Protein 9B55 (pdb70)

Organism: Schizosaccharomyces pombe (strain 972 / ATCC 24843) (NCBI:txid284812)

B-factor: mean 78.28, std 30.02, range [14.39, 166.98]

Structure (mmCIF, N/CA/C/O backbone):
data_9B55
#
_entry.id   9B55
#
_cell.length_a   1.00
_cell.length_b   1.00
_cell.length_c   1.00
_cell.angle_alpha   90.00
_cell.angle_beta   90.00
_cell.angle_gamma   90.00
#
_symmetry.space_group_name_H-M   'P 1'
#
loop_
_entity.id
_entity.type
_entity.pdbx_description
1 polymer 'Ubiquitin-conjugating enzyme E2 4'
2 polymer Ubiquitin
3 polymer 'E3 ubiquitin-protein ligase pub2'
4 non-polymer 4-aminobutanenitrile
#
loop_
_atom_site.group_PDB
_atom_site.id
_atom_site.type_symbol
_atom_site.label_atom_id
_atom_site.label_alt_id
_atom_site.label_comp_id
_atom_site.label_asym_id
_atom_site.label_entity_id
_atom_site.label_seq_id
_atom_site.pdbx_PDB_ins_code
_atom_site.Cartn_x
_atom_site.Cartn_y
_atom_site.Cartn_z
_atom_site.occupancy
_atom_site.B_iso_or_equiv
_atom_site.auth_seq_id
_atom_site.auth_comp_id
_atom_site.auth_asym_id
_atom_site.auth_atom_id
_atom_site.pdbx_PDB_model_num
ATOM 1 N N . MET A 1 1 ? 166.374 147.541 172.618 1.00 112.21 1 MET A N 1
ATOM 2 C CA . MET A 1 1 ? 167.270 148.298 173.539 1.00 115.52 1 MET A CA 1
ATOM 3 C C . MET A 1 1 ? 166.506 149.416 174.240 1.00 119.98 1 MET A C 1
ATOM 4 O O . MET A 1 1 ? 166.799 149.755 175.386 1.00 116.37 1 MET A O 1
ATOM 9 N N . ALA A 1 2 ? 165.529 149.990 173.543 1.00 117.16 2 ALA A N 1
ATOM 10 C CA . ALA A 1 2 ? 164.744 151.096 174.069 1.00 113.13 2 ALA A CA 1
ATOM 11 C C . ALA A 1 2 ? 163.547 150.639 174.886 1.00 109.37 2 ALA A C 1
ATOM 12 O O . ALA A 1 2 ? 162.864 151.482 175.475 1.00 111.52 2 ALA A O 1
ATOM 14 N N . LEU A 1 3 ? 163.273 149.341 174.934 1.00 99.50 3 LEU A N 1
ATOM 15 C CA . LEU A 1 3 ? 162.179 148.797 175.727 1.00 100.89 3 LEU A CA 1
ATOM 16 C C . LEU A 1 3 ? 162.652 147.832 176.798 1.00 101.68 3 LEU A C 1
ATOM 17 O O . LEU A 1 3 ? 162.137 147.859 177.919 1.00 109.49 3 LEU A O 1
ATOM 22 N N . LYS A 1 4 ? 163.625 146.978 176.485 1.00 96.00 4 LYS A N 1
ATOM 23 C CA . LYS A 1 4 ? 164.223 146.139 177.515 1.00 96.37 4 LYS A CA 1
ATOM 24 C C . LYS A 1 4 ? 164.870 146.995 178.596 1.00 100.19 4 LYS A C 1
ATOM 25 O O . LYS A 1 4 ? 164.760 146.693 179.790 1.00 106.13 4 LYS A O 1
ATOM 31 N N . ARG A 1 5 ? 165.540 148.075 178.193 1.00 84.72 5 ARG A N 1
ATOM 32 C CA . ARG A 1 5 ? 166.142 148.981 179.164 1.00 81.50 5 ARG A CA 1
ATOM 33 C C . ARG A 1 5 ? 165.084 149.614 180.056 1.00 87.55 5 ARG A C 1
ATOM 34 O O . ARG A 1 5 ? 165.270 149.717 181.274 1.00 92.19 5 ARG A O 1
ATOM 42 N N . ILE A 1 6 ? 163.967 150.049 179.471 1.00 93.53 6 ILE A N 1
ATOM 43 C CA . ILE A 1 6 ? 162.912 150.676 180.261 1.00 88.48 6 ILE A CA 1
ATOM 44 C C . ILE A 1 6 ? 162.312 149.675 181.237 1.00 92.04 6 ILE A C 1
ATOM 45 O O . ILE A 1 6 ? 162.032 150.006 182.395 1.00 97.04 6 ILE A O 1
ATOM 50 N N . ASN A 1 7 ? 162.090 148.439 180.787 1.00 98.23 7 ASN A N 1
ATOM 51 C CA . ASN A 1 7 ? 161.558 147.425 181.690 1.00 97.87 7 ASN A CA 1
ATOM 52 C C . ASN A 1 7 ? 162.525 147.141 182.831 1.00 99.26 7 ASN A C 1
ATOM 53 O O . ASN A 1 7 ? 162.107 146.991 183.986 1.00 105.12 7 ASN A O 1
ATOM 58 N N . ARG A 1 8 ? 163.824 147.064 182.534 1.00 101.77 8 ARG A N 1
ATOM 59 C CA . ARG A 1 8 ? 164.798 146.854 183.600 1.00 102.80 8 ARG A CA 1
ATOM 60 C C . ARG A 1 8 ? 164.788 148.010 184.590 1.00 106.41 8 ARG A C 1
ATOM 61 O O . ARG A 1 8 ? 164.861 147.796 185.805 1.00 108.29 8 ARG A O 1
ATOM 69 N N . GLU A 1 9 ? 164.717 149.246 184.091 1.00 101.16 9 GLU A N 1
ATOM 70 C CA . GLU A 1 9 ? 164.684 150.394 184.990 1.00 94.34 9 GLU A CA 1
ATOM 71 C C . GLU A 1 9 ? 163.453 150.356 185.881 1.00 97.17 9 GLU A C 1
ATOM 72 O O . GLU A 1 9 ? 163.538 150.630 187.083 1.00 103.06 9 GLU A O 1
ATOM 78 N N . LEU A 1 10 ? 162.294 150.032 185.307 1.00 95.97 10 LEU A N 1
ATOM 79 C CA . LEU A 1 10 ? 161.078 149.969 186.108 1.00 94.72 10 LEU A CA 1
ATOM 80 C C . LEU A 1 10 ? 161.177 148.876 187.164 1.00 99.18 10 LEU A C 1
ATOM 81 O O . LEU A 1 10 ? 160.771 149.074 188.315 1.00 105.55 10 LEU A O 1
ATOM 86 N N . ALA A 1 11 ? 161.723 147.716 186.794 1.00 106.52 11 ALA A N 1
ATOM 87 C CA . ALA A 1 11 ? 161.887 146.644 187.768 1.00 106.35 11 ALA A CA 1
ATOM 88 C C . ALA A 1 11 ? 162.825 147.063 188.892 1.00 108.88 11 ALA A C 1
ATOM 89 O O . ALA A 1 11 ? 162.556 146.792 190.067 1.00 109.72 11 ALA A O 1
ATOM 91 N N . ASP A 1 12 ? 163.933 147.726 188.553 1.00 116.56 12 ASP A N 1
ATOM 92 C CA . ASP A 1 12 ? 164.861 148.181 189.583 1.00 116.81 12 ASP A CA 1
ATOM 93 C C . ASP A 1 12 ? 164.202 149.193 190.508 1.00 123.36 12 ASP A C 1
ATOM 94 O O . ASP A 1 12 ? 164.391 149.144 191.729 1.00 124.65 12 ASP A O 1
ATOM 99 N N . LEU A 1 13 ? 163.423 150.121 189.948 1.00 111.62 13 LEU A N 1
ATOM 100 C CA . LEU A 1 13 ? 162.705 151.072 190.787 1.00 103.45 13 LEU A CA 1
ATOM 101 C C . LEU A 1 13 ? 161.751 150.350 191.726 1.00 106.75 13 LEU A C 1
ATOM 102 O O . LEU A 1 13 ? 161.641 150.703 192.905 1.00 110.38 13 LEU A O 1
ATOM 107 N N . GLY A 1 14 ? 161.057 149.331 191.224 1.00 122.99 14 GLY A N 1
ATOM 108 C CA . GLY A 1 14 ? 160.222 148.523 192.092 1.00 124.38 14 GLY A CA 1
ATOM 109 C C . GLY A 1 14 ? 160.995 147.608 193.019 1.00 128.74 14 GLY A C 1
ATOM 110 O O . GLY A 1 14 ? 160.399 147.051 193.947 1.00 131.56 14 GLY A O 1
ATOM 111 N N . LYS A 1 15 ? 162.299 147.442 192.791 1.00 140.14 15 LYS A N 1
ATOM 112 C CA . LYS A 1 15 ? 163.108 146.577 193.643 1.00 141.12 15 LYS A CA 1
ATOM 113 C C . LYS A 1 15 ? 163.563 147.310 194.900 1.00 140.21 15 LYS A C 1
ATOM 114 O O . LYS A 1 15 ? 163.221 146.917 196.020 1.00 142.88 15 LYS A O 1
ATOM 120 N N . ASP A 1 16 ? 164.338 148.381 194.731 1.00 147.32 16 ASP A N 1
ATOM 121 C CA . ASP A 1 16 ? 164.867 149.171 195.842 1.00 151.37 16 ASP A CA 1
ATOM 122 C C . ASP A 1 16 ? 164.601 150.645 195.567 1.00 151.48 16 ASP A C 1
ATOM 123 O O . ASP A 1 16 ? 165.503 151.383 195.149 1.00 148.92 16 ASP A O 1
ATOM 128 N N . PRO A 1 17 ? 163.370 151.111 195.792 1.00 156.06 17 PRO A N 1
ATOM 129 C CA . PRO A 1 17 ? 163.070 152.515 195.526 1.00 153.38 17 PRO A CA 1
ATOM 130 C C . PRO A 1 17 ? 163.848 153.418 196.464 1.00 152.03 17 PRO A C 1
ATOM 131 O O . PRO A 1 17 ? 164.203 153.013 197.585 1.00 151.32 17 PRO A O 1
ATOM 135 N N . PRO A 1 18 ? 164.140 154.658 196.053 1.00 140.00 18 PRO A N 1
ATOM 136 C CA . PRO A 1 18 ? 164.862 155.578 196.946 1.00 140.47 18 PRO A CA 1
ATOM 137 C C . PRO A 1 18 ? 164.113 155.921 198.223 1.00 139.47 18 PRO A C 1
ATOM 138 O O . PRO A 1 18 ? 164.665 156.641 199.063 1.00 134.11 18 PRO A O 1
ATOM 142 N N . SER A 1 19 ? 162.878 155.450 198.391 1.00 144.19 19 SER A N 1
ATOM 143 C CA . SER A 1 19 ? 162.038 155.670 199.562 1.00 143.56 19 SER A CA 1
ATOM 144 C C . SER A 1 19 ? 161.482 157.087 199.613 1.00 142.37 19 SER A C 1
ATOM 145 O O . SER A 1 19 ? 160.691 157.394 200.512 1.00 142.29 19 SER A O 1
ATOM 148 N N . SER A 1 20 ? 161.867 157.959 198.684 1.00 132.65 20 SER A N 1
ATOM 149 C CA . SER A 1 20 ? 161.280 159.286 198.546 1.00 131.89 20 SER A CA 1
ATOM 150 C C . SER A 1 20 ? 160.634 159.478 197.185 1.00 129.35 20 SER A C 1
ATOM 151 O O . SER A 1 20 ? 159.453 159.833 197.106 1.00 128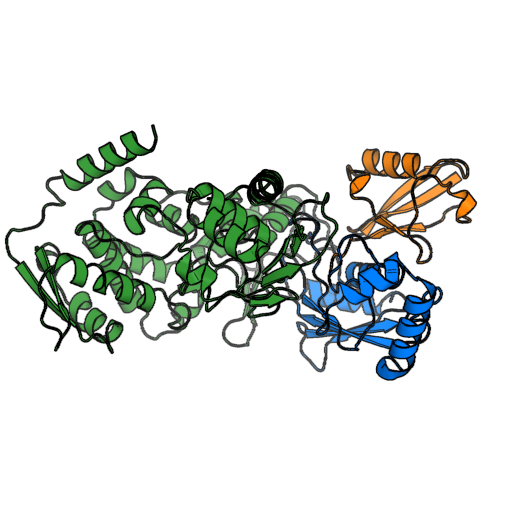.04 20 SER A O 1
ATOM 154 N N . SER A 1 21 ? 161.375 159.233 196.112 1.00 120.82 21 SER A N 1
ATOM 155 C CA . SER A 1 21 ? 160.865 159.395 194.763 1.00 119.00 21 SER A CA 1
ATOM 156 C C . SER A 1 21 ? 160.221 158.104 194.278 1.00 116.35 21 SER A C 1
ATOM 157 O O . SER A 1 21 ? 160.638 157.002 194.641 1.00 118.81 21 SER A O 1
ATOM 160 N N . SER A 1 22 ? 159.192 158.255 193.453 1.00 107.69 22 SER A N 1
ATOM 161 C CA . SER A 1 22 ? 158.509 157.131 192.834 1.00 108.10 22 SER A CA 1
ATOM 162 C C . SER A 1 22 ? 158.326 157.425 191.355 1.00 107.34 22 SER A C 1
ATOM 163 O O . SER A 1 22 ? 158.335 158.580 190.931 1.00 110.49 22 SER A O 1
ATOM 166 N N . ALA A 1 23 ? 158.160 156.368 190.567 1.00 90.35 23 ALA A N 1
ATOM 167 C CA . ALA A 1 23 ? 157.935 156.524 189.138 1.00 91.81 23 ALA A CA 1
ATOM 168 C C . ALA A 1 23 ? 157.199 155.305 188.613 1.00 97.11 23 ALA A C 1
ATOM 169 O O . ALA A 1 23 ? 157.490 154.177 189.016 1.00 98.11 23 ALA A O 1
ATOM 171 N N . GLY A 1 24 ? 156.247 155.538 187.716 1.00 103.83 24 GLY A N 1
ATOM 172 C CA . GLY A 1 24 ? 155.516 154.456 187.105 1.00 100.28 24 GLY A CA 1
ATOM 173 C C . GLY A 1 24 ? 154.841 154.880 185.818 1.00 103.03 24 GLY A C 1
ATOM 174 O O . GLY A 1 24 ? 154.495 156.049 185.636 1.00 108.13 24 GLY A O 1
ATOM 175 N N . PRO A 1 25 ? 154.646 153.946 184.890 1.00 104.58 25 PRO A N 1
ATOM 176 C CA . PRO A 1 25 ? 153.915 154.285 183.668 1.00 99.95 25 PRO A CA 1
ATOM 177 C C . PRO A 1 25 ? 152.474 154.649 183.973 1.00 104.75 25 PRO A C 1
ATOM 178 O O . PRO A 1 25 ? 151.868 154.146 184.922 1.00 109.29 25 PRO A O 1
ATOM 182 N N . VAL A 1 26 ? 151.924 155.538 183.155 1.00 117.01 26 VAL A N 1
ATOM 183 C CA . VAL A 1 26 ? 150.522 155.924 183.263 1.00 118.47 26 VAL A CA 1
ATOM 184 C C . VAL A 1 26 ? 149.710 154.996 182.372 1.00 122.17 26 VAL A C 1
ATOM 185 O O . VAL A 1 26 ? 149.966 154.897 181.167 1.00 124.64 26 VAL A O 1
ATOM 189 N N . GLY A 1 27 ? 148.738 154.314 182.960 1.00 136.75 27 GLY A N 1
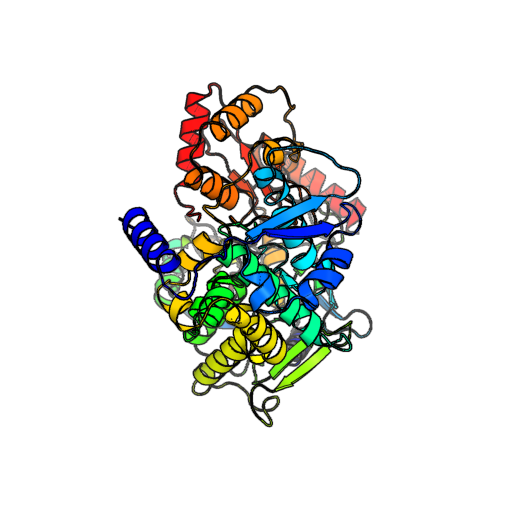ATOM 190 C CA . GLY A 1 27 ? 147.978 153.339 182.197 1.00 138.19 27 GLY A CA 1
ATOM 191 C C . GLY A 1 27 ? 148.900 152.252 181.682 1.00 138.49 27 GLY A C 1
ATOM 192 O O . GLY A 1 27 ? 149.607 151.590 182.451 1.00 136.16 27 GLY A O 1
ATOM 193 N N . ASP A 1 28 ? 148.901 152.050 180.361 1.00 135.26 28 ASP A N 1
ATOM 194 C CA . ASP A 1 28 ? 149.773 151.072 179.707 1.00 133.98 28 ASP A CA 1
ATOM 195 C C . ASP A 1 28 ? 150.482 151.779 178.556 1.00 135.89 28 ASP A C 1
ATOM 196 O O . ASP A 1 28 ? 150.044 151.723 177.406 1.00 136.67 28 ASP A O 1
ATOM 201 N N . ASP A 1 29 ? 151.588 152.451 178.877 1.00 126.66 29 ASP A N 1
ATOM 202 C CA . ASP A 1 29 ? 152.432 153.067 177.856 1.00 125.89 29 ASP A CA 1
ATOM 203 C C . ASP A 1 29 ? 153.818 153.222 178.478 1.00 124.13 29 ASP A C 1
ATOM 204 O O . ASP A 1 29 ? 154.051 154.164 179.238 1.00 128.35 29 ASP A O 1
ATOM 209 N N . LEU A 1 30 ? 154.724 152.304 178.145 1.00 100.10 30 LEU A N 1
ATOM 210 C CA . LEU A 1 30 ? 156.019 152.267 178.810 1.00 96.30 30 LEU A CA 1
ATOM 211 C C . LEU A 1 30 ? 156.897 153.462 178.475 1.00 98.29 30 LEU A C 1
ATOM 212 O O . LEU A 1 30 ? 157.898 153.676 179.164 1.00 102.78 30 LEU A O 1
ATOM 217 N N . PHE A 1 31 ? 156.557 154.242 177.456 1.00 93.88 31 PHE A N 1
ATOM 218 C CA . PHE A 1 31 ? 157.365 155.388 177.065 1.00 93.72 31 PHE A CA 1
ATOM 219 C C . PHE A 1 31 ? 156.903 156.692 177.701 1.00 92.21 31 PHE A C 1
ATOM 220 O O . PHE A 1 31 ? 157.476 157.743 177.401 1.00 98.77 31 PHE A O 1
ATOM 228 N N . HIS A 1 32 ? 155.890 156.657 178.563 1.00 92.71 32 HIS A N 1
ATOM 229 C CA . HIS A 1 32 ? 155.395 157.847 179.249 1.00 95.81 32 HIS A CA 1
ATOM 230 C C . HIS A 1 32 ? 155.225 157.506 180.722 1.00 96.26 32 HIS A C 1
ATOM 231 O O . HIS A 1 32 ? 154.370 156.688 181.074 1.00 101.64 32 HIS A O 1
ATOM 238 N N . TRP A 1 33 ? 156.022 158.136 181.579 1.00 83.86 33 TRP A N 1
ATOM 239 C CA . TRP A 1 33 ? 156.022 157.854 183.004 1.00 81.98 33 TRP A CA 1
ATOM 240 C C . TRP A 1 33 ? 155.564 159.075 183.783 1.00 85.24 33 TRP A C 1
ATOM 241 O O . TRP A 1 33 ? 155.793 160.217 183.374 1.00 92.37 33 TRP A O 1
ATOM 252 N N . GLN A 1 34 ? 154.923 158.822 184.916 1.00 89.93 34 GLN A N 1
ATOM 253 C CA . GLN A 1 34 ? 154.637 159.846 185.904 1.00 88.45 34 GLN A CA 1
ATOM 254 C C . GLN A 1 34 ? 155.437 159.539 187.159 1.00 90.36 34 GLN A C 1
ATOM 255 O O . GLN A 1 34 ? 155.489 158.387 187.606 1.00 99.87 34 GLN A O 1
ATOM 261 N N . ALA A 1 35 ? 156.069 160.567 187.717 1.00 80.16 35 ALA A N 1
ATOM 262 C CA . ALA A 1 35 ? 156.941 160.413 188.868 1.00 76.91 35 ALA A CA 1
ATOM 263 C C . ALA A 1 35 ? 156.513 161.370 189.965 1.00 81.89 35 ALA A C 1
ATOM 264 O O . ALA A 1 35 ? 155.910 162.410 189.705 1.00 93.04 35 ALA A O 1
ATOM 266 N N . THR A 1 36 ? 156.839 161.003 191.198 1.00 88.70 36 THR A N 1
ATOM 267 C CA . THR A 1 36 ? 156.504 161.782 192.380 1.00 89.32 36 THR A CA 1
ATOM 268 C C . THR A 1 36 ? 157.771 162.029 193.179 1.00 88.60 36 THR A C 1
ATOM 269 O O . THR A 1 36 ? 158.540 161.096 193.425 1.00 94.77 36 THR A O 1
ATOM 273 N N . ILE A 1 37 ? 157.986 163.278 193.580 1.00 88.21 37 ILE A N 1
ATOM 274 C CA . ILE A 1 37 ? 159.137 163.670 194.381 1.00 91.01 37 ILE A CA 1
ATOM 275 C C . ILE A 1 37 ? 158.626 164.304 195.664 1.00 99.26 37 ILE A C 1
ATOM 276 O O . ILE A 1 37 ? 157.758 165.183 195.625 1.00 104.72 37 ILE A O 1
ATOM 281 N N . MET A 1 38 ? 159.160 163.858 196.794 1.00 110.95 38 MET A N 1
ATOM 282 C CA . MET A 1 38 ? 158.829 164.462 198.074 1.00 108.78 38 MET A CA 1
ATOM 283 C C . MET A 1 38 ? 159.774 165.620 198.354 1.00 110.82 38 MET A C 1
ATOM 284 O O . MET A 1 38 ? 160.965 165.558 198.040 1.00 113.41 38 MET A O 1
ATOM 289 N N . GLY A 1 39 ? 159.237 166.686 198.934 1.00 102.79 39 GLY A N 1
ATOM 290 C CA . GLY A 1 39 ? 160.039 167.829 199.288 1.00 99.77 39 GLY A CA 1
ATOM 291 C C . GLY A 1 39 ? 161.122 167.460 200.282 1.00 104.75 39 GLY A C 1
ATOM 292 O O . GLY A 1 39 ? 160.854 166.806 201.294 1.00 105.69 39 GLY A O 1
ATOM 293 N N . PRO A 1 40 ? 162.367 167.861 200.023 1.00 102.57 40 PRO A N 1
ATOM 294 C CA . PRO A 1 40 ? 163.435 167.573 200.984 1.00 104.19 40 PRO A CA 1
ATOM 295 C C . PRO A 1 40 ? 163.138 168.188 202.343 1.00 108.73 40 PRO A C 1
ATOM 296 O O . PRO A 1 40 ? 162.578 169.280 202.448 1.00 114.46 40 PRO A O 1
ATOM 300 N N . ALA A 1 41 ? 163.524 167.465 203.396 1.00 109.07 41 ALA A N 1
ATOM 301 C CA . ALA A 1 41 ? 163.226 167.918 204.751 1.00 110.73 41 ALA A CA 1
ATOM 302 C C . ALA A 1 41 ? 163.927 169.232 205.069 1.00 109.94 41 ALA A C 1
ATOM 303 O O . ALA A 1 41 ? 163.327 170.130 205.672 1.00 109.48 41 ALA A O 1
ATOM 305 N N . ASP A 1 42 ? 165.191 169.363 204.682 1.00 122.36 42 ASP A N 1
ATOM 306 C CA . ASP A 1 42 ? 165.984 170.554 204.995 1.00 126.37 42 ASP A CA 1
ATOM 307 C C . ASP A 1 42 ? 165.895 171.598 203.885 1.00 126.58 42 ASP A C 1
ATOM 308 O O . ASP A 1 42 ? 166.903 172.062 203.356 1.00 124.79 42 ASP A O 1
ATOM 313 N N . SER A 1 43 ? 164.674 171.982 203.531 1.00 119.37 43 SER A N 1
ATOM 314 C CA . SER A 1 43 ? 164.444 172.954 202.473 1.00 116.40 43 SER A CA 1
ATOM 315 C C . SER A 1 43 ? 163.052 173.538 202.659 1.00 114.86 43 SER A C 1
ATOM 316 O O . SER A 1 43 ? 162.207 172.931 203.325 1.00 115.56 43 SER A O 1
ATOM 319 N N . PRO A 1 44 ? 162.780 174.710 202.084 1.00 113.21 44 PRO A N 1
ATOM 320 C CA . PRO A 1 44 ? 161.447 175.305 202.251 1.00 114.66 44 PRO A CA 1
ATOM 321 C C . PRO A 1 44 ? 160.324 174.452 201.693 1.00 117.24 44 PRO A C 1
ATOM 322 O O . PRO A 1 44 ? 159.176 174.615 202.122 1.00 119.45 44 PRO A O 1
ATOM 326 N N . TYR A 1 45 ? 160.609 173.545 200.759 1.00 104.44 45 TYR A N 1
ATOM 327 C CA . TYR A 1 45 ? 159.581 172.711 200.151 1.00 103.03 45 TYR A CA 1
ATOM 328 C C . TYR A 1 45 ? 159.196 171.521 201.012 1.00 108.22 45 TYR A C 1
ATOM 329 O O . TYR A 1 45 ? 158.520 170.614 200.517 1.00 107.40 45 TYR A O 1
ATOM 338 N N . ALA A 1 46 ? 159.600 171.497 202.279 1.00 111.92 46 ALA A N 1
ATOM 339 C CA . ALA A 1 46 ? 159.326 170.344 203.125 1.00 110.68 46 ALA A CA 1
ATOM 340 C C . ALA A 1 46 ? 157.830 170.076 203.196 1.00 111.43 46 ALA A C 1
ATOM 341 O O . ALA A 1 46 ? 157.030 170.992 203.398 1.00 110.79 46 ALA A O 1
ATOM 343 N N . GLY A 1 47 ? 157.456 168.810 203.027 1.00 110.90 47 GLY A N 1
ATOM 344 C CA . GLY A 1 47 ? 156.078 168.390 203.113 1.00 111.25 47 GLY A CA 1
ATOM 345 C C . GLY A 1 47 ? 155.339 168.338 201.794 1.00 108.75 47 GLY A C 1
ATOM 346 O O . GLY A 1 47 ? 154.301 167.674 201.710 1.00 109.23 47 GLY A O 1
ATOM 347 N N . GLY A 1 48 ? 155.841 169.007 200.761 1.00 104.43 48 GLY A N 1
ATOM 348 C CA . GLY A 1 48 ? 155.150 169.019 199.493 1.00 109.29 48 GLY A CA 1
ATOM 349 C C . GLY A 1 48 ? 155.348 167.741 198.703 1.00 109.54 48 GLY A C 1
ATOM 350 O O . GLY A 1 48 ? 156.221 166.926 198.988 1.00 110.98 48 GLY A O 1
ATOM 351 N N . VAL A 1 49 ? 154.502 167.571 197.690 1.00 102.69 49 VAL A N 1
ATOM 352 C CA . VAL A 1 49 ? 154.580 166.452 196.759 1.00 100.17 49 VAL A CA 1
ATOM 353 C C . VAL A 1 49 ? 154.525 167.022 195.352 1.00 99.81 49 VAL A C 1
ATOM 354 O O . VAL A 1 49 ? 153.524 167.640 194.973 1.00 109.06 49 VAL A O 1
ATOM 358 N N . PHE A 1 50 ? 155.580 166.805 194.574 1.00 93.58 50 PHE A N 1
ATOM 359 C CA . PHE A 1 50 ? 155.708 167.388 193.247 1.00 97.68 50 PHE A CA 1
ATOM 360 C C . PHE A 1 50 ? 155.649 166.293 192.196 1.00 94.71 50 PHE A C 1
ATOM 361 O O . PHE A 1 50 ? 156.391 165.311 192.276 1.00 98.67 50 PHE A O 1
ATOM 369 N N . PHE A 1 51 ? 154.777 166.468 191.211 1.00 85.74 51 PHE A N 1
ATOM 370 C CA . PHE A 1 51 ? 154.619 165.495 190.142 1.00 85.19 51 PHE A CA 1
ATOM 371 C C . PHE A 1 51 ? 155.450 165.901 188.936 1.00 82.84 51 PHE A C 1
ATOM 372 O O . PHE A 1 51 ? 155.517 167.079 188.580 1.00 94.76 51 PHE A O 1
ATOM 380 N N . LEU A 1 52 ? 156.084 164.914 188.314 1.00 67.69 52 LEU A N 1
ATOM 381 C CA . LEU A 1 52 ? 156.889 165.110 187.121 1.00 70.90 52 LEU A CA 1
ATOM 382 C C . LEU A 1 52 ? 156.378 164.195 186.021 1.00 77.84 52 LEU A C 1
ATOM 383 O O . LEU A 1 52 ? 155.893 163.093 186.288 1.00 91.12 52 LEU A O 1
ATOM 388 N N . SER A 1 53 ? 156.491 164.658 184.783 1.00 77.14 53 SER A N 1
ATOM 389 C CA . SER A 1 53 ? 156.176 163.854 183.613 1.00 73.89 53 SER A CA 1
ATOM 390 C C . SER A 1 53 ? 157.466 163.557 182.867 1.00 79.99 53 SER A C 1
ATOM 391 O O . SER A 1 53 ? 158.245 164.474 182.579 1.00 86.25 53 SER A O 1
ATOM 394 N N . ILE A 1 54 ? 157.690 162.281 182.561 1.00 77.63 54 ILE A N 1
ATOM 395 C CA . ILE A 1 54 ? 158.914 161.816 181.921 1.00 76.33 54 ILE A CA 1
ATOM 396 C C . ILE A 1 54 ? 158.536 161.181 180.593 1.00 82.96 54 ILE A C 1
ATOM 397 O O . ILE A 1 54 ? 157.763 160.216 180.558 1.00 90.13 54 ILE A O 1
ATOM 402 N N . HIS A 1 55 ? 159.078 161.714 179.505 1.00 87.09 55 HIS A N 1
ATOM 403 C CA . HIS A 1 55 ? 158.890 161.152 178.174 1.00 84.98 55 HIS A CA 1
ATOM 404 C C . HIS A 1 55 ? 160.219 160.587 177.700 1.00 91.17 55 HIS A C 1
ATOM 405 O O . HIS A 1 55 ? 161.187 161.335 177.532 1.00 99.75 55 HIS A O 1
ATOM 412 N N . PHE A 1 56 ? 160.266 159.278 177.493 1.00 72.64 56 PHE A N 1
ATOM 413 C CA . PHE A 1 56 ? 161.473 158.642 176.988 1.00 68.65 56 PHE A CA 1
ATOM 414 C C . PHE A 1 56 ? 161.496 158.728 175.467 1.00 73.24 56 PHE A C 1
ATOM 415 O O . PHE A 1 56 ? 160.557 158.254 174.821 1.00 82.76 56 PHE A O 1
ATOM 423 N N . PRO A 1 57 ? 162.523 159.311 174.859 1.00 67.23 57 PRO A N 1
ATOM 424 C CA . PRO A 1 57 ? 162.604 159.299 173.399 1.00 72.56 57 PRO A CA 1
ATOM 425 C C . PRO A 1 57 ? 162.849 157.893 172.881 1.00 82.77 57 PRO A C 1
ATOM 426 O O . PRO A 1 57 ? 163.354 157.019 173.586 1.00 86.81 57 PRO A O 1
ATOM 430 N N . THR A 1 58 ? 162.473 157.679 171.621 1.00 95.66 58 THR A N 1
ATOM 431 C CA . THR A 1 58 ? 162.661 156.369 171.012 1.00 94.15 58 THR A CA 1
ATOM 432 C C . THR A 1 58 ? 164.131 155.989 170.898 1.00 97.88 58 THR A C 1
ATOM 433 O O . THR A 1 58 ? 164.436 154.811 170.691 1.00 96.85 58 THR A O 1
ATOM 437 N N . ASP A 1 59 ? 165.041 156.951 171.027 1.00 98.15 59 ASP A N 1
ATOM 438 C CA . ASP A 1 59 ? 166.471 156.690 170.980 1.00 87.93 59 ASP A CA 1
ATOM 439 C C . ASP A 1 59 ? 167.050 156.357 172.347 1.00 83.04 59 ASP A C 1
ATOM 440 O O . ASP A 1 59 ? 168.265 156.184 172.465 1.00 83.17 59 ASP A O 1
ATOM 445 N N . TYR A 1 60 ? 166.218 156.270 173.374 1.00 79.26 60 TYR A N 1
ATOM 446 C CA . TYR A 1 60 ? 166.712 155.947 174.702 1.00 75.68 60 TYR A CA 1
ATOM 447 C C . TYR A 1 60 ? 167.434 154.603 174.657 1.00 83.01 60 TYR A C 1
ATOM 448 O O . TYR A 1 60 ? 167.003 153.696 173.937 1.00 89.65 60 TYR A O 1
ATOM 457 N N . PRO A 1 61 ? 168.534 154.430 175.402 1.00 79.16 61 PRO A N 1
ATOM 458 C CA . PRO A 1 61 ? 169.177 155.338 176.359 1.00 76.60 61 PRO A CA 1
ATOM 459 C C . PRO A 1 61 ? 170.188 156.294 175.752 1.00 76.08 61 PRO A C 1
ATOM 460 O O . PRO A 1 61 ? 170.947 156.912 176.484 1.00 83.29 61 PRO A O 1
ATOM 464 N N . PHE A 1 62 ? 170.242 156.447 174.432 1.00 60.95 62 PHE A N 1
ATOM 465 C CA . PHE A 1 62 ? 171.255 157.318 173.851 1.00 59.08 62 PHE A CA 1
ATOM 466 C C . PHE A 1 62 ? 170.909 158.789 174.029 1.00 65.93 62 PHE A C 1
ATOM 467 O O . PHE A 1 62 ? 171.812 159.616 174.185 1.00 74.50 62 PHE A O 1
ATOM 475 N N . LYS A 1 63 ? 169.624 159.135 174.013 1.00 76.39 63 LYS A N 1
ATOM 476 C CA . LYS A 1 63 ? 169.207 160.515 174.197 1.00 69.77 63 LYS A CA 1
ATOM 477 C C . LYS A 1 63 ? 168.442 160.673 175.505 1.00 71.42 63 LYS A C 1
ATOM 478 O O . LYS A 1 63 ? 167.620 159.819 175.847 1.00 79.63 63 LYS A O 1
ATOM 484 N N . PRO A 1 64 ? 168.675 161.756 176.246 1.00 66.13 64 PRO A N 1
ATOM 485 C CA . PRO A 1 64 ? 168.112 161.852 177.586 1.00 71.70 64 PRO A CA 1
ATOM 486 C C . PRO A 1 64 ? 166.599 161.969 177.538 1.00 71.73 64 PRO A C 1
ATOM 487 O O . PRO A 1 64 ? 166.033 162.449 176.543 1.00 72.20 64 PRO A O 1
ATOM 491 N N . PRO A 1 65 ? 165.904 161.543 178.589 1.00 70.81 65 PRO A N 1
ATOM 492 C CA . PRO A 1 65 ? 164.453 161.726 178.630 1.00 72.46 65 PRO A CA 1
ATOM 493 C C . PRO A 1 65 ? 164.085 163.179 178.877 1.00 74.35 65 PRO A C 1
ATOM 494 O O . PRO A 1 65 ? 164.862 163.965 179.419 1.00 79.81 65 PRO A O 1
ATOM 498 N N . LYS A 1 66 ? 162.873 163.531 178.463 1.00 81.31 66 LYS A N 1
ATOM 499 C CA . LYS A 1 66 ? 162.321 164.854 178.727 1.00 80.07 66 LYS A CA 1
ATOM 500 C C . LYS A 1 66 ? 161.587 164.806 180.059 1.00 89.25 66 LYS A C 1
ATOM 501 O O . LYS A 1 66 ? 160.568 164.120 180.186 1.00 98.60 66 LYS A O 1
ATOM 507 N N . VAL A 1 67 ? 162.102 165.528 181.047 1.00 75.01 67 VAL A N 1
ATOM 508 C CA . VAL A 1 67 ? 161.517 165.590 182.380 1.00 74.66 67 VAL A CA 1
ATOM 509 C C . VAL A 1 67 ? 160.942 166.983 182.567 1.00 76.28 67 VAL A C 1
ATOM 510 O O . VAL A 1 67 ? 161.657 167.980 182.413 1.00 80.06 67 VAL A O 1
ATOM 514 N N . ASN A 1 68 ? 159.656 167.059 182.894 1.00 81.59 68 ASN A N 1
ATOM 515 C CA . ASN A 1 68 ? 158.992 168.338 183.098 1.00 78.57 68 ASN A CA 1
ATOM 516 C C . ASN A 1 68 ? 158.213 168.314 184.400 1.00 84.43 68 ASN A C 1
ATOM 517 O O . ASN A 1 68 ? 157.411 167.405 184.630 1.00 89.95 68 ASN A O 1
ATOM 522 N N . PHE A 1 69 ? 158.441 169.315 185.241 1.00 84.74 69 PHE A N 1
ATOM 523 C CA . PHE A 1 69 ? 157.616 169.490 186.424 1.00 81.70 69 PHE A CA 1
ATOM 524 C C . PHE A 1 69 ? 156.176 169.772 186.020 1.00 87.66 69 PHE A C 1
ATOM 525 O O . PHE A 1 69 ? 155.910 170.430 185.013 1.00 97.47 69 PHE A O 1
ATOM 533 N N . THR A 1 70 ? 155.240 169.257 186.810 1.00 86.15 70 THR A N 1
ATOM 534 C CA . THR A 1 70 ? 153.826 169.556 186.634 1.00 84.70 70 THR A CA 1
ATOM 535 C C . THR A 1 70 ? 153.300 170.494 187.709 1.00 93.17 70 THR A C 1
ATOM 536 O O . THR A 1 70 ? 152.590 171.454 187.398 1.00 98.78 70 THR A O 1
ATOM 540 N N . THR A 1 71 ? 153.630 170.240 188.971 1.00 96.43 71 THR A N 1
ATOM 541 C CA . THR A 1 71 ? 153.217 171.128 190.048 1.00 92.99 71 THR A CA 1
ATOM 542 C C . THR A 1 71 ? 154.041 172.408 190.017 1.00 98.91 71 THR A C 1
ATOM 543 O O . THR A 1 71 ? 155.237 172.381 189.718 1.00 99.08 71 THR A O 1
ATOM 547 N N . ARG A 1 72 ? 153.398 173.533 190.317 1.00 113.21 72 ARG A N 1
ATOM 548 C CA . ARG A 1 72 ? 154.087 174.815 190.288 1.00 109.58 72 ARG A CA 1
ATOM 549 C C . ARG A 1 72 ? 155.005 174.954 191.494 1.00 110.43 72 ARG A C 1
ATOM 550 O O . ARG A 1 72 ? 154.622 174.654 192.627 1.00 108.44 72 ARG A O 1
ATOM 558 N N . ILE A 1 73 ? 156.225 175.419 191.242 1.00 101.81 73 ILE A N 1
ATOM 559 C CA . ILE A 1 73 ? 157.271 175.482 192.254 1.00 100.07 73 ILE A CA 1
ATOM 560 C C . ILE A 1 73 ? 157.961 176.835 192.162 1.00 101.14 73 ILE A C 1
ATOM 561 O O . ILE A 1 73 ? 158.261 177.320 191.067 1.00 101.99 73 ILE A O 1
ATOM 566 N N . TYR A 1 74 ? 158.212 177.445 193.318 1.00 99.31 74 TYR A N 1
ATOM 567 C CA . TYR A 1 74 ? 158.864 178.751 193.397 1.00 95.40 74 TYR A CA 1
ATOM 568 C C . TYR A 1 74 ? 160.360 178.519 193.552 1.00 99.55 74 TYR A C 1
ATOM 569 O O . TYR A 1 74 ? 160.889 178.471 194.660 1.00 110.96 74 TYR A O 1
ATOM 578 N N . HIS A 1 75 ? 161.052 178.378 192.424 1.00 90.05 75 HIS A N 1
ATOM 579 C CA . HIS A 1 75 ? 162.462 178.032 192.418 1.00 88.29 75 HIS A CA 1
ATOM 580 C C . HIS A 1 75 ? 163.219 178.961 191.479 1.00 89.76 75 HIS A C 1
ATOM 581 O O . HIS A 1 75 ? 162.689 179.340 190.429 1.00 98.51 75 HIS A O 1
ATOM 588 N N . PRO A 1 76 ? 164.450 179.350 191.819 1.00 88.36 76 PRO A N 1
ATOM 589 C CA . PRO A 1 76 ? 165.198 180.256 190.932 1.00 92.60 76 PRO A CA 1
ATOM 590 C C . PRO A 1 76 ? 165.508 179.678 189.566 1.00 93.68 76 PRO A C 1
ATOM 591 O O . PRO A 1 76 ? 165.753 180.450 188.634 1.00 97.31 76 PRO A O 1
ATOM 595 N N . ASN A 1 77 ? 165.524 178.356 189.410 1.00 90.89 77 ASN A N 1
ATOM 596 C CA . ASN A 1 77 ? 165.930 177.725 188.159 1.00 86.04 77 ASN A CA 1
ATOM 597 C C . ASN A 1 77 ? 164.876 176.757 187.636 1.00 92.16 77 ASN A C 1
ATOM 598 O O . ASN A 1 77 ? 165.206 175.670 187.164 1.00 96.46 77 ASN A O 1
ATOM 603 N N . ILE A 1 78 ? 163.605 177.130 187.722 1.00 89.17 78 ILE A N 1
ATOM 604 C CA . ILE A 1 78 ? 162.519 176.363 187.128 1.00 83.25 78 ILE A CA 1
ATOM 605 C C . ILE A 1 78 ? 161.510 177.353 186.572 1.00 94.71 78 ILE A C 1
ATOM 606 O O . ILE A 1 78 ? 160.873 178.089 187.333 1.00 86.88 78 ILE A O 1
ATOM 611 N N . ASN A 1 79 ? 161.360 177.366 185.252 1.00 112.61 79 ASN A N 1
ATOM 612 C CA . ASN A 1 79 ? 160.480 178.325 184.606 1.00 106.97 79 ASN A CA 1
ATOM 613 C C . ASN A 1 79 ? 159.032 178.053 185.005 1.00 107.83 79 ASN A C 1
ATOM 614 O O . ASN A 1 79 ? 158.724 177.116 185.746 1.00 110.78 79 ASN A O 1
ATOM 619 N N . SER A 1 80 ? 158.126 178.895 184.508 1.00 112.06 80 SER A N 1
ATOM 620 C CA . SER A 1 80 ? 156.720 178.760 184.873 1.00 112.65 80 SER A CA 1
ATOM 621 C C . SER A 1 80 ? 156.162 177.414 184.436 1.00 112.21 80 SER A C 1
ATOM 622 O O . SER A 1 80 ? 155.460 176.747 185.204 1.00 112.44 80 SER A O 1
ATOM 625 N N . ASN A 1 81 ? 156.460 176.995 183.206 1.00 109.58 81 ASN A N 1
ATOM 626 C CA . ASN A 1 81 ? 155.943 175.722 182.720 1.00 111.49 81 ASN A CA 1
ATOM 627 C C . ASN A 1 81 ? 156.667 174.538 183.343 1.00 108.92 81 ASN A C 1
ATOM 628 O O . ASN A 1 81 ? 156.086 173.454 183.460 1.00 106.34 81 ASN A O 1
ATOM 633 N N . GLY A 1 82 ? 157.922 174.720 183.739 1.00 101.15 82 GLY A N 1
ATOM 634 C CA . GLY A 1 82 ? 158.694 173.637 184.309 1.00 95.99 82 GLY A CA 1
ATOM 635 C C . GLY A 1 82 ? 159.478 172.902 183.248 1.00 102.17 82 GLY A C 1
ATOM 636 O O . GLY A 1 82 ? 158.893 172.304 182.343 1.00 107.07 82 GLY A O 1
ATOM 637 N N . SER A 1 83 ? 160.804 172.951 183.333 1.00 101.02 83 SER A N 1
ATOM 638 C CA . SER A 1 83 ? 161.646 172.245 182.374 1.00 95.89 83 SER A CA 1
ATOM 639 C C . SER A 1 83 ? 162.990 171.995 183.039 1.00 96.16 83 SER A C 1
ATOM 640 O O . SER A 1 83 ? 163.697 172.948 183.376 1.00 100.38 83 SER A O 1
ATOM 643 N N . ILE A 1 84 ? 163.328 170.724 183.239 1.00 87.18 84 ILE A N 1
ATOM 644 C CA . ILE A 1 84 ? 164.610 170.352 183.818 1.00 84.59 84 ILE A CA 1
ATOM 645 C C . ILE A 1 84 ? 165.475 169.747 182.723 1.00 86.09 84 ILE A C 1
ATOM 646 O O . ILE A 1 84 ? 165.458 168.532 182.503 1.00 81.95 84 ILE A O 1
ATOM 651 N N . CYS A 1 85 ? 166.243 170.588 182.039 1.00 118.16 85 CYS A N 1
ATOM 652 C CA . CYS A 1 85 ? 167.137 170.156 180.977 1.00 113.96 85 CYS A CA 1
ATOM 653 C C . CYS A 1 85 ? 168.558 170.082 181.519 1.00 118.90 85 CYS A C 1
ATOM 654 O O . CYS A 1 85 ? 168.996 170.957 182.270 1.00 124.22 85 CYS A O 1
ATOM 657 N N . LEU A 1 86 ? 169.267 169.024 181.144 1.00 129.80 86 LEU A N 1
ATOM 658 C CA . LEU A 1 86 ? 170.564 168.685 181.720 1.00 128.74 86 LEU A CA 1
ATOM 659 C C . LEU A 1 86 ? 171.661 169.137 180.765 1.00 130.42 86 LEU A C 1
ATOM 660 O O . LEU A 1 86 ? 171.892 168.497 179.735 1.00 132.11 86 LEU A O 1
ATOM 665 N N . ASP A 1 87 ? 172.347 170.235 181.101 1.00 141.25 87 ASP A N 1
ATOM 666 C CA . ASP A 1 87 ? 173.324 170.791 180.167 1.00 144.48 87 ASP A CA 1
ATOM 667 C C . ASP A 1 87 ? 174.371 171.610 180.925 1.00 144.79 87 ASP A C 1
ATOM 668 O O . ASP A 1 87 ? 174.113 172.760 181.293 1.00 143.58 87 ASP A O 1
ATOM 673 N N . ILE A 1 88 ? 175.537 171.009 181.147 1.00 148.88 88 ILE A N 1
ATOM 674 C CA . ILE A 1 88 ? 176.774 171.773 181.291 1.00 149.20 88 ILE A CA 1
ATOM 675 C C . ILE A 1 88 ? 177.399 172.000 179.922 1.00 149.21 88 ILE A C 1
ATOM 676 O O . ILE A 1 88 ? 177.936 173.073 179.638 1.00 147.71 88 ILE A O 1
ATOM 681 N N . LEU A 1 89 ? 177.328 170.971 179.090 1.00 155.81 89 LEU A N 1
ATOM 682 C CA . LEU A 1 89 ? 177.599 171.018 177.663 1.00 157.12 89 LEU A CA 1
ATOM 683 C C . LEU A 1 89 ? 176.861 169.820 177.078 1.00 156.38 89 LEU A C 1
ATOM 684 O O . LEU A 1 89 ? 176.026 169.207 177.752 1.00 154.60 89 LEU A O 1
ATOM 689 N N . ARG A 1 90 ? 177.156 169.472 175.832 1.00 161.85 90 ARG A N 1
ATOM 690 C CA . ARG A 1 90 ? 176.667 168.202 175.301 1.00 160.01 90 ARG A CA 1
ATOM 691 C C . ARG A 1 90 ? 177.642 167.078 175.638 1.00 158.89 90 ARG A C 1
ATOM 692 O O . ARG A 1 90 ? 178.021 166.279 174.788 1.00 159.77 90 ARG A O 1
ATOM 700 N N . ASP A 1 91 ? 178.064 167.022 176.901 1.00 145.60 91 ASP A N 1
ATOM 701 C CA . ASP A 1 91 ? 179.043 166.037 177.346 1.00 147.57 91 ASP A CA 1
ATOM 702 C C . ASP A 1 91 ? 178.736 165.553 178.756 1.00 146.30 91 ASP A C 1
ATOM 703 O O . ASP A 1 91 ? 179.636 165.444 179.595 1.00 148.04 91 ASP A O 1
ATOM 708 N N . GLN A 1 92 ? 177.468 165.274 179.057 1.00 126.33 92 GLN A N 1
ATOM 709 C CA . GLN A 1 92 ? 177.157 164.707 180.364 1.00 126.33 92 GLN A CA 1
ATOM 710 C C . GLN A 1 92 ? 176.155 163.567 180.357 1.00 121.85 92 GLN A C 1
ATOM 711 O O . GLN A 1 92 ? 176.049 162.882 181.378 1.00 120.87 92 GLN A O 1
ATOM 717 N N . TRP A 1 93 ? 175.427 163.320 179.276 1.00 82.18 93 TRP A N 1
ATOM 718 C CA . TRP A 1 93 ? 174.523 162.183 179.229 1.00 77.56 93 TRP A CA 1
ATOM 719 C C . TRP A 1 93 ? 175.219 161.005 178.567 1.00 77.28 93 TRP A C 1
ATOM 720 O O . TRP A 1 93 ? 175.818 161.149 177.498 1.00 80.63 93 TRP A O 1
ATOM 731 N N . SER A 1 94 ? 175.139 159.846 179.208 1.00 74.52 94 SER A N 1
ATOM 732 C CA . SER A 1 94 ? 175.694 158.613 178.685 1.00 77.57 94 SER A CA 1
ATOM 733 C C . SER A 1 94 ? 174.709 157.486 178.944 1.00 70.04 94 SER A C 1
ATOM 734 O O . SER A 1 94 ? 173.935 157.549 179.904 1.00 73.76 94 SER A O 1
ATOM 737 N N . PRO A 1 95 ? 174.731 156.433 178.126 1.00 58.53 95 PRO A N 1
ATOM 738 C CA . PRO A 1 95 ? 173.782 155.330 178.326 1.00 63.57 95 PRO A CA 1
ATOM 739 C C . PRO A 1 95 ? 173.790 154.743 179.727 1.00 74.96 95 PRO A C 1
ATOM 740 O O . PRO A 1 95 ? 172.884 153.967 180.050 1.00 80.58 95 PRO A O 1
ATOM 744 N N . ALA A 1 96 ? 174.767 155.078 180.564 1.00 73.33 96 ALA A N 1
ATOM 745 C CA . ALA A 1 96 ? 174.886 154.495 181.892 1.00 66.92 96 ALA A CA 1
ATOM 746 C C . ALA A 1 96 ? 174.054 155.214 182.944 1.00 68.88 96 ALA A C 1
ATOM 747 O O . ALA A 1 96 ? 174.049 154.784 184.100 1.00 79.64 96 ALA A O 1
ATOM 749 N N . LEU A 1 97 ? 173.355 156.286 182.585 1.00 80.25 97 LEU A N 1
ATOM 750 C CA . LEU A 1 97 ? 172.517 157.015 183.529 1.00 81.43 97 LEU A CA 1
ATOM 751 C C . LEU A 1 97 ? 171.125 156.401 183.557 1.00 83.54 97 LEU A C 1
ATOM 752 O O . LEU A 1 97 ? 170.417 156.408 182.546 1.00 86.19 97 LEU A O 1
ATOM 757 N N . THR A 1 98 ? 170.734 155.874 184.710 1.00 82.11 98 THR A N 1
ATOM 758 C CA . THR A 1 98 ? 169.380 155.389 184.894 1.00 80.33 98 THR A CA 1
ATOM 759 C C . THR A 1 98 ? 168.448 156.572 185.136 1.00 79.21 98 THR A C 1
ATOM 760 O O . THR A 1 98 ? 168.862 157.732 185.128 1.00 76.99 98 THR A O 1
ATOM 764 N N . ILE A 1 99 ? 167.161 156.285 185.343 1.00 81.84 99 ILE A N 1
ATOM 765 C CA . ILE A 1 99 ? 166.213 157.348 185.664 1.00 80.77 99 ILE A CA 1
ATOM 766 C C . ILE A 1 99 ? 166.213 157.697 187.140 1.00 85.38 99 ILE A C 1
ATOM 767 O O . ILE A 1 99 ? 165.690 158.751 187.515 1.00 93.28 99 ILE A O 1
ATOM 772 N N . SER A 1 100 ? 166.771 156.840 187.994 1.00 76.15 100 SER A N 1
ATOM 773 C CA . SER A 1 100 ? 166.853 157.167 189.412 1.00 72.81 100 SER A CA 1
ATOM 774 C C . SER A 1 100 ? 167.869 158.270 189.671 1.00 76.38 100 SER A C 1
ATOM 775 O O . SER A 1 100 ? 167.647 159.135 190.527 1.00 90.93 100 SER A O 1
ATOM 778 N N . LYS A 1 101 ? 168.987 158.256 188.946 1.00 64.52 101 LYS A N 1
ATOM 779 C CA . LYS A 1 101 ? 169.989 159.298 189.128 1.00 75.16 101 LYS A CA 1
ATOM 780 C C . LYS A 1 101 ? 169.421 160.665 188.775 1.00 79.44 101 LYS A C 1
ATOM 781 O O . LYS A 1 101 ? 169.748 161.667 189.420 1.00 79.78 101 LYS A O 1
ATOM 787 N N . VAL A 1 102 ? 168.562 160.728 187.759 1.00 76.14 102 VAL A N 1
ATOM 788 C CA . VAL A 1 102 ? 167.948 161.999 187.391 1.00 68.96 102 VAL A CA 1
ATOM 789 C C . VAL A 1 102 ? 167.042 162.503 188.508 1.00 74.76 102 VAL A C 1
ATOM 790 O O . VAL A 1 102 ? 167.034 163.697 188.822 1.00 83.68 102 VAL A O 1
ATOM 794 N N . LEU A 1 103 ? 166.249 161.616 189.113 1.00 78.98 103 LEU A N 1
ATOM 795 C CA . LEU A 1 103 ? 165.386 162.041 190.211 1.00 73.78 103 LEU A CA 1
ATOM 796 C C . LEU A 1 103 ? 166.210 162.514 191.401 1.00 75.40 103 LEU A C 1
ATOM 797 O O . LEU A 1 103 ? 165.866 163.509 192.052 1.00 90.08 103 LEU A O 1
ATOM 802 N N . LEU A 1 104 ? 167.303 161.816 191.702 1.00 69.47 104 LEU A N 1
ATOM 803 C CA . LEU A 1 104 ? 168.172 162.272 192.780 1.00 71.55 104 LEU A CA 1
ATOM 804 C C . LEU A 1 104 ? 168.761 163.641 192.463 1.00 79.84 104 LEU A C 1
ATOM 805 O O . LEU A 1 104 ? 168.865 164.503 193.345 1.00 90.32 104 LEU A O 1
ATOM 810 N N . SER A 1 105 ? 169.144 163.867 191.206 1.00 76.44 105 SER A N 1
ATOM 811 C CA . SER A 1 105 ? 169.668 165.171 190.818 1.00 72.13 105 SER A CA 1
ATOM 812 C C . SER A 1 105 ? 168.609 166.255 190.962 1.00 72.80 105 SER A C 1
ATOM 813 O O . SER A 1 105 ? 168.914 167.381 191.368 1.00 79.18 105 SER A O 1
ATOM 816 N N . ILE A 1 106 ? 167.361 165.942 190.617 1.00 72.23 106 ILE A N 1
ATOM 817 C CA . ILE A 1 106 ? 166.293 166.924 190.764 1.00 68.60 106 ILE A CA 1
ATOM 818 C C . ILE A 1 106 ? 166.093 167.272 192.231 1.00 67.86 106 ILE A C 1
ATOM 819 O O . ILE A 1 106 ? 165.904 168.441 192.583 1.00 77.70 106 ILE A O 1
ATOM 824 N N . SER A 1 107 ? 166.114 166.271 193.110 1.00 62.87 107 SER A N 1
ATOM 825 C CA . SER A 1 107 ? 166.016 166.569 194.536 1.00 64.06 107 SER A CA 1
ATOM 826 C C . SER A 1 107 ? 167.175 167.446 194.985 1.00 71.64 107 SER A C 1
ATOM 827 O O . SER A 1 107 ? 166.988 168.389 195.765 1.00 89.07 107 SER A O 1
ATOM 830 N N . SER A 1 108 ? 168.380 167.158 194.496 1.00 69.68 108 SER A N 1
ATOM 831 C CA . SER A 1 108 ? 169.528 167.990 194.840 1.00 79.58 108 SER A CA 1
ATOM 832 C C . SER A 1 108 ? 169.313 169.429 194.398 1.00 83.23 108 SER A C 1
ATOM 833 O O . SER A 1 108 ? 169.639 170.370 195.130 1.00 85.46 108 SER A O 1
ATOM 836 N N . LEU A 1 109 ? 168.780 169.620 193.193 1.00 73.30 109 LEU A N 1
ATOM 837 C CA . LEU A 1 109 ? 168.501 170.971 192.719 1.00 70.07 109 LEU A CA 1
ATOM 838 C C . LEU A 1 109 ? 167.470 171.654 193.604 1.00 77.20 109 LEU A C 1
ATOM 839 O O . LEU A 1 109 ? 167.604 172.838 193.927 1.00 86.47 109 LEU A O 1
ATOM 844 N N . LEU A 1 110 ? 166.433 170.921 194.008 1.00 83.08 110 LEU A N 1
ATOM 845 C CA . LEU A 1 110 ? 165.428 171.502 194.892 1.00 82.42 110 LEU A CA 1
ATOM 846 C C . LEU A 1 110 ? 166.050 171.959 196.202 1.00 81.35 110 LEU A C 1
ATOM 847 O O . LEU A 1 110 ? 165.689 173.014 196.733 1.00 87.47 110 LEU A O 1
ATOM 852 N N . THR A 1 111 ? 166.985 171.183 196.742 1.00 86.29 111 THR A N 1
ATOM 853 C CA . THR A 1 111 ? 167.568 171.505 198.039 1.00 92.35 111 THR A CA 1
ATOM 854 C C . THR A 1 111 ? 168.807 172.388 197.944 1.00 87.47 111 THR A C 1
ATOM 855 O O . THR A 1 111 ? 169.430 172.654 198.974 1.00 93.16 111 THR A O 1
ATOM 859 N N . ASP A 1 112 ? 169.183 172.847 196.752 1.00 93.28 112 ASP A N 1
ATOM 860 C CA . ASP A 1 112 ? 170.361 173.701 196.582 1.00 97.53 112 ASP A CA 1
ATOM 861 C C . ASP A 1 112 ? 170.263 174.448 195.262 1.00 100.26 112 ASP A C 1
ATOM 862 O O . ASP A 1 112 ? 170.940 174.111 194.284 1.00 103.35 112 ASP A O 1
ATOM 867 N N . PRO A 1 113 ? 169.444 175.492 195.201 1.00 95.04 113 PRO A N 1
ATOM 868 C CA . PRO A 1 113 ? 169.310 176.237 193.949 1.00 89.44 113 PRO A CA 1
ATOM 869 C C . PRO A 1 113 ? 170.618 176.896 193.554 1.00 95.02 113 PRO A C 1
ATOM 870 O O . PRO A 1 113 ? 171.436 177.265 194.399 1.00 94.91 113 PRO A O 1
ATOM 874 N N . ASN A 1 114 ? 170.808 177.038 192.246 1.00 114.40 114 ASN A N 1
ATOM 875 C CA . ASN A 1 114 ? 171.998 177.676 191.708 1.00 115.14 114 ASN A CA 1
ATOM 876 C C . ASN A 1 114 ? 171.648 179.100 191.307 1.00 113.17 114 ASN A C 1
ATOM 877 O O . ASN A 1 114 ? 170.919 179.290 190.323 1.00 113.00 114 ASN A O 1
ATOM 882 N N . PRO A 1 115 ? 172.135 180.125 192.013 1.00 113.71 115 PRO A N 1
ATOM 883 C CA . PRO A 1 115 ? 171.729 181.498 191.691 1.00 113.16 115 PRO A CA 1
ATOM 884 C C . PRO A 1 115 ? 172.537 182.143 190.582 1.00 113.50 115 PRO A C 1
ATOM 885 O O . PRO A 1 115 ? 172.144 183.214 190.102 1.00 112.27 115 PRO A O 1
ATOM 889 N N . ASP A 1 116 ? 173.646 181.540 190.162 1.00 122.84 116 ASP A N 1
ATOM 890 C CA . ASP A 1 116 ? 174.490 182.143 189.140 1.00 124.14 116 ASP A CA 1
ATOM 891 C C . ASP A 1 116 ? 173.953 181.938 187.731 1.00 125.65 116 ASP A C 1
ATOM 892 O O . ASP A 1 116 ? 174.514 182.502 186.786 1.00 125.06 116 ASP A O 1
ATOM 897 N N . ASP A 1 117 ? 172.888 181.156 187.566 1.00 120.34 117 ASP A N 1
ATOM 898 C CA . ASP A 1 117 ? 172.279 180.886 186.264 1.00 117.31 117 ASP A CA 1
ATOM 899 C C . ASP A 1 117 ? 170.794 181.196 186.390 1.00 113.54 117 ASP A C 1
ATOM 900 O O . ASP A 1 117 ? 169.954 180.286 186.402 1.00 112.97 117 ASP A O 1
ATOM 905 N N . PRO A 1 118 ? 170.433 182.473 186.477 1.00 108.07 118 PRO A N 1
ATOM 906 C CA . PRO A 1 118 ? 169.048 182.824 186.807 1.00 108.65 118 PRO A CA 1
ATOM 907 C C . PRO A 1 118 ? 168.089 182.619 185.651 1.00 111.87 118 PRO A C 1
ATOM 908 O O . PRO A 1 118 ? 168.080 183.407 184.701 1.00 114.68 118 PRO A O 1
ATOM 912 N N . LEU A 1 119 ? 167.271 181.570 185.722 1.00 108.25 119 LEU A N 1
ATOM 913 C CA . LEU A 1 119 ? 166.253 181.365 184.700 1.00 106.62 119 LEU A CA 1
ATOM 914 C C . LEU A 1 119 ? 165.041 182.253 184.942 1.00 104.88 119 LEU A C 1
ATOM 915 O O . LEU A 1 119 ? 164.357 182.645 183.991 1.00 104.13 119 LEU A O 1
ATOM 920 N N . VAL A 1 120 ? 164.756 182.572 186.200 1.00 102.77 120 VAL A N 1
ATOM 921 C CA . VAL A 1 120 ? 163.689 183.504 186.551 1.00 102.53 120 VAL A CA 1
ATOM 922 C C . VAL A 1 120 ? 164.331 184.717 187.213 1.00 107.04 120 VAL A C 1
ATOM 923 O O . VAL A 1 120 ? 164.677 184.656 188.400 1.00 110.59 120 VAL A O 1
ATOM 927 N N . PRO A 1 121 ? 164.516 185.831 186.498 1.00 109.07 121 PRO A N 1
ATOM 928 C CA . PRO A 1 121 ? 165.323 186.925 187.064 1.00 107.45 121 PRO A CA 1
ATOM 929 C C . PRO A 1 121 ? 164.817 187.453 188.394 1.00 108.74 121 PRO A C 1
ATOM 930 O O . PRO A 1 121 ? 165.630 187.747 189.279 1.00 110.26 121 PRO A O 1
ATOM 934 N N . GLU A 1 122 ? 163.502 187.582 188.572 1.00 112.35 122 GLU A N 1
ATOM 935 C CA . GLU A 1 122 ? 162.995 188.175 189.807 1.00 113.13 122 GLU A CA 1
ATOM 936 C C . GLU A 1 122 ? 163.258 187.271 191.005 1.00 115.68 122 GLU A C 1
ATOM 937 O O . GLU A 1 122 ? 163.706 187.740 192.059 1.00 114.53 122 GLU A O 1
ATOM 943 N N . ILE A 1 123 ? 162.998 185.971 190.862 1.00 109.43 123 ILE A N 1
ATOM 944 C CA . ILE A 1 123 ? 163.228 185.052 191.969 1.00 101.80 123 ILE A CA 1
ATOM 945 C C . ILE A 1 123 ? 164.713 184.966 192.284 1.00 102.47 123 ILE A C 1
ATOM 946 O O . ILE A 1 123 ? 165.110 184.906 193.451 1.00 108.37 123 ILE A O 1
ATOM 951 N N . ALA A 1 124 ? 165.558 184.952 191.253 1.00 106.24 124 ALA A N 1
ATOM 952 C CA . ALA A 1 124 ? 166.996 184.913 191.486 1.00 110.20 124 ALA A CA 1
ATOM 953 C C . ALA A 1 124 ? 167.468 186.165 192.211 1.00 110.99 124 ALA A C 1
ATOM 954 O O . ALA A 1 124 ? 168.310 186.090 193.113 1.00 113.95 124 ALA A O 1
ATOM 956 N N . HIS A 1 125 ? 166.946 187.330 191.824 1.00 120.16 125 HIS A N 1
ATOM 957 C CA . HIS A 1 125 ? 167.319 188.562 192.508 1.00 122.05 125 HIS A CA 1
ATOM 958 C C . HIS A 1 125 ? 166.882 188.530 193.966 1.00 128.40 125 HIS A C 1
ATOM 959 O O . HIS A 1 125 ? 167.638 188.935 194.858 1.00 129.37 125 HIS A O 1
ATOM 966 N N . VAL A 1 126 ? 165.665 188.050 194.230 1.00 124.89 126 VAL A N 1
ATOM 967 C CA . VAL A 1 126 ? 165.202 187.940 195.611 1.00 119.63 126 VAL A CA 1
ATOM 968 C C . VAL A 1 126 ? 166.102 186.996 196.395 1.00 114.61 126 VAL A C 1
ATOM 969 O O . VAL A 1 126 ? 166.471 187.273 197.542 1.00 115.65 126 VAL A O 1
ATOM 973 N N . TYR A 1 127 ? 166.470 185.867 195.789 1.00 109.54 127 TYR A N 1
ATOM 974 C CA . TYR A 1 127 ? 167.325 184.901 196.468 1.00 111.70 127 TYR A CA 1
ATOM 975 C C . TYR A 1 127 ? 168.682 185.505 196.800 1.00 114.43 127 TYR A C 1
ATOM 976 O O . TYR A 1 127 ? 169.199 185.320 197.908 1.00 114.36 127 TYR A O 1
ATOM 985 N N . LYS A 1 128 ? 169.276 186.232 195.853 1.00 123.14 128 LYS A N 1
ATOM 986 C CA . LYS A 1 128 ? 170.580 186.837 196.103 1.00 121.40 128 LYS A CA 1
ATOM 987 C C . LYS A 1 128 ? 170.499 187.911 197.179 1.00 122.70 128 LYS A C 1
ATOM 988 O O . LYS A 1 128 ? 171.344 187.958 198.081 1.00 122.40 128 LYS A O 1
ATOM 994 N N . THR A 1 129 ? 169.492 188.783 197.106 1.00 133.02 129 THR A N 1
ATOM 995 C CA . THR A 1 129 ? 169.445 189.938 197.997 1.00 134.39 129 THR A CA 1
ATOM 996 C C . THR A 1 129 ? 168.878 189.572 199.365 1.00 133.08 129 THR A C 1
ATOM 997 O O . THR A 1 129 ? 169.567 189.684 200.385 1.00 130.43 129 THR A O 1
ATOM 1001 N N . ASP A 1 130 ? 167.624 189.131 199.404 1.00 135.48 130 ASP A N 1
ATOM 1002 C CA . ASP A 1 130 ? 166.913 188.862 200.653 1.00 134.84 130 ASP A CA 1
ATOM 1003 C C . ASP A 1 130 ? 166.533 187.386 200.677 1.00 135.90 130 ASP A C 1
ATOM 1004 O O . ASP A 1 130 ? 165.585 186.971 200.005 1.00 139.18 130 ASP A O 1
ATOM 1009 N N . ARG A 1 131 ? 167.269 186.594 201.459 1.00 122.55 131 ARG A N 1
ATOM 1010 C CA . ARG A 1 131 ? 167.015 185.158 201.500 1.00 121.43 131 ARG A CA 1
ATOM 1011 C C . ARG A 1 131 ? 165.724 184.842 202.245 1.00 124.92 131 ARG A C 1
ATOM 1012 O O . ARG A 1 131 ? 164.993 183.920 201.864 1.00 124.75 131 ARG A O 1
ATOM 1020 N N . SER A 1 132 ? 165.429 185.588 203.310 1.00 127.23 132 SER A N 1
ATOM 1021 C CA . SER A 1 132 ? 164.255 185.282 204.121 1.00 127.08 132 SER A CA 1
ATOM 1022 C C . SER A 1 132 ? 162.974 185.413 203.309 1.00 127.33 132 SER A C 1
ATOM 1023 O O . SER A 1 132 ? 162.061 184.586 203.436 1.00 129.67 132 SER A O 1
ATOM 1026 N N . ARG A 1 133 ? 162.880 186.452 202.479 1.00 121.14 133 ARG A N 1
ATOM 1027 C CA . ARG A 1 133 ? 161.701 186.607 201.634 1.00 121.61 133 ARG A CA 1
ATOM 1028 C C . ARG A 1 133 ? 161.576 185.447 200.657 1.00 121.61 133 ARG A C 1
ATOM 1029 O O . ARG A 1 133 ? 160.470 184.957 200.402 1.00 124.53 133 ARG A O 1
ATOM 1037 N N . TYR A 1 134 ? 162.700 184.994 200.098 1.00 109.75 134 TYR A N 1
ATOM 1038 C CA . TYR A 1 134 ? 162.653 183.841 199.208 1.00 111.45 134 TYR A CA 1
ATOM 1039 C C . TYR A 1 134 ? 162.139 182.608 199.935 1.00 116.15 134 TYR A C 1
ATOM 1040 O O . TYR A 1 134 ? 161.295 181.877 199.407 1.00 117.47 134 TYR A O 1
ATOM 1049 N N . GLU A 1 135 ? 162.637 182.354 201.147 1.00 118.51 135 GLU A N 1
ATOM 1050 C CA . GLU A 1 135 ? 162.167 181.196 201.899 1.00 115.96 135 GLU A CA 1
ATOM 1051 C C . GLU A 1 135 ? 160.672 181.294 202.165 1.00 118.16 135 GLU A C 1
ATOM 1052 O O . GLU A 1 135 ? 159.929 180.319 201.981 1.00 120.90 135 GLU A O 1
ATOM 1058 N N . LEU A 1 136 ? 160.213 182.468 202.597 1.00 113.45 136 LEU A N 1
ATOM 1059 C CA . LEU A 1 136 ? 158.800 182.633 202.913 1.00 110.29 136 LEU A CA 1
ATOM 1060 C C . LEU A 1 136 ? 157.938 182.395 201.681 1.00 114.17 136 LEU A C 1
ATOM 1061 O O . LEU A 1 136 ? 156.942 181.666 201.739 1.00 121.65 136 LEU A O 1
ATOM 1066 N N . SER A 1 137 ? 158.313 182.992 200.549 1.00 111.75 137 SER A N 1
ATOM 1067 C CA . SER A 1 137 ? 157.523 182.815 199.335 1.00 112.57 137 SER A CA 1
ATOM 1068 C C . SER A 1 137 ? 157.538 181.364 198.873 1.00 112.15 137 SER A C 1
ATOM 1069 O O . SER A 1 137 ? 156.510 180.837 198.429 1.00 115.65 137 SER A O 1
ATOM 1072 N N . ALA A 1 138 ? 158.694 180.703 198.956 1.00 105.38 138 ALA A N 1
ATOM 1073 C CA . ALA A 1 138 ? 158.773 179.315 198.521 1.00 106.79 138 ALA A CA 1
ATOM 1074 C C . ALA A 1 138 ? 157.859 178.432 199.353 1.00 111.32 138 ALA A C 1
ATOM 1075 O O . ALA A 1 138 ? 157.127 177.597 198.808 1.00 113.47 138 ALA A O 1
ATOM 1077 N N . ARG A 1 139 ? 157.870 178.607 200.675 1.00 119.25 139 ARG A N 1
ATOM 1078 C CA . ARG A 1 139 ? 157.003 177.773 201.499 1.00 118.26 139 ARG A CA 1
ATOM 1079 C C . ARG A 1 139 ? 155.536 178.141 201.311 1.00 121.20 139 ARG A C 1
ATOM 1080 O O . ARG A 1 139 ? 154.669 177.264 201.385 1.00 126.72 139 ARG A O 1
ATOM 1088 N N . GLU A 1 140 ? 155.234 179.413 201.042 1.00 117.70 140 GLU A N 1
ATOM 1089 C CA . GLU A 1 140 ? 153.853 179.787 200.750 1.00 116.32 140 GLU A CA 1
ATOM 1090 C C . GLU A 1 140 ? 153.352 179.084 199.494 1.00 116.70 140 GLU A C 1
ATOM 1091 O O . GLU A 1 140 ? 152.244 178.533 199.473 1.00 115.79 140 GLU A O 1
ATOM 1097 N N . TRP A 1 141 ? 154.160 179.090 198.432 1.00 112.70 141 TRP A N 1
ATOM 1098 C CA . TRP A 1 141 ? 153.756 178.408 197.207 1.00 113.59 141 TRP A CA 1
ATOM 1099 C C . TRP A 1 141 ? 153.651 176.905 197.421 1.00 111.71 141 TRP A C 1
ATOM 1100 O O . TRP A 1 141 ? 152.746 176.258 196.883 1.00 113.92 141 TRP A O 1
ATOM 1111 N N . THR A 1 142 ? 154.570 176.326 198.194 1.00 110.46 142 THR A N 1
ATOM 1112 C CA . THR A 1 142 ? 154.475 174.904 198.496 1.00 109.58 142 THR A CA 1
ATOM 1113 C C . THR A 1 142 ? 153.167 174.587 199.204 1.00 114.09 142 THR A C 1
ATOM 1114 O O . THR A 1 142 ? 152.509 173.587 198.895 1.00 115.75 142 THR A O 1
ATOM 1118 N N . ARG A 1 143 ? 152.775 175.428 200.161 1.00 123.83 143 ARG A N 1
ATOM 1119 C CA . ARG A 1 143 ? 151.508 175.229 200.853 1.00 120.15 143 ARG A CA 1
ATOM 1120 C C . ARG A 1 143 ? 150.332 175.348 199.894 1.00 121.06 143 ARG A C 1
ATOM 1121 O O . ARG A 1 143 ? 149.380 174.564 199.966 1.00 120.59 143 ARG A O 1
ATOM 1129 N N . LYS A 1 144 ? 150.377 176.329 198.992 1.00 120.03 144 LYS A N 1
ATOM 1130 C CA . LYS A 1 144 ? 149.215 176.610 198.154 1.00 120.97 144 LYS A CA 1
ATOM 1131 C C . LYS A 1 144 ? 149.033 175.559 197.063 1.00 117.74 144 LYS A C 1
ATOM 1132 O O . LYS A 1 144 ? 147.907 175.125 196.798 1.00 117.08 144 LYS A O 1
ATOM 1138 N N . TYR A 1 145 ? 150.121 175.137 196.420 1.00 113.14 145 TYR A N 1
ATOM 1139 C CA . TYR A 1 145 ? 150.055 174.275 195.245 1.00 115.10 145 TYR A CA 1
ATOM 1140 C C . TYR A 1 145 ? 150.449 172.833 195.528 1.00 115.13 145 TYR A C 1
ATOM 1141 O O . TYR A 1 145 ? 149.703 171.912 195.184 1.00 117.27 145 TYR A O 1
ATOM 1150 N N . ALA A 1 146 ? 151.612 172.607 196.142 1.00 110.93 146 ALA A N 1
ATOM 1151 C CA . ALA A 1 146 ? 152.116 171.245 196.286 1.00 108.94 146 ALA A CA 1
ATOM 1152 C C . ALA A 1 146 ? 151.165 170.380 197.101 1.00 113.71 146 ALA A C 1
ATOM 1153 O O . ALA A 1 146 ? 150.863 169.246 196.715 1.00 111.94 146 ALA A O 1
ATOM 1155 N N . ILE A 1 147 ? 150.681 170.894 198.226 1.00 125.91 147 ILE A N 1
ATOM 1156 C CA . ILE A 1 147 ? 149.781 170.135 199.082 1.00 125.60 147 ILE A CA 1
ATOM 1157 C C . ILE A 1 147 ? 148.521 169.767 198.313 1.00 123.65 147 ILE A C 1
ATOM 1158 O O . ILE A 1 147 ? 148.297 168.600 197.995 1.00 120.29 147 ILE A O 1
ATOM 1163 N N . MET B 2 5 ? 190.481 156.344 207.782 1.00 147.84 1 MET B N 1
ATOM 1164 C CA . MET B 2 5 ? 189.222 155.555 207.674 1.00 147.94 1 MET B CA 1
ATOM 1165 C C . MET B 2 5 ? 188.852 155.328 206.213 1.00 147.44 1 MET B C 1
ATOM 1166 O O . MET B 2 5 ? 189.584 155.730 205.309 1.00 148.24 1 MET B O 1
ATOM 1171 N N . GLN B 2 6 ? 187.707 154.690 205.990 1.00 130.66 2 GLN B N 1
ATOM 1172 C CA . GLN B 2 6 ? 187.275 154.292 204.661 1.00 129.72 2 GLN B CA 1
ATOM 1173 C C . GLN B 2 6 ? 185.898 154.880 204.381 1.00 131.44 2 GLN B C 1
ATOM 1174 O O . GLN B 2 6 ? 185.059 154.996 205.278 1.00 132.57 2 GLN B O 1
ATOM 1180 N N . ILE B 2 7 ? 185.674 155.246 203.120 1.00 129.28 3 ILE B N 1
ATOM 1181 C CA . ILE B 2 7 ? 184.386 155.746 202.654 1.00 127.00 3 ILE B CA 1
ATOM 1182 C C . ILE B 2 7 ? 184.140 155.237 201.241 1.00 126.34 3 ILE B C 1
ATOM 1183 O O . ILE B 2 7 ? 185.043 154.739 200.567 1.00 127.96 3 ILE B O 1
ATOM 1188 N N . PHE B 2 8 ? 182.892 155.368 200.796 1.00 115.55 4 PHE B N 1
ATOM 1189 C CA . PHE B 2 8 ? 182.471 154.863 199.499 1.00 115.90 4 PHE B CA 1
ATOM 1190 C C . PHE B 2 8 ? 181.806 156.005 198.752 1.00 111.76 4 PHE B C 1
ATOM 1191 O O . PHE B 2 8 ? 180.970 156.718 199.310 1.00 109.00 4 PHE B O 1
ATOM 1199 N N . VAL B 2 9 ? 182.208 156.183 197.501 1.00 95.73 5 VAL B N 1
ATOM 1200 C CA . VAL B 2 9 ? 181.716 157.222 196.607 1.00 92.70 5 VAL B CA 1
ATOM 1201 C C . VAL B 2 9 ? 181.061 156.540 195.419 1.00 92.37 5 VAL B C 1
ATOM 1202 O O . VAL B 2 9 ? 181.740 155.826 194.667 1.00 97.39 5 VAL B O 1
ATOM 1206 N N . LYS B 2 10 ? 179.748 156.693 195.273 1.00 86.00 6 LYS B N 1
ATOM 1207 C CA . LYS B 2 10 ? 179.057 156.074 194.155 1.00 84.83 6 LYS B CA 1
ATOM 1208 C C . LYS B 2 10 ? 178.851 157.149 193.100 1.00 85.48 6 LYS B C 1
ATOM 1209 O O . LYS B 2 10 ? 178.362 158.244 193.401 1.00 90.34 6 LYS B O 1
ATOM 1215 N N . THR B 2 11 ? 179.206 156.813 191.864 1.00 71.39 7 THR B N 1
ATOM 1216 C CA . THR B 2 11 ? 179.195 157.727 190.739 1.00 71.68 7 THR B CA 1
ATOM 1217 C C . THR B 2 11 ? 177.904 157.624 189.937 1.00 72.61 7 THR B C 1
ATOM 1218 O O . THR B 2 11 ? 176.929 156.986 190.343 1.00 71.35 7 THR B O 1
ATOM 1222 N N . LEU B 2 12 ? 177.905 158.275 188.773 1.00 62.35 8 LEU B N 1
ATOM 1223 C CA . LEU B 2 12 ? 176.740 158.265 187.900 1.00 62.17 8 LEU B CA 1
ATOM 1224 C C . LEU B 2 12 ? 176.508 156.885 187.299 1.00 65.29 8 LEU B C 1
ATOM 1225 O O . LEU B 2 12 ? 175.371 156.400 187.262 1.00 72.26 8 LEU B O 1
ATOM 1230 N N . THR B 2 13 ? 177.572 156.231 186.841 1.00 58.16 9 THR B N 1
ATOM 1231 C CA . THR B 2 13 ? 177.466 154.982 186.102 1.00 62.19 9 THR B CA 1
ATOM 1232 C C . THR B 2 13 ? 177.206 153.779 186.997 1.00 66.41 9 THR B C 1
ATOM 1233 O O . THR B 2 13 ? 177.384 152.642 186.546 1.00 69.95 9 THR B O 1
ATOM 1237 N N . GLY B 2 14 ? 176.801 153.989 188.245 1.00 74.94 10 GLY B N 1
ATOM 1238 C CA . GLY B 2 14 ? 176.556 152.896 189.158 1.00 77.50 10 GLY B CA 1
ATOM 1239 C C . GLY B 2 14 ? 177.801 152.262 189.730 1.00 79.23 10 GLY B C 1
ATOM 1240 O O . GLY B 2 14 ? 177.692 151.267 190.458 1.00 79.52 10 GLY B O 1
ATOM 1241 N N . LYS B 2 15 ? 178.976 152.804 189.435 1.00 93.38 11 LYS B N 1
ATOM 1242 C CA . LYS B 2 15 ? 180.218 152.285 189.977 1.00 91.00 11 LYS B CA 1
ATOM 1243 C C . LYS B 2 15 ? 180.428 152.818 191.386 1.00 96.43 11 LYS B C 1
ATOM 1244 O O . LYS B 2 15 ? 180.009 153.929 191.720 1.00 97.47 11 LYS B O 1
ATOM 1250 N N . THR B 2 16 ? 181.085 152.014 192.216 1.00 104.65 12 THR B N 1
ATOM 1251 C CA . THR B 2 16 ? 181.363 152.374 193.600 1.00 105.78 12 THR B CA 1
ATOM 1252 C C . THR B 2 16 ? 182.866 152.318 193.821 1.00 103.20 12 THR B C 1
ATOM 1253 O O . THR B 2 16 ? 183.481 151.258 193.668 1.00 100.41 12 THR B O 1
ATOM 1257 N N . ILE B 2 17 ? 183.448 153.458 194.181 1.00 104.35 13 ILE B N 1
ATOM 1258 C CA . ILE B 2 17 ? 184.877 153.584 194.438 1.00 103.84 13 ILE B CA 1
ATOM 1259 C C . ILE B 2 17 ? 185.062 153.733 195.940 1.00 106.89 13 ILE B C 1
ATOM 1260 O O . ILE B 2 17 ? 184.433 154.592 196.568 1.00 108.18 13 ILE B O 1
ATOM 1265 N N . THR B 2 18 ? 185.918 152.898 196.516 1.00 122.08 14 THR B N 1
ATOM 1266 C CA . THR B 2 18 ? 186.221 152.954 197.938 1.00 122.71 14 THR B CA 1
ATOM 1267 C C . THR B 2 18 ? 187.536 153.693 198.132 1.00 122.79 14 THR B C 1
ATOM 1268 O O . THR B 2 18 ? 188.517 153.426 197.432 1.00 121.91 14 THR B O 1
ATOM 1272 N N . LEU B 2 19 ? 187.543 154.619 199.088 1.00 127.12 15 LEU B N 1
ATOM 1273 C CA . LEU B 2 19 ? 188.680 155.487 199.350 1.00 126.70 15 LEU B CA 1
ATOM 1274 C C . LEU B 2 19 ? 189.083 155.400 200.813 1.00 128.29 15 LEU B C 1
ATOM 1275 O O . LEU B 2 19 ? 188.233 155.263 201.700 1.00 128.99 15 LEU B O 1
ATOM 1280 N N . GLU B 2 20 ? 190.390 155.486 201.048 1.00 147.07 16 GLU B N 1
ATOM 1281 C CA . GLU B 2 20 ? 190.968 155.553 202.385 1.00 148.33 16 GLU B CA 1
ATOM 1282 C C . GLU B 2 20 ? 191.299 157.012 202.673 1.00 147.60 16 GLU B C 1
ATOM 1283 O O . GLU B 2 20 ? 192.195 157.591 202.050 1.00 146.42 16 GLU B O 1
ATOM 1289 N N . VAL B 2 21 ? 190.565 157.602 203.616 1.00 147.91 17 VAL B N 1
ATOM 1290 C CA . VAL B 2 21 ? 190.629 159.026 203.913 1.00 149.25 17 VAL B CA 1
ATOM 1291 C C . VAL B 2 21 ? 190.635 159.211 205.425 1.00 150.11 17 VAL B C 1
ATOM 1292 O O . VAL B 2 21 ? 190.435 158.270 206.194 1.00 149.64 17 VAL B O 1
ATOM 1296 N N . GLU B 2 22 ? 190.870 160.452 205.840 1.00 164.15 18 GLU B N 1
ATOM 1297 C CA . GLU B 2 22 ? 190.776 160.856 207.233 1.00 164.04 18 GLU B CA 1
ATOM 1298 C C . GLU B 2 22 ? 189.777 161.996 207.368 1.00 163.25 18 GLU B C 1
ATOM 1299 O O . GLU B 2 22 ? 189.581 162.790 206.442 1.00 163.30 18 GLU B O 1
ATOM 1305 N N . SER B 2 23 ? 189.150 162.068 208.544 1.00 159.26 19 SER B N 1
ATOM 1306 C CA . SER B 2 23 ? 188.127 163.074 208.800 1.00 160.08 19 SER B CA 1
ATOM 1307 C C . SER B 2 23 ? 188.641 164.496 208.624 1.00 160.33 19 SER B C 1
ATOM 1308 O O . SER B 2 23 ? 187.839 165.403 208.380 1.00 158.95 19 SER B O 1
ATOM 1311 N N . SER B 2 24 ? 189.948 164.716 208.739 1.00 166.98 20 SER B N 1
ATOM 1312 C CA . SER B 2 24 ? 190.501 166.054 208.593 1.00 166.30 20 SER B CA 1
ATOM 1313 C C . SER B 2 24 ? 190.800 166.420 207.145 1.00 165.80 20 SER B C 1
ATOM 1314 O O . SER B 2 24 ? 191.076 167.592 206.866 1.00 165.02 20 SER B O 1
ATOM 1317 N N . ASP B 2 25 ? 190.758 165.459 206.224 1.00 165.51 21 ASP B N 1
ATOM 1318 C CA . ASP B 2 25 ? 191.033 165.761 204.826 1.00 165.42 21 ASP B CA 1
ATOM 1319 C C . ASP B 2 25 ? 190.048 166.802 204.306 1.00 165.35 21 ASP B C 1
ATOM 1320 O O . ASP B 2 25 ? 188.861 166.783 204.643 1.00 165.11 21 ASP B O 1
ATOM 1325 N N . THR B 2 26 ? 190.549 167.715 203.480 1.00 152.70 22 THR B N 1
ATOM 1326 C CA . THR B 2 26 ? 189.694 168.709 202.853 1.00 151.10 22 THR B CA 1
ATOM 1327 C C . THR B 2 26 ? 188.863 168.089 201.731 1.00 150.91 22 THR B C 1
ATOM 1328 O O . THR B 2 26 ? 189.217 167.060 201.148 1.00 150.07 22 THR B O 1
ATOM 1332 N N . ILE B 2 27 ? 187.739 168.744 201.431 1.00 136.02 23 ILE B N 1
ATOM 1333 C CA . ILE B 2 27 ? 186.909 168.334 200.301 1.00 135.08 23 ILE B CA 1
ATOM 1334 C C . ILE B 2 27 ? 187.723 168.354 199.014 1.00 134.07 23 ILE B C 1
ATOM 1335 O O . ILE B 2 27 ? 187.570 167.482 198.149 1.00 130.93 23 ILE B O 1
ATOM 1340 N N . ASP B 2 28 ? 188.583 169.363 198.858 1.00 137.69 24 ASP B N 1
ATOM 1341 C CA . ASP B 2 28 ? 189.418 169.452 197.665 1.00 137.20 24 ASP B CA 1
ATOM 1342 C C . ASP B 2 28 ? 190.275 168.206 197.495 1.00 136.75 24 ASP B C 1
ATOM 1343 O O . ASP B 2 28 ? 190.419 167.693 196.380 1.00 135.13 24 ASP B O 1
ATOM 1348 N N . ASN B 2 29 ? 190.848 167.697 198.586 1.00 145.84 25 ASN B N 1
ATOM 1349 C CA . ASN B 2 29 ? 191.672 166.499 198.482 1.00 147.12 25 ASN B CA 1
ATOM 1350 C C . ASN B 2 29 ? 190.844 165.290 198.064 1.00 145.81 25 ASN B C 1
ATOM 1351 O O . ASN B 2 29 ? 191.321 164.445 197.295 1.00 144.70 25 ASN B O 1
ATOM 1356 N N . VAL B 2 30 ? 189.593 165.209 198.515 1.00 129.71 26 VAL B N 1
ATOM 1357 C CA . VAL B 2 30 ? 188.750 164.080 198.139 1.00 128.92 26 VAL B CA 1
ATOM 1358 C C . VAL B 2 30 ? 188.381 164.169 196.665 1.00 125.63 26 VAL B C 1
ATOM 1359 O O . VAL B 2 30 ? 188.412 163.168 195.938 1.00 126.27 26 VAL B O 1
ATOM 1363 N N . LYS B 2 31 ? 187.989 165.358 196.205 1.00 111.91 27 LYS B N 1
ATOM 1364 C CA . LYS B 2 31 ? 187.739 165.522 194.778 1.00 113.75 27 LYS B CA 1
ATOM 1365 C C . LYS B 2 31 ? 188.986 165.196 193.966 1.00 114.63 27 LYS B C 1
ATOM 1366 O O . LYS B 2 31 ? 188.890 164.643 192.866 1.00 112.19 27 LYS B O 1
ATOM 1372 N N . SER B 2 32 ? 190.167 165.544 194.483 1.00 131.27 28 SER B N 1
ATOM 1373 C CA . SER B 2 32 ? 191.405 165.200 193.790 1.00 132.38 28 SER B CA 1
ATOM 1374 C C . SER B 2 32 ? 191.573 163.689 193.683 1.00 130.94 28 SER B C 1
ATOM 1375 O O . SER B 2 32 ? 191.979 163.169 192.636 1.00 129.52 28 SER B O 1
ATOM 1378 N N . LYS B 2 33 ? 191.256 162.968 194.760 1.00 130.07 29 LYS B N 1
ATOM 1379 C CA . LYS B 2 33 ? 191.339 161.511 194.716 1.00 131.76 29 LYS B CA 1
ATOM 1380 C C . LYS B 2 33 ? 190.352 160.939 193.708 1.00 131.37 29 LYS B C 1
ATOM 1381 O O . LYS B 2 33 ? 190.672 159.995 192.970 1.00 131.47 29 LYS B O 1
ATOM 1387 N N . ILE B 2 34 ? 189.152 161.515 193.644 1.00 114.51 30 ILE B N 1
ATOM 1388 C CA . ILE B 2 34 ? 188.180 161.025 192.675 1.00 113.18 30 ILE B CA 1
ATOM 1389 C C . ILE B 2 34 ? 188.639 161.347 191.263 1.00 115.10 30 ILE B C 1
ATOM 1390 O O . ILE B 2 34 ? 188.355 160.594 190.327 1.00 112.28 30 ILE B O 1
ATOM 1395 N N . GLN B 2 35 ? 189.342 162.463 191.073 1.00 120.90 31 GLN B N 1
ATOM 1396 C CA . GLN B 2 35 ? 189.858 162.773 189.745 1.00 118.83 31 GLN B CA 1
ATOM 1397 C C . GLN B 2 35 ? 190.950 161.786 189.364 1.00 118.99 31 GLN B C 1
ATOM 1398 O O . GLN B 2 35 ? 191.072 161.397 188.197 1.00 117.21 31 GLN B O 1
ATOM 1404 N N . ASP B 2 36 ? 191.752 161.371 190.347 1.00 133.87 32 ASP B N 1
ATOM 1405 C CA . ASP B 2 36 ? 192.826 160.421 190.081 1.00 135.60 32 ASP B CA 1
ATOM 1406 C C . ASP B 2 36 ? 192.277 159.038 189.762 1.00 135.01 32 ASP B C 1
ATOM 1407 O O . ASP B 2 36 ? 192.879 158.301 188.973 1.00 134.48 32 ASP B O 1
ATOM 1412 N N . LYS B 2 37 ? 191.142 158.673 190.356 1.00 130.23 33 LYS B N 1
ATOM 1413 C CA . LYS B 2 37 ? 190.587 157.341 190.141 1.00 129.27 33 LYS B CA 1
ATOM 1414 C C . LYS B 2 37 ? 189.678 157.273 188.918 1.00 128.92 33 LYS B C 1
ATOM 1415 O O . LYS B 2 37 ? 189.754 156.311 188.146 1.00 127.91 33 LYS B O 1
ATOM 1421 N N . GLU B 2 38 ? 188.820 158.273 188.724 1.00 121.75 34 GLU B N 1
ATOM 1422 C CA . GLU B 2 38 ? 187.829 158.269 187.659 1.00 121.42 34 GLU B CA 1
ATOM 1423 C C . GLU B 2 38 ? 188.152 159.223 186.519 1.00 121.59 34 GLU B C 1
ATOM 1424 O O . GLU B 2 38 ? 187.545 159.102 185.449 1.00 122.41 34 GLU B O 1
ATOM 1430 N N . GLY B 2 39 ? 189.073 160.165 186.710 1.00 122.78 35 GLY B N 1
ATOM 1431 C CA . GLY B 2 39 ? 189.376 161.121 185.665 1.00 122.59 35 GLY B CA 1
ATOM 1432 C C . GLY B 2 39 ? 188.375 162.242 185.515 1.00 122.49 35 GLY B C 1
ATOM 1433 O O . GLY B 2 39 ? 188.397 162.937 184.493 1.00 121.97 35 GLY B O 1
ATOM 1434 N N . ILE B 2 40 ? 187.502 162.444 186.496 1.00 111.56 36 ILE B N 1
ATOM 1435 C CA . ILE B 2 40 ? 186.504 163.506 186.456 1.00 109.54 36 ILE B CA 1
ATOM 1436 C C . ILE B 2 40 ? 187.162 164.780 186.986 1.00 107.77 36 ILE B C 1
ATOM 1437 O O . ILE B 2 40 ? 187.656 164.773 188.125 1.00 107.44 36 ILE B O 1
ATOM 1442 N N . PRO B 2 41 ? 187.200 165.864 186.217 1.00 111.46 37 PRO B N 1
ATOM 1443 C CA . PRO B 2 41 ? 187.752 167.122 186.735 1.00 112.99 37 PRO B CA 1
ATOM 1444 C C . PRO B 2 41 ? 187.027 167.572 187.990 1.00 112.01 37 PRO B C 1
ATOM 1445 O O . PRO B 2 41 ? 185.795 167.456 188.078 1.00 114.14 37 PRO B O 1
ATOM 1449 N N . PRO B 2 42 ? 187.752 168.106 188.979 1.00 111.85 38 PRO B N 1
ATOM 1450 C CA . PRO B 2 42 ? 187.073 168.589 190.194 1.00 111.50 38 PRO B CA 1
ATOM 1451 C C . PRO B 2 42 ? 185.976 169.597 189.910 1.00 112.54 38 PRO B C 1
ATOM 1452 O O . PRO B 2 42 ? 184.927 169.571 190.565 1.00 114.76 38 PRO B O 1
ATOM 1456 N N . ASP B 2 43 ? 186.191 170.492 188.944 1.00 122.91 39 ASP B N 1
ATOM 1457 C CA . ASP B 2 43 ? 185.185 171.494 188.620 1.00 124.58 39 ASP B CA 1
ATOM 1458 C C . ASP B 2 43 ? 183.858 170.874 188.213 1.00 122.97 39 ASP B C 1
ATOM 1459 O O . ASP B 2 43 ? 182.822 171.538 188.316 1.00 125.08 39 ASP B O 1
ATOM 1464 N N . GLN B 2 44 ? 183.860 169.627 187.752 1.00 104.72 40 GLN B N 1
ATOM 1465 C CA . GLN B 2 44 ? 182.641 168.970 187.307 1.00 103.72 40 GLN B CA 1
ATOM 1466 C C . GLN B 2 44 ? 182.074 168.011 188.342 1.00 101.28 40 GLN B C 1
ATOM 1467 O O . GLN B 2 44 ? 181.037 167.392 188.087 1.00 100.99 40 GLN B O 1
ATOM 1473 N N . GLN B 2 45 ? 182.720 167.867 189.496 1.00 92.48 41 GLN B N 1
ATOM 1474 C CA . GLN B 2 45 ? 182.212 166.982 190.533 1.00 90.35 41 GLN B CA 1
ATOM 1475 C C . GLN B 2 45 ? 181.174 167.685 191.397 1.00 90.65 41 GLN B C 1
ATOM 1476 O O . GLN B 2 45 ? 181.419 168.774 191.925 1.00 97.54 41 GLN B O 1
ATOM 1482 N N . ARG B 2 46 ? 180.014 167.054 191.530 1.00 71.46 42 ARG B N 1
ATOM 1483 C CA . ARG B 2 46 ? 178.910 167.509 192.371 1.00 64.81 42 ARG B CA 1
ATOM 1484 C C . ARG B 2 46 ? 178.669 166.420 193.412 1.00 66.61 42 ARG B C 1
ATOM 1485 O O . ARG B 2 46 ? 177.969 165.441 193.134 1.00 78.71 42 ARG B O 1
ATOM 1493 N N . LEU B 2 47 ? 179.239 166.576 194.603 1.00 67.57 43 LEU B N 1
ATOM 1494 C CA . LEU B 2 47 ? 179.141 165.558 195.639 1.00 70.17 43 LEU B CA 1
ATOM 1495 C C . LEU B 2 47 ? 178.032 165.905 196.619 1.00 72.60 43 LEU B C 1
ATOM 1496 O O . LEU B 2 47 ? 177.945 167.036 197.105 1.00 78.46 43 LEU B O 1
ATOM 1501 N N . ILE B 2 48 ? 177.190 164.914 196.891 1.00 73.98 44 ILE B N 1
ATOM 1502 C CA . ILE B 2 48 ? 176.031 165.015 197.763 1.00 73.34 44 ILE B CA 1
ATOM 1503 C C . ILE B 2 48 ? 176.155 163.987 198.876 1.00 73.37 44 ILE B C 1
ATOM 1504 O O . ILE B 2 48 ? 176.562 162.842 198.640 1.00 79.45 44 ILE B O 1
ATOM 1509 N N . PHE B 2 49 ? 175.809 164.403 200.091 1.00 90.62 45 PHE B N 1
ATOM 1510 C CA . PHE B 2 49 ? 175.770 163.513 201.242 1.00 93.82 45 PHE B CA 1
ATOM 1511 C C . PHE B 2 49 ? 174.568 163.898 202.086 1.00 95.55 45 PHE B C 1
ATOM 1512 O O . PHE B 2 49 ? 174.425 165.060 202.481 1.00 101.53 45 PHE B O 1
ATOM 1520 N N . ALA B 2 50 ? 173.682 162.928 202.309 1.00 94.32 46 ALA B N 1
ATOM 1521 C CA . ALA B 2 50 ? 172.488 163.119 203.126 1.00 98.59 46 ALA B CA 1
ATOM 1522 C C . ALA B 2 50 ? 171.708 164.345 202.666 1.00 100.90 46 ALA B C 1
ATOM 1523 O O . ALA B 2 50 ? 171.213 165.133 203.474 1.00 98.13 46 ALA B O 1
ATOM 1525 N N . GLY B 2 51 ? 171.599 164.512 201.352 1.00 103.01 47 GLY B N 1
ATOM 1526 C CA . GLY B 2 51 ? 170.788 165.577 200.807 1.00 100.46 47 GLY B CA 1
ATOM 1527 C C . GLY B 2 51 ? 171.430 166.944 200.832 1.00 98.39 47 GLY B C 1
ATOM 1528 O O . GLY B 2 51 ? 170.734 167.937 200.597 1.00 100.36 47 GLY B O 1
ATOM 1529 N N . LYS B 2 52 ? 172.732 167.033 201.094 1.00 93.33 48 LYS B N 1
ATOM 1530 C CA . LYS B 2 52 ? 173.430 168.309 201.170 1.00 91.90 48 LYS B CA 1
ATOM 1531 C C . LYS B 2 52 ? 174.688 168.254 200.320 1.00 91.63 48 LYS B C 1
ATOM 1532 O O . LYS B 2 52 ? 175.409 167.254 200.329 1.00 95.01 48 LYS B O 1
ATOM 1538 N N . GLN B 2 53 ? 174.948 169.331 199.586 1.00 81.35 49 GLN B N 1
ATOM 1539 C CA . GLN B 2 53 ? 176.077 169.375 198.670 1.00 81.54 49 GLN B CA 1
ATOM 1540 C C . GLN B 2 53 ? 177.340 169.833 199.383 1.00 86.51 49 GLN B C 1
ATOM 1541 O O . GLN B 2 53 ? 177.359 170.889 200.022 1.00 88.61 49 GLN B O 1
ATOM 1547 N N . LEU B 2 54 ? 178.392 169.030 199.260 1.00 102.27 50 LEU B N 1
ATOM 1548 C CA . LEU B 2 54 ? 179.652 169.299 199.938 1.00 103.86 50 LEU B CA 1
ATOM 1549 C C . LEU B 2 54 ? 180.335 170.488 199.279 1.00 103.66 50 LEU B C 1
ATOM 1550 O O . LEU B 2 54 ? 180.434 170.552 198.051 1.00 101.26 50 LEU B O 1
ATOM 1555 N N . GLU B 2 55 ? 180.807 171.431 200.088 1.00 131.31 51 GLU B N 1
ATOM 1556 C CA . GLU B 2 55 ? 181.395 172.661 199.581 1.00 133.00 51 GLU B CA 1
ATOM 1557 C C . GLU B 2 55 ? 182.884 172.712 199.897 1.00 134.58 51 GLU B C 1
ATOM 1558 O O . GLU B 2 55 ? 183.323 172.287 200.970 1.00 134.42 51 GLU B O 1
ATOM 1564 N N . ASP B 2 56 ? 183.647 173.245 198.945 1.00 136.95 52 ASP B N 1
ATOM 1565 C CA . ASP B 2 56 ? 185.081 173.436 199.113 1.00 134.82 52 ASP B CA 1
ATOM 1566 C C . ASP B 2 56 ? 185.379 174.337 200.305 1.00 135.99 52 ASP B C 1
ATOM 1567 O O . ASP B 2 56 ? 184.575 175.192 200.685 1.00 137.29 52 ASP B O 1
ATOM 1572 N N . GLY B 2 57 ? 186.556 174.136 200.896 1.00 151.63 53 GLY B N 1
ATOM 1573 C CA . GLY B 2 57 ? 186.990 174.906 202.041 1.00 153.22 53 GLY B CA 1
ATOM 1574 C C . GLY B 2 57 ? 186.625 174.324 203.389 1.00 153.10 53 GLY B C 1
ATOM 1575 O O . GLY B 2 57 ? 187.052 174.871 204.414 1.00 152.35 53 GLY B O 1
ATOM 1576 N N . ARG B 2 58 ? 185.854 173.244 203.429 1.00 148.43 54 ARG B N 1
ATOM 1577 C CA . ARG B 2 58 ? 185.449 172.604 204.671 1.00 147.46 54 ARG B CA 1
ATOM 1578 C C . ARG B 2 58 ? 186.070 171.212 204.741 1.00 148.84 54 ARG B C 1
ATOM 1579 O O . ARG B 2 58 ? 186.778 170.774 203.830 1.00 149.10 54 ARG B O 1
ATOM 1587 N N . THR B 2 59 ? 185.800 170.511 205.839 1.00 151.30 55 THR B N 1
ATOM 1588 C CA . THR B 2 59 ? 186.343 169.181 206.062 1.00 151.51 55 THR B CA 1
ATOM 1589 C C . THR B 2 59 ? 185.213 168.163 206.136 1.00 150.54 55 THR B C 1
ATOM 1590 O O . THR B 2 59 ? 184.042 168.512 206.304 1.00 150.75 55 THR B O 1
ATOM 1594 N N . LEU B 2 60 ? 185.586 166.887 206.016 1.00 143.48 56 LEU B N 1
ATOM 1595 C CA . LEU B 2 60 ? 184.600 165.820 206.149 1.00 144.11 56 LEU B CA 1
ATOM 1596 C C . LEU B 2 60 ? 183.974 165.819 207.537 1.00 143.73 56 LEU B C 1
ATOM 1597 O O . LEU B 2 60 ? 182.771 165.567 207.684 1.00 142.69 56 LEU B O 1
ATOM 1602 N N . SER B 2 61 ? 184.765 166.125 208.567 1.00 152.16 57 SER B N 1
ATOM 1603 C CA . SER B 2 61 ? 184.226 166.104 209.921 1.00 152.65 57 SER B CA 1
ATOM 1604 C C . SER B 2 61 ? 183.132 167.146 210.087 1.00 153.19 57 SER B C 1
ATOM 1605 O O . SER B 2 61 ? 182.215 166.964 210.895 1.00 152.65 57 SER B O 1
ATOM 1608 N N . ASP B 2 62 ? 183.212 168.240 209.328 1.00 151.88 58 ASP B N 1
ATOM 1609 C CA . ASP B 2 62 ? 182.175 169.262 209.391 1.00 151.38 58 ASP B CA 1
ATOM 1610 C C . ASP B 2 62 ? 180.816 168.693 209.008 1.00 150.24 58 ASP B C 1
ATOM 1611 O O . ASP B 2 62 ? 179.783 169.180 209.481 1.00 149.08 58 ASP B O 1
ATOM 1616 N N . TYR B 2 63 ? 180.797 167.669 208.157 1.00 134.71 59 TYR B N 1
ATOM 1617 C CA . TYR B 2 63 ? 179.563 167.036 207.715 1.00 133.45 59 TYR B CA 1
ATOM 1618 C C . TYR B 2 63 ? 179.264 165.739 208.455 1.00 133.21 59 TYR B C 1
ATOM 1619 O O . TYR B 2 63 ? 178.363 165.000 208.045 1.00 133.44 59 TYR B O 1
ATOM 1628 N N . ASN B 2 64 ? 179.990 165.446 209.533 1.00 137.73 60 ASN B N 1
ATOM 1629 C CA . ASN B 2 64 ? 179.757 164.236 210.321 1.00 137.42 60 ASN B CA 1
ATOM 1630 C C . ASN B 2 64 ? 179.929 162.974 209.478 1.00 137.08 60 ASN B C 1
ATOM 1631 O O . ASN B 2 64 ? 179.171 162.011 209.607 1.00 136.91 60 ASN B O 1
ATOM 1636 N N . ILE B 2 65 ? 180.936 162.975 208.610 1.00 130.04 61 ILE B N 1
ATOM 1637 C CA . ILE B 2 65 ? 181.258 161.796 207.813 1.00 128.68 61 ILE B CA 1
ATOM 1638 C C . ILE B 2 65 ? 182.103 160.864 208.671 1.00 131.25 61 ILE B C 1
ATOM 1639 O O . ILE B 2 65 ? 183.146 161.262 209.199 1.00 131.97 61 ILE B O 1
ATOM 1644 N N . GLN B 2 66 ? 181.652 159.622 208.808 1.00 142.35 62 GLN B N 1
ATOM 1645 C CA . GLN B 2 66 ? 182.266 158.661 209.716 1.00 142.14 62 GLN B CA 1
ATOM 1646 C C . GLN B 2 66 ? 182.616 157.391 208.941 1.00 140.27 62 GLN B C 1
ATOM 1647 O O . GLN B 2 66 ? 182.706 157.378 207.707 1.00 139.65 62 GLN B O 1
ATOM 1653 N N . LYS B 2 67 ? 182.824 156.302 209.676 1.00 141.75 63 LYS B N 1
ATOM 1654 C CA . LYS B 2 67 ? 183.307 155.058 209.091 1.00 142.84 63 LYS B CA 1
ATOM 1655 C C . LYS B 2 67 ? 182.339 154.539 208.036 1.00 141.93 63 LYS B C 1
ATOM 1656 O O . LYS B 2 67 ? 181.143 154.376 208.293 1.00 141.83 63 LYS B O 1
ATOM 1662 N N . GLU B 2 68 ? 182.872 154.272 206.845 1.00 130.09 64 GLU B N 1
ATOM 1663 C CA . GLU B 2 68 ? 182.115 153.660 205.756 1.00 127.90 64 GLU B CA 1
ATOM 1664 C C . GLU B 2 68 ? 180.833 154.436 205.459 1.00 126.92 64 GLU B C 1
ATOM 1665 O O . GLU B 2 68 ? 179.734 153.879 205.403 1.00 127.31 64 GLU B O 1
ATOM 1671 N N . SER B 2 69 ? 180.982 155.744 205.269 1.00 119.64 65 SER B N 1
ATOM 1672 C CA . SER B 2 69 ? 179.885 156.549 204.759 1.00 120.72 65 SER B CA 1
ATOM 1673 C C . SER B 2 69 ? 179.795 156.411 203.241 1.00 119.86 65 SER B C 1
ATOM 1674 O O . SER B 2 69 ? 180.753 156.024 202.566 1.00 119.91 65 SER B O 1
ATOM 1677 N N . THR B 2 70 ? 178.619 156.733 202.707 1.00 100.18 66 THR B N 1
ATOM 1678 C CA . THR B 2 70 ? 178.339 156.647 201.279 1.00 99.30 66 THR B CA 1
ATOM 1679 C C . THR B 2 70 ? 178.003 158.021 200.719 1.00 96.05 66 THR B C 1
ATOM 1680 O O . THR B 2 70 ? 177.122 158.706 201.248 1.00 95.49 66 THR B O 1
ATOM 1684 N N . LEU B 2 71 ? 178.701 158.425 199.660 1.00 89.05 67 LEU B N 1
ATOM 1685 C CA . LEU B 2 71 ? 178.433 159.697 199.010 1.00 86.35 67 LEU B CA 1
ATOM 1686 C C . LEU B 2 71 ? 177.898 159.443 197.607 1.00 82.88 67 LEU B C 1
ATOM 1687 O O . LEU B 2 71 ? 178.072 158.361 197.038 1.00 90.32 67 LEU B O 1
ATOM 1692 N N . HIS B 2 72 ? 177.320 160.489 197.023 1.00 58.29 68 HIS B N 1
ATOM 1693 C CA . HIS B 2 72 ? 176.748 160.455 195.685 1.00 58.02 68 HIS B CA 1
ATOM 1694 C C . HIS B 2 72 ? 177.376 161.500 194.777 1.00 56.34 68 HIS B C 1
ATOM 1695 O O . HIS B 2 72 ? 177.559 162.649 195.179 1.00 67.70 68 HIS B O 1
ATOM 1702 N N . LEU B 2 73 ? 177.721 161.103 193.560 1.00 55.30 69 LEU B N 1
ATOM 1703 C CA . LEU B 2 73 ? 178.293 162.021 192.583 1.00 58.74 69 LEU B CA 1
ATOM 1704 C C . LEU B 2 73 ? 177.223 162.207 191.520 1.00 66.04 69 LEU B C 1
ATOM 1705 O O . LEU B 2 73 ? 176.959 161.298 190.729 1.00 77.49 69 LEU B O 1
ATOM 1710 N N . VAL B 2 74 ? 176.606 163.386 191.514 1.00 52.23 70 VAL B N 1
ATOM 1711 C CA . VAL B 2 74 ? 175.295 163.576 190.909 1.00 52.93 70 VAL B CA 1
ATOM 1712 C C . VAL B 2 74 ? 175.380 164.589 189.778 1.00 52.19 70 VAL B C 1
ATOM 1713 O O . VAL B 2 74 ? 176.245 165.470 189.762 1.00 49.91 70 VAL B O 1
ATOM 1717 N N . LEU B 2 75 ? 174.465 164.452 188.823 1.00 50.58 71 LEU B N 1
ATOM 1718 C CA . LEU B 2 75 ? 174.422 165.352 187.682 1.00 46.39 71 LEU B CA 1
ATOM 1719 C C . LEU B 2 75 ? 174.182 166.780 188.140 1.00 51.40 71 LEU B C 1
ATOM 1720 O O . LEU B 2 75 ? 173.543 167.021 189.165 1.00 58.60 71 LEU B O 1
ATOM 1725 N N . ARG B 2 76 ? 174.703 167.732 187.370 1.00 73.15 72 ARG B N 1
ATOM 1726 C CA . ARG B 2 76 ? 174.526 169.150 187.663 1.00 70.81 72 ARG B CA 1
ATOM 1727 C C . ARG B 2 76 ? 173.446 169.697 186.736 1.00 68.78 72 ARG B C 1
ATOM 1728 O O . ARG B 2 76 ? 173.719 170.289 185.693 1.00 67.45 72 ARG B O 1
ATOM 1736 N N . LEU B 2 77 ? 172.194 169.490 187.135 1.00 50.07 73 LEU B N 1
ATOM 1737 C CA . LEU B 2 77 ? 171.074 169.991 186.354 1.00 46.30 73 LEU B CA 1
ATOM 1738 C C . LEU B 2 77 ? 171.122 171.509 186.283 1.00 54.48 73 LEU B C 1
ATOM 1739 O O . LEU B 2 77 ? 171.473 172.181 187.255 1.00 57.82 73 LEU B O 1
ATOM 1744 N N . ARG B 2 78 ? 170.766 172.051 185.122 1.00 64.55 74 ARG B N 1
ATOM 1745 C CA . ARG B 2 78 ? 170.808 173.488 184.894 1.00 59.99 74 ARG B CA 1
ATOM 1746 C C . ARG B 2 78 ? 169.441 174.146 184.998 1.00 53.65 74 ARG B C 1
ATOM 1747 O O . ARG B 2 78 ? 169.316 175.202 185.621 1.00 62.09 74 ARG B O 1
ATOM 1755 N N . GLY B 2 79 ? 168.416 173.547 184.408 1.00 33.89 75 GLY B N 1
ATOM 1756 C CA . GLY B 2 79 ? 167.101 174.154 184.376 1.00 41.74 75 GLY B CA 1
ATOM 1757 C C . GLY B 2 79 ? 166.476 173.978 183.011 1.00 45.61 75 GLY B C 1
ATOM 1758 O O . GLY B 2 79 ? 166.059 172.877 182.671 1.00 53.73 75 GLY B O 1
ATOM 1759 N N . SER C 3 1 ? 194.342 179.064 149.121 1.00 105.32 292 SER C N 1
ATOM 1760 C CA . SER C 3 1 ? 193.100 179.823 149.198 1.00 107.45 292 SER C CA 1
ATOM 1761 C C . SER C 3 1 ? 191.912 178.955 148.799 1.00 107.45 292 SER C C 1
ATOM 1762 O O . SER C 3 1 ? 191.822 178.495 147.661 1.00 105.91 292 SER C O 1
ATOM 1765 N N . HIS C 3 2 ? 190.995 178.737 149.744 1.00 103.14 293 HIS C N 1
ATOM 1766 C CA . HIS C 3 2 ? 189.825 177.915 149.455 1.00 101.45 293 HIS C CA 1
ATOM 1767 C C . HIS C 3 2 ? 188.983 178.531 148.347 1.00 101.38 293 HIS C C 1
ATOM 1768 O O . HIS C 3 2 ? 188.511 177.823 147.450 1.00 100.81 293 HIS C O 1
ATOM 1775 N N . MET C 3 3 ? 188.782 179.849 148.391 1.00 108.25 294 MET C N 1
ATOM 1776 C CA . MET C 3 3 ? 187.944 180.497 147.388 1.00 110.28 294 MET C CA 1
ATOM 1777 C C . MET C 3 3 ? 188.553 180.382 145.995 1.00 109.77 294 MET C C 1
ATOM 1778 O O . MET C 3 3 ? 187.839 180.112 145.023 1.00 108.51 294 MET C O 1
ATOM 1783 N N . ASP C 3 4 ? 189.866 180.587 145.873 1.00 103.54 295 ASP C N 1
ATOM 1784 C CA . ASP C 3 4 ? 190.499 180.483 144.562 1.00 104.56 295 ASP C CA 1
ATOM 1785 C C . ASP C 3 4 ? 190.377 179.071 144.003 1.00 104.35 295 ASP C C 1
ATOM 1786 O O . ASP C 3 4 ? 190.038 178.886 142.827 1.00 100.97 295 ASP C O 1
ATOM 1791 N N . GLU C 3 5 ? 190.645 178.061 144.832 1.00 91.93 296 GLU C N 1
ATOM 1792 C CA . GLU C 3 5 ? 190.526 176.683 144.370 1.00 89.05 296 GLU C CA 1
ATOM 1793 C C . GLU C 3 5 ? 189.092 176.361 143.980 1.00 86.10 296 GLU C C 1
ATOM 1794 O O . GLU C 3 5 ? 188.848 175.706 142.959 1.00 87.09 296 GLU C O 1
ATOM 1800 N N . TYR C 3 6 ? 188.128 176.813 144.780 1.00 73.62 297 TYR C N 1
ATOM 1801 C CA . TYR C 3 6 ? 186.732 176.557 144.452 1.00 70.26 297 TYR C CA 1
ATOM 1802 C C . TYR C 3 6 ? 186.348 177.227 143.142 1.00 69.18 297 TYR C C 1
ATOM 1803 O O . TYR C 3 6 ? 185.615 176.647 142.335 1.00 76.19 297 TYR C O 1
ATOM 1812 N N . GLN C 3 7 ? 186.822 178.452 142.913 1.00 74.46 298 GLN C N 1
ATOM 1813 C CA . GLN C 3 7 ? 186.517 179.129 141.657 1.00 77.41 298 GLN C CA 1
ATOM 1814 C C . GLN C 3 7 ? 187.139 178.400 140.473 1.00 78.59 298 GLN C C 1
ATOM 1815 O O . GLN C 3 7 ? 186.512 178.278 139.413 1.00 78.13 298 GLN C O 1
ATOM 1821 N N . ARG C 3 8 ? 188.370 177.912 140.629 1.00 78.08 299 ARG C N 1
ATOM 1822 C CA . ARG C 3 8 ? 188.976 177.113 139.570 1.00 78.11 299 ARG C CA 1
ATOM 1823 C C . ARG C 3 8 ? 188.137 175.878 139.275 1.00 76.68 299 ARG C C 1
ATOM 1824 O O . ARG C 3 8 ? 187.894 175.542 138.108 1.00 74.69 299 ARG C O 1
ATOM 1832 N N . LYS C 3 9 ? 187.684 175.187 140.323 1.00 69.56 300 LYS C N 1
ATOM 1833 C CA . LYS C 3 9 ? 186.867 173.996 140.120 1.00 64.46 300 LYS C CA 1
ATOM 1834 C C . LYS C 3 9 ? 185.565 174.337 139.410 1.00 62.96 300 LYS C C 1
ATOM 1835 O O . LYS C 3 9 ? 185.133 173.607 138.514 1.00 64.57 300 LYS C O 1
ATOM 1841 N N . ILE C 3 10 ? 184.917 175.432 139.805 1.00 62.64 301 ILE C N 1
ATOM 1842 C CA . ILE C 3 10 ? 183.654 175.813 139.179 1.00 58.15 301 ILE C CA 1
ATOM 1843 C C . ILE C 3 10 ? 183.864 176.121 137.704 1.00 62.35 301 ILE C C 1
ATOM 1844 O O . ILE C 3 10 ? 183.082 175.692 136.845 1.00 68.18 301 ILE C O 1
ATOM 1849 N N . ALA C 3 11 ? 184.913 176.880 137.384 1.00 67.00 302 ALA C N 1
ATOM 1850 C CA . ALA C 3 11 ? 185.182 177.198 135.987 1.00 67.51 302 ALA C CA 1
ATOM 1851 C C . ALA C 3 11 ? 185.450 175.934 135.182 1.00 71.78 302 ALA C C 1
ATOM 1852 O O . ALA C 3 11 ? 184.927 175.772 134.072 1.00 73.08 302 ALA C O 1
ATOM 1854 N N . TYR C 3 12 ? 186.253 175.018 135.728 1.00 75.23 303 TYR C N 1
ATOM 1855 C CA . TYR C 3 12 ? 186.531 173.776 135.016 1.00 73.68 303 TYR C CA 1
ATOM 1856 C C . TYR C 3 12 ? 185.263 172.957 134.818 1.00 72.93 303 TYR C C 1
ATOM 1857 O O . TYR C 3 12 ? 185.045 172.387 133.744 1.00 73.43 303 TYR C O 1
ATOM 1866 N N . MET C 3 13 ? 184.415 172.885 135.844 1.00 61.20 304 MET C N 1
ATOM 1867 C CA . MET C 3 13 ? 183.179 172.118 135.734 1.00 53.59 304 MET C CA 1
ATOM 1868 C C . MET C 3 13 ? 182.285 172.680 134.642 1.00 55.39 304 MET C C 1
ATOM 1869 O O . MET C 3 13 ? 181.787 171.939 133.789 1.00 63.19 304 MET C O 1
ATOM 1874 N N . TYR C 3 14 ? 182.079 173.995 134.643 1.00 59.49 305 TYR C N 1
ATOM 1875 C CA . TYR C 3 14 ? 181.183 174.596 133.665 1.00 62.27 305 TYR C CA 1
ATOM 1876 C C . TYR C 3 14 ? 181.820 174.756 132.293 1.00 61.52 305 TYR C C 1
ATOM 1877 O O . TYR C 3 14 ? 181.117 175.122 131.346 1.00 61.59 305 TYR C O 1
ATOM 1886 N N . ASP C 3 15 ? 183.116 174.496 132.157 1.00 80.01 306 ASP C N 1
ATOM 1887 C CA . ASP C 3 15 ? 183.768 174.529 130.856 1.00 83.01 306 ASP C CA 1
ATOM 1888 C C . ASP C 3 15 ? 183.775 173.173 130.160 1.00 82.40 306 ASP C C 1
ATOM 1889 O O . ASP C 3 15 ? 184.273 173.076 129.035 1.00 84.64 306 ASP C O 1
ATOM 1894 N N . ARG C 3 16 ? 183.239 172.131 130.791 1.00 79.92 307 ARG C N 1
ATOM 1895 C CA . ARG C 3 16 ? 183.248 170.815 130.177 1.00 78.77 307 ARG C CA 1
ATOM 1896 C C . ARG C 3 16 ? 182.353 170.801 128.940 1.00 81.12 307 ARG C C 1
ATOM 1897 O O . ARG C 3 16 ? 181.394 171.570 128.849 1.00 81.51 307 ARG C O 1
ATOM 1905 N N . PRO C 3 17 ? 182.650 169.937 127.965 1.00 84.25 308 PRO C N 1
ATOM 1906 C CA . PRO C 3 17 ? 181.789 169.857 126.777 1.00 81.98 308 PRO C CA 1
ATOM 1907 C C . PRO C 3 17 ? 180.462 169.172 127.035 1.00 81.81 308 PRO C C 1
ATOM 1908 O O . PRO C 3 17 ? 179.561 169.273 126.194 1.00 80.07 308 PRO C O 1
ATOM 1912 N N . GLU C 3 18 ? 180.311 168.474 128.158 1.00 77.07 309 GLU C N 1
ATOM 1913 C CA . GLU C 3 18 ? 179.083 167.762 128.483 1.00 74.44 309 GLU C CA 1
ATOM 1914 C C . GLU C 3 18 ? 178.153 168.571 129.376 1.00 75.91 309 GLU C C 1
ATOM 1915 O O . GLU C 3 18 ? 177.122 168.048 129.810 1.00 75.91 309 GLU C O 1
ATOM 1921 N N . MET C 3 19 ? 178.492 169.824 129.668 1.00 67.01 310 MET C N 1
ATOM 1922 C CA . MET C 3 19 ? 177.659 170.715 130.471 1.00 65.84 310 MET C CA 1
ATOM 1923 C C . MET C 3 19 ? 177.516 172.064 129.782 1.00 64.86 310 MET C C 1
ATOM 1924 O O . MET C 3 19 ? 177.687 173.124 130.386 1.00 64.26 310 MET C O 1
ATOM 1929 N N . ALA C 3 20 ? 177.199 172.035 128.492 1.00 76.13 311 ALA C N 1
ATOM 1930 C CA . ALA C 3 20 ? 176.997 173.237 127.698 1.00 79.60 311 ALA C CA 1
ATOM 1931 C C . ALA C 3 20 ? 175.513 173.407 127.411 1.00 79.83 311 ALA C C 1
ATOM 1932 O O . ALA C 3 20 ? 174.854 172.469 126.952 1.00 78.11 311 ALA C O 1
ATOM 1934 N N . VAL C 3 21 ? 174.994 174.600 127.679 1.00 74.57 312 VAL C N 1
ATOM 1935 C CA . VAL C 3 21 ? 173.586 174.896 127.447 1.00 72.52 312 VAL C CA 1
ATOM 1936 C C . VAL C 3 21 ? 173.374 175.215 125.974 1.00 74.30 312 VAL C C 1
ATOM 1937 O O . VAL C 3 21 ? 174.181 175.914 125.351 1.00 75.22 312 VAL C O 1
ATOM 1941 N N . ASN C 3 22 ? 172.285 174.702 125.412 1.00 86.32 313 ASN C N 1
ATOM 1942 C CA . ASN C 3 22 ? 171.957 174.973 124.022 1.00 86.97 313 ASN C CA 1
ATOM 1943 C C . ASN C 3 22 ? 171.482 176.412 123.855 1.00 86.58 313 ASN C C 1
ATOM 1944 O O . ASN C 3 22 ? 171.091 177.083 124.813 1.00 87.09 313 ASN C O 1
ATOM 1949 N N . ASP C 3 23 ? 171.523 176.886 122.610 1.00 93.39 314 ASP C N 1
ATOM 1950 C CA . ASP C 3 23 ? 171.095 178.246 122.309 1.00 93.99 314 ASP C CA 1
ATOM 1951 C C . ASP C 3 23 ? 169.580 178.402 122.310 1.00 92.43 314 ASP C C 1
ATOM 1952 O O . ASP C 3 23 ? 169.089 179.524 122.471 1.00 91.42 314 ASP C O 1
ATOM 1957 N N . ALA C 3 24 ? 168.833 177.317 122.134 1.00 85.40 315 ALA C N 1
ATOM 1958 C CA . ALA C 3 24 ? 167.383 177.404 122.143 1.00 85.35 315 ALA C CA 1
ATOM 1959 C C . ALA C 3 24 ? 166.878 177.703 123.550 1.00 87.97 315 ALA C C 1
ATOM 1960 O O . ALA C 3 24 ? 167.557 177.456 124.550 1.00 91.57 315 ALA C O 1
ATOM 1962 N N . GLN C 3 25 ? 165.668 178.249 123.621 1.00 90.25 316 GLN C N 1
ATOM 1963 C CA . GLN C 3 25 ? 165.065 178.657 124.879 1.00 88.73 316 GLN C CA 1
ATOM 1964 C C . GLN C 3 25 ? 163.859 177.786 125.195 1.00 88.34 316 GLN C C 1
ATOM 1965 O O . GLN C 3 25 ? 163.093 177.417 124.300 1.00 88.36 316 GLN C O 1
ATOM 1971 N N . LEU C 3 26 ? 163.700 177.464 126.474 1.00 84.75 317 LEU C N 1
ATOM 1972 C CA . LEU C 3 26 ? 162.577 176.684 126.972 1.00 82.81 317 LEU C CA 1
ATOM 1973 C C . LEU C 3 26 ? 161.696 177.578 127.831 1.00 85.29 317 LEU C C 1
ATOM 1974 O O . LEU C 3 26 ? 162.186 178.232 128.757 1.00 87.96 317 LEU C O 1
ATOM 1979 N N . GLN C 3 27 ? 160.403 177.605 127.526 1.00 91.85 318 GLN C N 1
ATOM 1980 C CA . GLN C 3 27 ? 159.445 178.388 128.294 1.00 91.99 318 GLN C CA 1
ATOM 1981 C C . GLN C 3 27 ? 158.767 177.490 129.320 1.00 91.58 318 GLN C C 1
ATOM 1982 O O . GLN C 3 27 ? 158.253 176.422 128.978 1.00 93.20 318 GLN C O 1
ATOM 1988 N N . LEU C 3 28 ? 158.775 177.927 130.575 1.00 77.37 319 LEU C N 1
ATOM 1989 C CA . LEU C 3 28 ? 158.254 177.146 131.692 1.00 76.05 319 LEU C CA 1
ATOM 1990 C C . LEU C 3 28 ? 157.363 178.054 132.527 1.00 80.48 319 LEU C C 1
ATOM 1991 O O . LEU C 3 28 ? 157.863 178.905 133.268 1.00 85.04 319 LEU C O 1
ATOM 1996 N N . LYS C 3 29 ? 156.050 177.876 132.412 1.00 82.55 320 LYS C N 1
ATOM 1997 C CA . LYS C 3 29 ? 155.080 178.726 133.088 1.00 80.51 320 LYS C CA 1
ATOM 1998 C C . LYS C 3 29 ? 154.519 178.007 134.306 1.00 81.87 320 LYS C C 1
ATOM 1999 O O . LYS C 3 29 ? 154.099 176.850 134.211 1.00 86.27 320 LYS C O 1
ATOM 2005 N N . VAL C 3 30 ? 154.510 178.695 135.444 1.00 81.06 321 VAL C N 1
ATOM 2006 C CA . VAL C 3 30 ? 153.998 178.146 136.693 1.00 79.35 321 VAL C CA 1
ATOM 2007 C C . VAL C 3 30 ? 1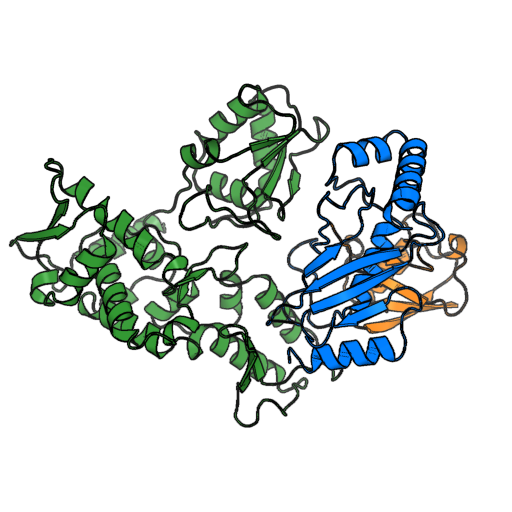53.249 179.240 137.437 1.00 80.40 321 VAL C C 1
ATOM 2008 O O . VAL C 3 30 ? 153.676 180.399 137.450 1.00 83.35 321 VAL C O 1
ATOM 2012 N N . SER C 3 31 ? 152.130 178.873 138.054 1.00 86.76 322 SER C N 1
ATOM 2013 C CA . SER C 3 31 ? 151.389 179.805 138.891 1.00 88.64 322 SER C CA 1
ATOM 2014 C C . SER C 3 31 ? 152.054 179.927 140.255 1.00 85.90 322 SER C C 1
ATOM 2015 O O . SER C 3 31 ? 152.536 178.940 140.817 1.00 86.43 322 SER C O 1
ATOM 2018 N N . ARG C 3 32 ? 152.078 181.149 140.788 1.00 77.70 323 ARG C N 1
ATOM 2019 C CA . ARG C 3 32 ? 152.756 181.381 142.060 1.00 78.37 323 ARG C CA 1
ATOM 2020 C C . ARG C 3 32 ? 152.101 180.599 143.190 1.00 76.92 323 ARG C C 1
ATOM 2021 O O . ARG C 3 32 ? 152.793 180.030 144.041 1.00 74.95 323 ARG C O 1
ATOM 2029 N N . ALA C 3 33 ? 150.768 180.570 143.225 1.00 82.08 324 ALA C N 1
ATOM 2030 C CA . ALA C 3 33 ? 150.076 179.880 144.309 1.00 84.56 324 ALA C CA 1
ATOM 2031 C C . ALA C 3 33 ? 150.365 178.384 144.284 1.00 85.77 324 ALA C C 1
ATOM 2032 O O . ALA C 3 33 ? 150.770 177.803 145.297 1.00 82.92 324 ALA C O 1
ATOM 2034 N N . THR C 3 34 ? 150.159 177.744 143.138 1.00 86.55 325 THR C N 1
ATOM 2035 C CA . THR C 3 34 ? 150.413 176.311 142.986 1.00 84.51 325 THR C CA 1
ATOM 2036 C C . THR C 3 34 ? 151.769 176.074 142.321 1.00 82.87 325 THR C C 1
ATOM 2037 O O . THR C 3 34 ? 151.865 175.556 141.210 1.00 82.72 325 THR C O 1
ATOM 2041 N N . THR C 3 35 ? 152.834 176.468 143.020 1.00 71.07 326 THR C N 1
ATOM 2042 C CA . THR C 3 35 ? 154.172 176.297 142.463 1.00 68.13 326 THR C CA 1
ATOM 2043 C C . THR C 3 35 ? 154.576 174.829 142.436 1.00 70.79 326 THR C C 1
ATOM 2044 O O . THR C 3 35 ? 155.060 174.330 141.416 1.00 75.89 326 THR C O 1
ATOM 2048 N N . PHE C 3 36 ? 154.383 174.118 143.548 1.00 63.67 327 PHE C N 1
ATOM 2049 C CA . PHE C 3 36 ? 154.830 172.731 143.618 1.00 59.08 327 PHE C CA 1
ATOM 2050 C C . PHE C 3 36 ? 154.084 171.863 142.610 1.00 63.19 327 PHE C C 1
ATOM 2051 O O . PHE C 3 36 ? 154.693 171.054 141.904 1.00 65.75 327 PHE C O 1
ATOM 2059 N N . GLU C 3 37 ? 152.763 172.024 142.519 1.00 75.58 328 GLU C N 1
ATOM 2060 C CA . GLU C 3 37 ? 151.980 171.170 141.631 1.00 72.33 328 GLU C CA 1
ATOM 2061 C C . GLU C 3 37 ? 152.376 171.376 140.174 1.00 73.72 328 GLU C C 1
ATOM 2062 O O . GLU C 3 37 ? 152.624 170.410 139.444 1.00 77.22 328 GLU C O 1
ATOM 2068 N N . ASP C 3 38 ? 152.439 172.631 139.730 1.00 73.33 329 ASP C N 1
ATOM 2069 C CA . ASP C 3 38 ? 152.792 172.898 138.339 1.00 75.96 329 ASP C CA 1
ATOM 2070 C C . ASP C 3 38 ? 154.235 172.509 138.049 1.00 77.54 329 ASP C C 1
ATOM 2071 O O . ASP C 3 38 ? 154.538 171.978 136.973 1.00 81.83 329 ASP C O 1
ATOM 2076 N N . ALA C 3 39 ? 155.143 172.766 138.991 1.00 61.58 330 ALA C N 1
ATOM 2077 C CA . ALA C 3 39 ? 156.530 172.371 138.791 1.00 59.09 330 ALA C CA 1
ATOM 2078 C C . ALA C 3 39 ? 156.648 170.863 138.634 1.00 61.25 330 ALA C C 1
ATOM 2079 O O . ALA C 3 39 ? 157.371 170.380 137.758 1.00 65.32 330 ALA C O 1
ATOM 2081 N N . TYR C 3 40 ? 155.946 170.097 139.469 1.00 57.89 331 TYR C N 1
ATOM 2082 C CA . TYR C 3 40 ? 156.003 168.647 139.337 1.00 55.81 331 TYR C CA 1
ATOM 2083 C C . TYR C 3 40 ? 155.342 168.179 138.051 1.00 59.06 331 TYR C C 1
ATOM 2084 O O . TYR C 3 40 ? 155.791 167.200 137.448 1.00 63.42 331 TYR C O 1
ATOM 2093 N N . ASP C 3 41 ? 154.268 168.841 137.628 1.00 66.34 332 ASP C N 1
ATOM 2094 C CA . ASP C 3 41 ? 153.611 168.445 136.389 1.00 69.25 332 ASP C CA 1
ATOM 2095 C C . ASP C 3 41 ? 154.514 168.673 135.185 1.00 72.97 332 ASP C C 1
ATOM 2096 O O . ASP C 3 41 ? 154.529 167.860 134.254 1.00 72.62 332 ASP C O 1
ATOM 2101 N N . ILE C 3 42 ? 155.265 169.770 135.176 1.00 70.88 333 ILE C N 1
ATOM 2102 C CA . ILE C 3 42 ? 156.078 170.114 134.011 1.00 66.95 333 ILE C CA 1
ATOM 2103 C C . ILE C 3 42 ? 157.429 169.413 134.042 1.00 67.11 333 ILE C C 1
ATOM 2104 O O . ILE C 3 42 ? 157.787 168.697 133.105 1.00 69.68 333 ILE C O 1
ATOM 2109 N N . ILE C 3 43 ? 158.202 169.602 135.113 1.00 61.69 334 ILE C N 1
ATOM 2110 C CA . ILE C 3 43 ? 159.564 169.076 135.151 1.00 59.15 334 ILE C CA 1
ATOM 2111 C C . ILE C 3 43 ? 159.559 167.557 135.060 1.00 59.97 334 ILE C C 1
ATOM 2112 O O . ILE C 3 43 ? 160.377 166.962 134.351 1.00 63.29 334 ILE C O 1
ATOM 2117 N N . SER C 3 44 ? 158.644 166.903 135.770 1.00 58.95 335 SER C N 1
ATOM 2118 C CA . SER C 3 44 ? 158.646 165.446 135.809 1.00 64.59 335 SER C CA 1
ATOM 2119 C C . SER C 3 44 ? 158.423 164.807 134.446 1.00 68.25 335 SER C C 1
ATOM 2120 O O . SER C 3 44 ? 158.536 163.582 134.342 1.00 70.71 335 SER C O 1
ATOM 2123 N N . LYS C 3 45 ? 158.108 165.582 133.408 1.00 73.85 336 LYS C N 1
ATOM 2124 C CA . LYS C 3 45 ? 157.906 165.043 132.072 1.00 75.28 336 LYS C CA 1
ATOM 2125 C C . LYS C 3 45 ? 158.907 165.551 131.045 1.00 77.31 336 LYS C C 1
ATOM 2126 O O . LYS C 3 45 ? 158.914 165.045 129.918 1.00 78.01 336 LYS C O 1
ATOM 2132 N N . LEU C 3 46 ? 159.745 166.524 131.390 1.00 68.36 337 LEU C N 1
ATOM 2133 C CA . LEU C 3 46 ? 160.729 167.027 130.445 1.00 65.30 337 LEU C CA 1
ATOM 2134 C C . LEU C 3 46 ? 161.730 165.939 130.084 1.00 66.09 337 LEU C C 1
ATOM 2135 O O . LEU C 3 46 ? 162.097 165.100 130.911 1.00 62.85 337 LEU C O 1
ATOM 2140 N N . SER C 3 47 ? 162.167 165.955 128.831 1.00 75.51 338 SER C N 1
ATOM 2141 C CA . SER C 3 47 ? 163.235 165.071 128.402 1.00 76.01 338 SER C CA 1
ATOM 2142 C C . SER C 3 47 ? 164.588 165.654 128.799 1.00 76.28 338 SER C C 1
ATOM 2143 O O . SER C 3 47 ? 164.725 166.851 129.070 1.00 79.77 338 SER C O 1
ATOM 2146 N N . VAL C 3 48 ? 165.599 164.785 128.835 1.00 67.51 339 VAL C N 1
ATOM 2147 C CA . VAL C 3 48 ? 166.933 165.234 129.218 1.00 65.76 339 VAL C CA 1
ATOM 2148 C C . VAL C 3 48 ? 167.428 166.295 128.248 1.00 73.13 339 VAL C C 1
ATOM 2149 O O . VAL C 3 48 ? 168.072 167.271 128.649 1.00 76.95 339 VAL C O 1
ATOM 2153 N N . SER C 3 49 ? 167.144 166.121 126.958 1.00 78.68 340 SER C N 1
ATOM 2154 C CA . SER C 3 49 ? 167.538 167.132 125.983 1.00 77.60 340 SER C CA 1
ATOM 2155 C C . SER C 3 49 ? 166.839 168.456 126.255 1.00 74.46 340 SER C C 1
ATOM 2156 O O . SER C 3 49 ? 167.456 169.523 126.159 1.00 75.63 340 SER C O 1
ATOM 2159 N N . ASP C 3 50 ? 165.549 168.410 126.594 1.00 67.31 341 ASP C N 1
ATOM 2160 C CA . ASP C 3 50 ? 164.815 169.642 126.863 1.00 71.63 341 ASP C CA 1
ATOM 2161 C C . ASP C 3 50 ? 165.363 170.360 128.087 1.00 70.56 341 ASP C C 1
ATOM 2162 O O . ASP C 3 50 ? 165.490 171.589 128.085 1.00 73.91 341 ASP C O 1
ATOM 2167 N N . MET C 3 51 ? 165.694 169.619 129.143 1.00 59.78 342 MET C N 1
ATOM 2168 C CA . MET C 3 51 ? 166.163 170.261 130.364 1.00 58.00 342 MET C CA 1
ATOM 2169 C C . MET C 3 51 ? 167.510 170.949 130.195 1.00 57.47 342 MET C C 1
ATOM 2170 O O . MET C 3 51 ? 167.885 171.747 131.058 1.00 57.00 342 MET C O 1
ATOM 2175 N N . LYS C 3 52 ? 168.242 170.666 129.123 1.00 60.66 343 LYS C N 1
ATOM 2176 C CA . LYS C 3 52 ? 169.548 171.269 128.901 1.00 63.10 343 LYS C CA 1
ATOM 2177 C C . LYS C 3 52 ? 169.481 172.576 128.125 1.00 66.05 343 LYS C C 1
ATOM 2178 O O . LYS C 3 52 ? 170.516 173.226 127.951 1.00 68.97 343 LYS C O 1
ATOM 2184 N N . LYS C 3 53 ? 168.307 172.977 127.651 1.00 73.13 344 LYS C N 1
ATOM 2185 C CA . LYS C 3 53 ? 168.182 174.241 126.949 1.00 74.57 344 LYS C CA 1
ATOM 2186 C C . LYS C 3 53 ? 168.097 175.392 127.947 1.00 77.27 344 LYS C C 1
ATOM 2187 O O . LYS C 3 53 ? 167.914 175.195 129.150 1.00 78.22 344 LYS C O 1
ATOM 2193 N N . LYS C 3 54 ? 168.244 176.612 127.437 1.00 82.24 345 LYS C N 1
ATOM 2194 C CA . LYS C 3 54 ? 168.117 177.782 128.293 1.00 80.07 345 LYS C CA 1
ATOM 2195 C C . LYS C 3 54 ? 166.752 177.789 128.963 1.00 83.76 345 LYS C C 1
ATOM 2196 O O . LYS C 3 54 ? 165.729 177.513 128.332 1.00 86.63 345 LYS C O 1
ATOM 2202 N N . LEU C 3 55 ? 166.741 178.109 130.252 1.00 75.48 346 LEU C N 1
ATOM 2203 C CA . LEU C 3 55 ? 165.530 178.070 131.058 1.00 72.30 346 LEU C CA 1
ATOM 2204 C C . LEU C 3 55 ? 164.957 179.476 131.156 1.00 71.39 346 LEU C C 1
ATOM 2205 O O . LEU C 3 55 ? 165.627 180.390 131.647 1.00 71.71 346 LEU C O 1
ATOM 2210 N N . LEU C 3 56 ? 163.727 179.644 130.685 1.00 80.53 347 LEU C N 1
ATOM 2211 C CA . LEU C 3 56 ? 163.019 180.921 130.727 1.00 82.58 347 LEU C CA 1
ATOM 2212 C C . LEU C 3 56 ? 161.735 180.700 131.516 1.00 83.91 347 LEU C C 1
ATOM 2213 O O . LEU C 3 56 ? 160.764 180.147 130.990 1.00 88.29 347 LEU C O 1
ATOM 2218 N N . ILE C 3 57 ? 161.728 181.137 132.771 1.00 76.12 348 ILE C N 1
ATOM 2219 C CA . ILE C 3 57 ? 160.636 180.871 133.698 1.00 75.41 348 ILE C CA 1
ATOM 2220 C C . ILE C 3 57 ? 159.774 182.117 133.810 1.00 79.30 348 ILE C C 1
ATOM 2221 O O . ILE C 3 57 ? 160.288 183.220 134.034 1.00 85.27 348 ILE C O 1
ATOM 2226 N N . ARG C 3 58 ? 158.466 181.945 133.653 1.00 88.69 349 ARG C N 1
ATOM 2227 C CA . ARG C 3 58 ? 157.510 183.034 133.769 1.00 88.89 349 ARG C CA 1
ATOM 2228 C C . ARG C 3 58 ? 156.430 182.642 134.761 1.00 90.19 349 ARG C C 1
ATOM 2229 O O . ARG C 3 58 ? 155.962 181.501 134.761 1.00 93.85 349 ARG C O 1
ATOM 2237 N N . PHE C 3 59 ? 156.035 183.588 135.604 1.00 80.69 350 PHE C N 1
ATOM 2238 C CA . PHE C 3 59 ? 154.914 183.383 136.507 1.00 79.99 350 PHE C CA 1
ATOM 2239 C C . PHE C 3 59 ? 153.631 183.852 135.838 1.00 82.79 350 PHE C C 1
ATOM 2240 O O . PHE C 3 59 ? 153.566 184.959 135.297 1.00 88.48 350 PHE C O 1
ATOM 2248 N N . ARG C 3 60 ? 152.613 183.000 135.871 1.00 93.63 351 ARG C N 1
ATOM 2249 C CA . ARG C 3 60 ? 151.364 183.307 135.191 1.00 96.17 351 ARG C CA 1
ATOM 2250 C C . ARG C 3 60 ? 150.721 184.550 135.793 1.00 95.66 351 ARG C C 1
ATOM 2251 O O . ARG C 3 60 ? 150.681 184.721 137.014 1.00 93.26 351 ARG C O 1
ATOM 2259 N N . ASN C 3 61 ? 150.218 185.422 134.920 1.00 103.74 352 ASN C N 1
ATOM 2260 C CA . ASN C 3 61 ? 149.551 186.662 135.311 1.00 105.19 352 ASN C CA 1
ATOM 2261 C C . ASN C 3 61 ? 150.495 187.640 136.000 1.00 104.57 352 ASN C C 1
ATOM 2262 O O . ASN C 3 61 ? 150.045 188.539 136.717 1.00 104.45 352 ASN C O 1
ATOM 2267 N N . GLU C 3 62 ? 151.804 187.488 135.802 1.00 102.82 353 GLU C N 1
ATOM 2268 C CA . GLU C 3 62 ? 152.806 188.397 136.361 1.00 102.51 353 GLU C CA 1
ATOM 2269 C C . GLU C 3 62 ? 153.808 188.709 135.254 1.00 103.07 353 GLU C C 1
ATOM 2270 O O . GLU C 3 62 ? 154.816 188.014 135.101 1.00 100.97 353 GLU C O 1
ATOM 2276 N N . ASP C 3 63 ? 153.532 189.759 134.486 1.00 122.85 354 ASP C N 1
ATOM 2277 C CA . ASP C 3 63 ? 154.397 190.164 133.388 1.00 123.29 354 ASP C CA 1
ATOM 2278 C C . ASP C 3 63 ? 155.465 191.120 133.900 1.00 123.66 354 ASP C C 1
ATOM 2279 O O . ASP C 3 63 ? 155.149 192.140 134.520 1.00 122.65 354 ASP C O 1
ATOM 2284 N N . GLY C 3 64 ? 156.726 190.788 133.638 1.00 124.61 355 GLY C N 1
ATOM 2285 C CA . GLY C 3 64 ? 157.825 191.617 134.095 1.00 124.28 355 GLY C CA 1
ATOM 2286 C C . GLY C 3 64 ? 159.098 191.290 133.349 1.00 124.33 355 GLY C C 1
ATOM 2287 O O . GLY C 3 64 ? 159.223 190.248 132.701 1.00 123.35 355 GLY C O 1
ATOM 2288 N N . LEU C 3 65 ? 160.050 192.209 133.454 1.00 124.65 356 LEU C N 1
ATOM 2289 C CA . LEU C 3 65 ? 161.349 192.072 132.812 1.00 125.04 356 LEU C CA 1
ATOM 2290 C C . LEU C 3 65 ? 162.311 191.383 133.782 1.00 125.21 356 LEU C C 1
ATOM 2291 O O . LEU C 3 65 ? 161.885 190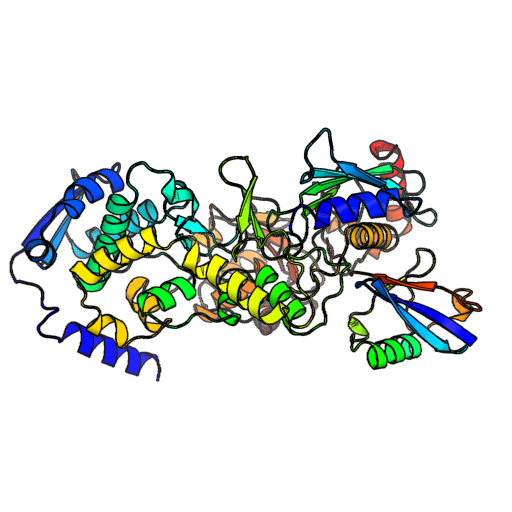.787 134.774 1.00 124.81 356 LEU C O 1
ATOM 2296 N N . ASP C 3 66 ? 163.611 191.441 133.493 1.00 120.60 357 ASP C N 1
ATOM 2297 C CA . ASP C 3 66 ? 164.657 190.850 134.329 1.00 119.04 357 ASP C CA 1
ATOM 2298 C C . ASP C 3 66 ? 164.280 189.425 134.741 1.00 115.94 357 ASP C C 1
ATOM 2299 O O . ASP C 3 66 ? 164.076 189.105 135.912 1.00 114.29 357 ASP C O 1
ATOM 2304 N N . TYR C 3 67 ? 164.203 188.568 133.722 1.00 104.01 358 TYR C N 1
ATOM 2305 C CA . TYR C 3 67 ? 163.816 187.181 133.948 1.00 103.85 358 TYR C CA 1
ATOM 2306 C C . TYR C 3 67 ? 164.786 186.452 134.866 1.00 104.23 358 TYR C C 1
ATOM 2307 O O . TYR C 3 67 ? 164.428 185.405 135.415 1.00 102.90 358 TYR C O 1
ATOM 2316 N N . GLY C 3 68 ? 166.004 186.966 135.041 1.00 95.22 359 GLY C N 1
ATOM 2317 C CA . GLY C 3 68 ? 166.915 186.353 135.995 1.00 90.45 359 GLY C CA 1
ATOM 2318 C C . GLY C 3 68 ? 166.367 186.382 137.408 1.00 89.58 359 GLY C C 1
ATOM 2319 O O . GLY C 3 68 ? 166.399 185.378 138.126 1.00 87.91 359 GLY C O 1
ATOM 2320 N N . GLY C 3 69 ? 165.844 187.537 137.824 1.00 81.20 360 GLY C N 1
ATOM 2321 C CA . GLY C 3 69 ? 165.227 187.622 139.136 1.00 79.80 360 GLY C CA 1
ATOM 2322 C C . GLY C 3 69 ? 164.022 186.713 139.265 1.00 80.39 360 GLY C C 1
ATOM 2323 O O . GLY C 3 69 ? 163.805 186.096 140.310 1.00 82.16 360 GLY C O 1
ATOM 2324 N N . VAL C 3 70 ? 163.222 186.613 138.202 1.00 79.80 361 VAL C N 1
ATOM 2325 C CA . VAL C 3 70 ? 162.054 185.739 138.236 1.00 78.85 361 VAL C CA 1
ATOM 2326 C C . VAL C 3 70 ? 162.481 184.289 138.414 1.00 76.35 361 VAL C C 1
ATOM 2327 O O . VAL C 3 70 ? 161.895 183.549 139.210 1.00 75.52 361 VAL C O 1
ATOM 2331 N N . SER C 3 71 ? 163.502 183.856 137.672 1.00 70.57 362 SER C N 1
ATOM 2332 C CA . SER C 3 71 ? 163.964 182.478 137.796 1.00 65.72 362 SER C CA 1
ATOM 2333 C C . SER C 3 71 ? 164.532 182.214 139.183 1.00 65.58 362 SER C C 1
ATOM 2334 O O . SER C 3 71 ? 164.306 181.145 139.761 1.00 70.72 362 SER C O 1
ATOM 2337 N N . ARG C 3 72 ? 165.284 183.169 139.733 1.00 62.59 363 ARG C N 1
ATOM 2338 C CA A ARG C 3 72 ? 165.821 182.988 141.077 0.45 62.04 363 ARG C CA 1
ATOM 2339 C CA B ARG C 3 72 ? 165.821 182.989 141.078 0.55 61.80 363 ARG C CA 1
ATOM 2340 C C . ARG C 3 72 ? 164.702 182.877 142.104 1.00 61.84 363 ARG C C 1
ATOM 2341 O O . ARG C 3 72 ? 164.756 182.030 143.003 1.00 66.67 363 ARG C O 1
ATOM 2356 N N . GLU C 3 73 ? 163.678 183.723 141.987 1.00 67.43 364 GLU C N 1
ATOM 2357 C CA . GLU C 3 73 ? 162.549 183.638 142.905 1.00 64.79 364 GLU C CA 1
ATOM 2358 C C . GLU C 3 73 ? 161.823 182.308 142.752 1.00 69.29 364 GLU C C 1
ATOM 2359 O O . GLU C 3 73 ? 161.389 181.710 143.743 1.00 71.56 364 GLU C O 1
ATOM 2365 N N . PHE C 3 74 ? 161.681 181.831 141.515 1.00 64.62 365 PHE C N 1
ATOM 2366 C CA . PHE C 3 74 ? 161.025 180.549 141.289 1.00 59.46 365 PHE C CA 1
ATOM 2367 C C . PHE C 3 74 ? 161.797 179.414 141.942 1.00 49.91 365 PHE C C 1
ATOM 2368 O O . PHE C 3 74 ? 161.205 178.542 142.585 1.00 55.38 365 PHE C O 1
ATOM 2376 N N . PHE C 3 75 ? 163.121 179.403 141.788 1.00 43.73 366 PHE C N 1
ATOM 2377 C CA . PHE C 3 75 ? 163.907 178.342 142.409 1.00 46.77 366 PHE C CA 1
ATOM 2378 C C . PHE C 3 75 ? 163.860 178.441 143.925 1.00 48.11 366 PHE C C 1
ATOM 2379 O O . PHE C 3 75 ? 163.806 177.418 144.613 1.00 52.52 366 PHE C O 1
ATOM 2387 N N . TYR C 3 76 ? 163.865 179.657 144.469 1.00 56.61 367 TYR C N 1
ATOM 2388 C CA . TYR C 3 76 ? 163.735 179.813 145.914 1.00 52.65 367 TYR C CA 1
ATOM 2389 C C . TYR C 3 76 ? 162.414 179.236 146.408 1.00 54.72 367 TYR C C 1
ATOM 2390 O O . TYR C 3 76 ? 162.377 178.471 147.380 1.00 61.60 367 TYR C O 1
ATOM 2399 N N . ILE C 3 77 ? 161.314 179.579 145.733 1.00 51.45 368 ILE C N 1
ATOM 2400 C CA . ILE C 3 77 ? 160.000 179.096 146.150 1.00 51.88 368 ILE C CA 1
ATOM 2401 C C . ILE C 3 77 ? 159.933 177.579 146.045 1.00 51.20 368 ILE C C 1
ATOM 2402 O O . ILE C 3 77 ? 159.448 176.895 146.953 1.00 57.16 368 ILE C O 1
ATOM 2407 N N . LEU C 3 78 ? 160.414 177.029 144.931 1.00 45.44 369 LEU C N 1
ATOM 2408 C CA . LEU C 3 78 ? 160.342 175.587 144.730 1.00 40.78 369 LEU C CA 1
ATOM 2409 C C . LEU C 3 78 ? 161.191 174.843 145.751 1.00 43.32 369 LEU C C 1
ATOM 2410 O O . LEU C 3 78 ? 160.778 173.797 146.265 1.00 46.82 369 LEU C O 1
ATOM 2415 N N . SER C 3 79 ? 162.384 175.359 146.055 1.00 39.47 370 SER C N 1
ATOM 2416 C CA . SER C 3 79 ? 163.233 174.717 147.049 1.00 31.87 370 SER C CA 1
ATOM 2417 C C . SER C 3 79 ? 162.601 174.770 148.430 1.00 38.68 370 SER C C 1
ATOM 2418 O O . SER C 3 79 ? 162.676 173.798 149.187 1.00 47.13 370 SER C O 1
ATOM 2421 N N . HIS C 3 80 ? 161.988 175.897 148.788 1.00 49.92 371 HIS C N 1
ATOM 2422 C CA . HIS C 3 80 ? 161.323 175.982 150.081 1.00 51.33 371 HIS C CA 1
ATOM 2423 C C . HIS C 3 80 ? 160.013 175.212 150.124 1.00 52.00 371 HIS C C 1
ATOM 2424 O O . HIS C 3 80 ? 159.478 175.002 151.216 1.00 55.91 371 HIS C O 1
ATOM 2431 N N . ALA C 3 81 ? 159.478 174.802 148.977 1.00 51.49 372 ALA C N 1
ATOM 2432 C CA . ALA C 3 81 ? 158.271 173.984 148.962 1.00 46.54 372 ALA C CA 1
ATOM 2433 C C . ALA C 3 81 ? 158.580 172.492 149.029 1.00 46.95 372 ALA C C 1
ATOM 2434 O O . ALA C 3 81 ? 158.037 171.788 149.884 1.00 53.63 372 ALA C O 1
ATOM 2436 N N . ILE C 3 82 ? 159.445 171.990 148.144 1.00 44.10 373 ILE C N 1
ATOM 2437 C CA . ILE C 3 82 ? 159.667 170.546 148.083 1.00 45.81 373 ILE C CA 1
ATOM 2438 C C . ILE C 3 82 ? 160.421 170.059 149.314 1.00 46.38 373 ILE C C 1
ATOM 2439 O O . ILE C 3 82 ? 160.122 168.989 149.855 1.00 47.67 373 ILE C O 1
ATOM 2444 N N . PHE C 3 83 ? 161.403 170.825 149.780 1.00 45.71 374 PHE C N 1
ATOM 2445 C CA . PHE C 3 83 ? 162.217 170.431 150.922 1.00 42.35 374 PHE C CA 1
ATOM 2446 C C . PHE C 3 83 ? 161.565 170.770 152.254 1.00 38.92 374 PHE C C 1
ATOM 2447 O O . PHE C 3 83 ? 162.239 170.725 153.285 1.00 41.67 374 PHE C O 1
ATOM 2455 N N . ASN C 3 84 ? 160.288 171.105 152.258 1.00 46.60 375 ASN C N 1
ATOM 2456 C CA . ASN C 3 84 ? 159.618 171.500 153.491 1.00 51.01 375 ASN C CA 1
ATOM 2457 C C . ASN C 3 84 ? 159.200 170.263 154.281 1.00 51.70 375 ASN C C 1
ATOM 2458 O O . ASN C 3 84 ? 158.506 169.397 153.738 1.00 57.58 375 ASN C O 1
ATOM 2463 N N . PRO C 3 85 ? 159.576 170.152 155.558 1.00 44.51 376 PRO C N 1
ATOM 2464 C CA . PRO C 3 85 ? 159.211 168.945 156.314 1.00 45.84 376 PRO C CA 1
ATOM 2465 C C . PRO C 3 85 ? 157.725 168.649 156.294 1.00 54.63 376 PRO C C 1
ATOM 2466 O O . PRO C 3 85 ? 157.335 167.475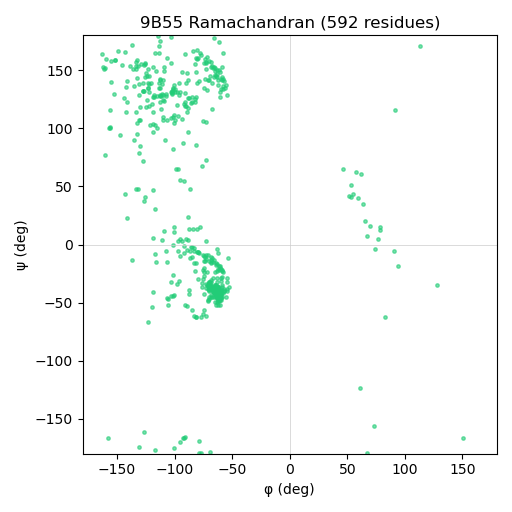 156.313 1.00 54.20 376 PRO C O 1
ATOM 2470 N N . GLY C 3 86 ? 156.881 169.678 156.236 1.00 58.86 377 GLY C N 1
ATOM 2471 C CA . GLY C 3 86 ? 155.448 169.459 156.235 1.00 56.44 377 GLY C CA 1
ATOM 2472 C C . GLY C 3 86 ? 154.959 168.603 155.086 1.00 61.04 377 GLY C C 1
ATOM 2473 O O . GLY C 3 86 ? 153.881 168.009 155.185 1.00 62.29 377 GLY C O 1
ATOM 2474 N N . TYR C 3 87 ? 155.723 168.519 153.999 1.00 65.68 378 TYR C N 1
ATOM 2475 C CA . TYR C 3 87 ? 155.325 167.722 152.847 1.00 62.73 378 TYR C CA 1
ATOM 2476 C C . TYR C 3 87 ? 155.707 166.256 152.980 1.00 66.13 378 TYR C C 1
ATOM 2477 O O . TYR C 3 87 ? 155.387 165.466 152.087 1.00 65.10 378 TYR C O 1
ATOM 2486 N N . SER C 3 88 ? 156.376 165.874 154.065 1.00 68.65 379 SER C N 1
ATOM 2487 C CA . SER C 3 88 ? 156.665 164.478 154.379 1.00 66.17 379 SER C CA 1
ATOM 2488 C C . SER C 3 88 ? 157.679 163.854 153.429 1.00 63.04 379 SER C C 1
ATOM 2489 O O . SER C 3 88 ? 157.801 162.629 153.377 1.00 67.28 379 SER C O 1
ATOM 2492 N N . LEU C 3 89 ? 158.415 164.662 152.668 1.00 51.41 380 LEU C N 1
ATOM 2493 C CA . LEU C 3 89 ? 159.535 164.138 151.897 1.00 51.24 380 LEU C CA 1
ATOM 2494 C C . LEU C 3 89 ? 160.829 164.200 152.700 1.00 48.77 380 LEU C C 1
ATOM 2495 O O . LEU C 3 89 ? 161.528 163.192 152.832 1.00 53.13 380 LEU C O 1
ATOM 2500 N N . PHE C 3 90 ? 161.153 165.365 153.249 1.00 37.20 381 PHE C N 1
ATOM 2501 C CA . PHE C 3 90 ? 162.326 165.554 154.087 1.00 35.64 381 PHE C CA 1
ATOM 2502 C C . PHE C 3 90 ? 161.897 165.852 155.517 1.00 42.29 381 PHE C C 1
ATOM 2503 O O . PHE C 3 90 ? 160.711 165.986 155.821 1.00 54.88 381 PHE C O 1
ATOM 2511 N N . GLU C 3 91 ? 162.881 165.942 156.406 1.00 34.81 382 GLU C N 1
ATOM 2512 C CA . GLU C 3 91 ? 162.596 166.205 157.808 1.00 38.50 382 GLU C CA 1
ATOM 2513 C C . GLU C 3 91 ? 163.856 166.708 158.490 1.00 40.22 382 GLU C C 1
ATOM 2514 O O . GLU C 3 91 ? 164.968 166.355 158.099 1.00 49.90 382 GLU C O 1
ATOM 2520 N N . TYR C 3 92 ? 163.669 167.522 159.523 1.00 41.55 383 TYR C N 1
ATOM 2521 C CA . TYR C 3 92 ? 164.798 167.970 160.320 1.00 35.78 383 TYR C CA 1
ATOM 2522 C C . TYR C 3 92 ? 165.419 166.792 161.058 1.00 42.00 383 TYR C C 1
ATOM 2523 O O . TYR C 3 92 ? 164.728 165.872 161.498 1.00 44.43 383 TYR C O 1
ATOM 2532 N N . ALA C 3 93 ? 166.745 166.822 161.186 1.00 51.43 384 ALA C N 1
ATOM 2533 C CA . ALA C 3 93 ? 167.428 165.784 161.950 1.00 48.13 384 ALA C CA 1
ATOM 2534 C C . ALA C 3 93 ? 166.962 165.788 163.399 1.00 54.78 384 ALA C C 1
ATOM 2535 O O . ALA C 3 93 ? 166.717 164.731 163.990 1.00 53.16 384 ALA C O 1
ATOM 2537 N N . THR C 3 94 ? 166.839 166.974 163.988 1.00 59.51 385 THR C N 1
ATOM 2538 C CA . THR C 3 94 ? 166.272 167.143 165.316 1.00 55.13 385 THR C CA 1
ATOM 2539 C C . THR C 3 94 ? 165.516 168.462 165.351 1.00 55.46 385 THR C C 1
ATOM 2540 O O . THR C 3 94 ? 165.810 169.386 164.592 1.00 63.26 385 THR C O 1
ATOM 2544 N N . ASP C 3 95 ? 164.533 168.545 166.245 1.00 58.30 386 ASP C N 1
ATOM 2545 C CA . ASP C 3 95 ? 163.677 169.724 166.278 1.00 60.82 386 ASP C CA 1
ATOM 2546 C C . ASP C 3 95 ? 164.411 170.973 166.745 1.00 57.66 386 ASP C C 1
ATOM 2547 O O . ASP C 3 95 ? 164.058 172.074 166.313 1.00 61.44 386 ASP C O 1
ATOM 2552 N N . ASP C 3 96 ? 165.413 170.840 167.612 1.00 53.31 387 ASP C N 1
ATOM 2553 C CA . ASP C 3 96 ? 166.161 171.991 168.098 1.00 49.61 387 ASP C CA 1
ATOM 2554 C C . ASP C 3 96 ? 167.436 172.254 167.308 1.00 55.20 387 ASP C C 1
ATOM 2555 O O . ASP C 3 96 ? 168.064 173.296 167.515 1.00 56.53 387 ASP C O 1
ATOM 2560 N N . ASN C 3 97 ? 167.838 171.341 166.426 1.00 55.74 388 ASN C N 1
ATOM 2561 C CA . ASN C 3 97 ? 168.933 171.564 165.482 1.00 53.55 388 ASN C CA 1
ATOM 2562 C C . ASN C 3 97 ? 168.411 171.166 164.107 1.00 56.90 388 ASN C C 1
ATOM 2563 O O . ASN C 3 97 ? 168.247 169.978 163.819 1.00 62.93 388 ASN C O 1
ATOM 2568 N N . TYR C 3 98 ? 168.160 172.153 163.256 1.00 46.22 389 TYR C N 1
ATOM 2569 C CA . TYR C 3 98 ? 167.388 171.940 162.035 1.00 49.81 389 TYR C CA 1
ATOM 2570 C C . TYR C 3 98 ? 168.321 171.518 160.909 1.00 56.89 389 TYR C C 1
ATOM 2571 O O . TYR C 3 98 ? 168.936 172.355 160.247 1.00 63.04 389 TYR C O 1
ATOM 2580 N N . GLY C 3 99 ? 168.419 170.213 160.679 1.00 53.25 390 GLY C N 1
ATOM 2581 C CA . GLY C 3 99 ? 169.177 169.697 159.556 1.00 44.01 390 GLY C CA 1
ATOM 2582 C C . GLY C 3 99 ? 168.329 168.795 158.687 1.00 49.36 390 GLY C C 1
ATOM 2583 O O . GLY C 3 99 ? 167.843 167.765 159.156 1.00 56.98 390 GLY C O 1
ATOM 2584 N N . LEU C 3 100 ? 168.137 169.168 157.426 1.00 42.11 391 LEU C N 1
ATOM 2585 C CA . LEU C 3 100 ? 167.262 168.402 156.550 1.00 42.24 391 LEU C CA 1
ATOM 2586 C C . LEU C 3 100 ? 167.887 167.064 156.180 1.00 43.89 391 LEU C C 1
ATOM 2587 O O . LEU C 3 100 ? 169.092 166.964 155.944 1.00 52.49 391 LEU C O 1
ATOM 2592 N N . GLN C 3 101 ? 167.050 166.033 156.126 1.00 36.67 392 GLN C N 1
ATOM 2593 C CA . GLN C 3 101 ? 167.475 164.709 155.700 1.00 28.79 392 GLN C CA 1
ATOM 2594 C C . GLN C 3 101 ? 166.255 163.976 155.169 1.00 39.30 392 GLN C C 1
ATOM 2595 O O . GLN C 3 101 ? 165.118 164.308 155.508 1.00 52.84 392 GLN C O 1
ATOM 2601 N N . ILE C 3 102 ? 166.503 162.962 154.338 1.00 40.64 393 ILE C N 1
ATOM 2602 C CA . ILE C 3 102 ? 165.400 162.200 153.768 1.00 39.83 393 ILE C CA 1
ATOM 2603 C C . ILE C 3 102 ? 164.597 161.575 154.896 1.00 41.56 393 ILE C C 1
ATOM 2604 O O . ILE C 3 102 ? 165.159 161.007 155.840 1.00 46.67 393 ILE C O 1
ATOM 2609 N N . SER C 3 103 ? 163.280 161.684 154.810 1.00 39.66 394 SER C N 1
ATOM 2610 C CA . SER C 3 103 ? 162.415 161.184 155.870 1.00 42.45 394 SER C CA 1
ATOM 2611 C C . SER C 3 103 ? 162.198 159.685 155.704 1.00 53.52 394 SER C C 1
ATOM 2612 O O . SER C 3 103 ? 161.710 159.256 154.653 1.00 55.92 394 SER C O 1
ATOM 2615 N N . PRO C 3 104 ? 162.533 158.859 156.700 1.00 55.69 395 PRO C N 1
ATOM 2616 C CA . PRO C 3 104 ? 162.272 157.418 156.561 1.00 50.98 395 PRO C CA 1
ATOM 2617 C C . PRO C 3 104 ? 160.808 157.088 156.354 1.00 53.74 395 PRO C C 1
ATOM 2618 O O . PRO C 3 104 ? 160.494 156.096 155.686 1.00 54.89 395 PRO C O 1
ATOM 2622 N N . LEU C 3 105 ? 159.897 157.884 156.915 1.00 69.44 396 LEU C N 1
ATOM 2623 C CA . LEU C 3 105 ? 158.470 157.636 156.756 1.00 72.36 396 LEU C CA 1
ATOM 2624 C C . LEU C 3 105 ? 157.976 157.909 155.343 1.00 72.99 396 LEU C C 1
ATOM 2625 O O . LEU C 3 105 ? 156.869 157.483 155.000 1.00 78.68 396 LEU C O 1
ATOM 2630 N N . SER C 3 106 ? 158.771 158.587 154.514 1.00 60.30 397 SER C N 1
ATOM 2631 C CA . SER C 3 106 ? 158.319 158.934 153.174 1.00 58.36 397 SER C CA 1
ATOM 2632 C C . SER C 3 106 ? 157.993 157.704 152.346 1.00 60.19 397 SER C C 1
ATOM 2633 O O . SER C 3 106 ? 157.293 157.818 151.336 1.00 59.20 397 SER C O 1
ATOM 2636 N N . SER C 3 107 ? 158.486 156.534 152.748 1.00 66.09 398 SER C N 1
ATOM 2637 C CA . SER C 3 107 ? 158.172 155.299 152.045 1.00 68.78 398 SER C CA 1
ATOM 2638 C C . SER C 3 107 ? 156.692 154.951 152.102 1.00 72.33 398 SER C C 1
ATOM 2639 O O . SER C 3 107 ? 156.237 154.131 151.298 1.00 70.74 398 SER C O 1
ATOM 2642 N N . VAL C 3 108 ? 155.932 155.548 153.023 1.00 81.99 399 VAL C N 1
ATOM 2643 C CA . VAL C 3 108 ? 154.521 155.210 153.152 1.00 79.38 399 VAL C CA 1
ATOM 2644 C C . VAL C 3 108 ? 153.728 155.595 151.911 1.00 80.32 399 VAL C C 1
ATOM 2645 O O . VAL C 3 108 ? 152.667 155.014 151.658 1.00 81.03 399 VAL C O 1
ATOM 2649 N N . ASN C 3 109 ? 154.209 156.555 151.128 1.00 82.30 400 ASN C N 1
ATOM 2650 C CA . ASN C 3 109 ? 153.465 156.992 149.960 1.00 80.22 400 ASN C CA 1
ATOM 2651 C C . ASN C 3 109 ? 153.367 155.855 148.944 1.00 81.84 400 ASN C C 1
ATOM 2652 O O . ASN C 3 109 ? 154.235 154.982 148.892 1.00 81.62 400 ASN C O 1
ATOM 2657 N N . PRO C 3 110 ? 152.308 155.836 148.130 1.00 87.90 401 PRO C N 1
ATOM 2658 C CA . PRO C 3 110 ? 152.186 154.754 147.138 1.00 87.78 401 PRO C CA 1
ATOM 2659 C C . PRO C 3 110 ? 153.372 154.667 146.197 1.00 86.79 401 PRO C C 1
ATOM 2660 O O . PRO C 3 110 ? 153.799 153.560 145.848 1.00 85.86 401 PRO C O 1
ATOM 2664 N N . ASP C 3 111 ? 153.923 155.806 145.774 1.00 83.01 402 ASP C N 1
ATOM 2665 C CA . ASP C 3 111 ? 155.090 155.810 144.889 1.00 81.10 402 ASP C CA 1
ATOM 2666 C C . ASP C 3 111 ? 155.928 157.041 145.239 1.00 77.03 402 ASP C C 1
ATOM 2667 O O . ASP C 3 111 ? 155.692 158.136 144.728 1.00 74.99 402 ASP C O 1
ATOM 2672 N N . PHE C 3 112 ? 156.908 156.838 146.116 1.00 62.37 403 PHE C N 1
ATOM 2673 C CA . PHE C 3 112 ? 157.840 157.897 146.476 1.00 55.68 403 PHE C CA 1
ATOM 2674 C C . PHE C 3 112 ? 158.957 158.054 145.458 1.00 57.64 403 PHE C C 1
ATOM 2675 O O . PHE C 3 112 ? 159.651 159.079 145.467 1.00 70.08 403 PHE C O 1
ATOM 2683 N N . ARG C 3 113 ? 159.150 157.063 144.590 1.00 52.18 404 ARG C N 1
ATOM 2684 C CA . ARG C 3 113 ? 160.249 157.122 143.637 1.00 50.40 404 ARG C CA 1
ATOM 2685 C C . ARG C 3 113 ? 160.059 158.255 142.640 1.00 52.70 404 ARG C C 1
ATOM 2686 O O . ARG C 3 113 ? 161.021 158.941 142.291 1.00 64.20 404 ARG C O 1
ATOM 2694 N N . SER C 3 114 ? 158.829 158.476 142.175 1.00 52.52 405 SER C N 1
ATOM 2695 C CA . SER C 3 114 ? 158.591 159.581 141.252 1.00 53.53 405 SER C CA 1
ATOM 2696 C C . SER C 3 114 ? 158.881 160.923 141.911 1.00 55.05 405 SER C C 1
ATOM 2697 O O . SER C 3 114 ? 159.538 161.787 141.317 1.00 64.28 405 SER C O 1
ATOM 2700 N N . TYR C 3 115 ? 158.410 161.114 143.143 1.00 49.50 406 TYR C N 1
ATOM 2701 C CA . TYR C 3 115 ? 158.635 162.384 143.824 1.00 44.54 406 TYR C CA 1
ATOM 2702 C C . TYR C 3 115 ? 160.118 162.622 144.065 1.00 45.98 406 TYR C C 1
ATOM 2703 O O . TYR C 3 115 ? 160.614 163.741 143.884 1.00 56.75 406 TYR C O 1
ATOM 2712 N N . PHE C 3 116 ? 160.853 161.584 144.462 1.00 34.70 407 PHE C N 1
ATOM 2713 C CA . PHE C 3 116 ? 162.269 161.791 144.734 1.00 30.04 407 PHE C CA 1
ATOM 2714 C C . PHE C 3 116 ? 163.076 161.936 143.450 1.00 37.64 407 PHE C C 1
ATOM 2715 O O . PHE C 3 116 ? 164.080 162.654 143.434 1.00 51.97 407 PHE C O 1
ATOM 2723 N N . ARG C 3 117 ? 162.652 161.302 142.359 1.00 40.38 408 ARG C N 1
ATOM 2724 C CA . ARG C 3 117 ? 163.288 161.580 141.079 1.00 34.43 408 ARG C CA 1
ATOM 2725 C C . ARG C 3 117 ? 163.050 163.022 140.666 1.00 41.57 408 ARG C C 1
ATOM 2726 O O . ARG C 3 117 ? 163.939 163.666 140.102 1.00 49.49 408 ARG C O 1
ATOM 2734 N N . PHE C 3 118 ? 161.858 163.551 140.941 1.00 44.16 409 PHE C N 1
ATOM 2735 C CA . PHE C 3 118 ? 161.609 164.962 140.670 1.00 36.56 409 PHE C CA 1
ATOM 2736 C C . PHE C 3 118 ? 162.511 165.854 141.514 1.00 38.75 409 PHE C C 1
ATOM 2737 O O . PHE C 3 118 ? 163.022 166.867 141.027 1.00 51.66 409 PHE C O 1
ATOM 2745 N N . VAL C 3 119 ? 162.707 165.506 142.786 1.00 29.53 410 VAL C N 1
ATOM 2746 C CA . VAL C 3 119 ? 163.605 166.296 143.628 1.00 19.64 410 VAL C CA 1
ATOM 2747 C C . VAL C 3 119 ? 165.021 166.263 143.070 1.00 22.22 410 VAL C C 1
ATOM 2748 O O . VAL C 3 119 ? 165.720 167.285 143.036 1.00 44.70 410 VAL C O 1
ATOM 2752 N N . GLY C 3 120 ? 165.474 165.088 142.639 1.00 29.33 411 GLY C N 1
ATOM 2753 C CA . GLY C 3 120 ? 166.790 164.999 142.031 1.00 27.45 411 GLY C CA 1
ATOM 2754 C C . GLY C 3 120 ? 166.903 165.843 140.777 1.00 37.16 411 GLY C C 1
ATOM 2755 O O . GLY C 3 120 ? 167.918 166.505 140.552 1.00 48.41 411 GLY C O 1
ATOM 2756 N N . ARG C 3 121 ? 165.862 165.831 139.943 1.00 44.40 412 ARG C N 1
ATOM 2757 C CA . ARG C 3 121 ? 165.863 166.667 138.748 1.00 34.69 412 ARG C CA 1
ATOM 2758 C C . ARG C 3 121 ? 165.941 168.139 139.111 1.00 40.31 412 ARG C C 1
ATOM 2759 O O . ARG C 3 121 ? 166.640 168.907 138.450 1.00 53.50 412 ARG C O 1
ATOM 2767 N N . VAL C 3 122 ? 165.213 168.557 140.145 1.00 37.67 413 VAL C N 1
ATOM 2768 C CA . VAL C 3 122 ? 165.247 169.960 140.548 1.00 27.09 413 VAL C CA 1
ATOM 2769 C C . VAL C 3 122 ? 166.645 170.351 141.005 1.00 36.38 413 VAL C C 1
ATOM 2770 O O . VAL C 3 122 ? 167.158 171.411 140.632 1.00 54.51 413 VAL C O 1
ATOM 2774 N N . MET C 3 123 ? 167.284 169.513 141.825 1.00 34.23 414 MET C N 1
ATOM 2775 C CA . MET C 3 123 ? 168.634 169.844 142.277 1.00 20.85 414 MET C CA 1
ATOM 2776 C C . MET C 3 123 ? 169.607 169.898 141.106 1.00 28.26 414 MET C C 1
ATOM 2777 O O . MET C 3 123 ? 170.435 170.814 141.014 1.00 43.09 414 MET C O 1
ATOM 2782 N N . GLY C 3 124 ? 169.524 168.926 140.199 1.00 32.53 415 GLY C N 1
ATOM 2783 C CA . GLY C 3 124 ? 170.406 168.929 139.047 1.00 25.28 415 GLY C CA 1
ATOM 2784 C C . GLY C 3 124 ? 170.174 170.113 138.135 1.00 36.19 415 GLY C C 1
ATOM 2785 O O . GLY C 3 124 ? 171.115 170.636 137.541 1.00 50.53 415 GLY C O 1
ATOM 2786 N N . LEU C 3 125 ? 168.922 170.549 138.009 1.00 43.09 416 LEU C N 1
ATOM 2787 C CA . LEU C 3 125 ? 168.606 171.713 137.192 1.00 34.10 416 LEU C CA 1
ATOM 2788 C C . LEU C 3 125 ? 169.124 172.991 137.835 1.00 37.25 416 LEU C C 1
ATOM 2789 O O . LEU C 3 125 ? 169.604 173.893 137.141 1.00 43.74 416 LEU C O 1
ATOM 2794 N N . ALA C 3 126 ? 169.024 173.094 139.161 1.00 35.44 417 ALA C N 1
ATOM 2795 C CA . ALA C 3 126 ? 169.569 174.255 139.852 1.00 27.15 417 ALA C CA 1
ATOM 2796 C C . ALA C 3 126 ? 171.079 174.329 139.695 1.00 35.67 417 ALA C C 1
ATOM 2797 O O . ALA C 3 126 ? 171.631 175.409 139.467 1.00 48.15 417 ALA C O 1
ATOM 2799 N N . ILE C 3 127 ? 171.770 173.194 139.823 1.00 38.97 418 ILE C N 1
ATOM 2800 C CA . ILE C 3 127 ? 173.222 173.197 139.653 1.00 29.01 418 ILE C CA 1
ATOM 2801 C C . ILE C 3 127 ? 173.593 173.472 138.201 1.00 31.93 418 ILE C C 1
ATOM 2802 O O . ILE C 3 127 ? 174.591 174.143 137.918 1.00 37.28 418 ILE C O 1
ATOM 2807 N N . TYR C 3 128 ? 172.810 172.947 137.261 1.00 42.23 419 TYR C N 1
ATOM 2808 C CA . TYR C 3 128 ? 173.167 173.028 135.849 1.00 43.78 419 TYR C CA 1
ATOM 2809 C C . TYR C 3 128 ? 173.087 174.457 135.328 1.00 49.78 419 TYR C C 1
ATOM 2810 O O . TYR C 3 128 ? 173.916 174.869 134.511 1.00 49.18 419 TYR C O 1
ATOM 2819 N N . HIS C 3 129 ? 172.093 175.223 135.777 1.00 49.20 420 HIS C N 1
ATOM 2820 C CA . HIS C 3 129 ? 171.841 176.563 135.264 1.00 46.52 420 HIS C CA 1
ATOM 2821 C C . HIS C 3 129 ? 172.385 177.658 136.176 1.00 54.15 420 HIS C C 1
ATOM 2822 O O . HIS C 3 129 ? 172.013 178.824 136.023 1.00 57.75 420 HIS C O 1
ATOM 2829 N N . ARG C 3 130 ? 173.260 177.310 137.116 1.00 57.55 421 ARG C N 1
ATOM 2830 C CA . ARG C 3 130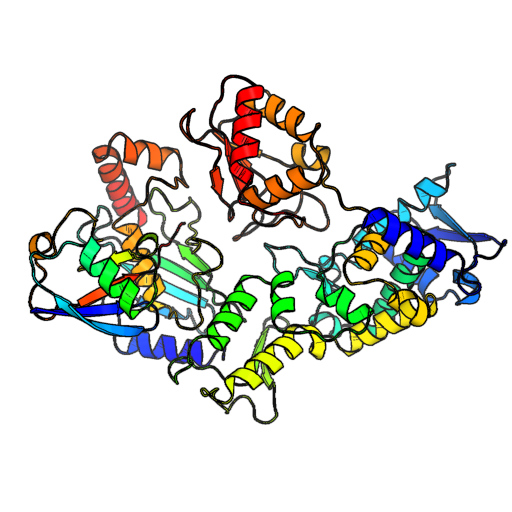 ? 173.913 178.296 137.974 1.00 50.27 421 ARG C CA 1
ATOM 2831 C C . ARG C 3 130 ? 172.905 179.029 138.853 1.00 52.05 421 ARG C C 1
ATOM 2832 O O . ARG C 3 130 ? 173.060 180.215 139.144 1.00 57.96 421 ARG C O 1
ATOM 2840 N N . ARG C 3 131 ? 171.864 178.322 139.280 1.00 49.03 422 ARG C N 1
ATOM 2841 C CA . ARG C 3 131 ? 170.893 178.844 140.227 1.00 47.01 422 ARG C CA 1
ATOM 2842 C C . ARG C 3 131 ? 171.063 178.144 141.567 1.00 50.17 422 ARG C C 1
ATOM 2843 O O . ARG C 3 131 ? 171.527 177.005 141.643 1.00 54.62 422 ARG C O 1
ATOM 2851 N N . TYR C 3 132 ? 170.682 178.842 142.630 1.00 45.91 423 TYR C N 1
ATOM 2852 C CA . TYR C 3 132 ? 170.896 178.377 143.991 1.00 40.48 423 TYR C CA 1
ATOM 2853 C C . TYR C 3 132 ? 169.570 178.022 144.639 1.00 39.16 423 TYR C C 1
ATOM 2854 O O . TYR C 3 132 ? 168.579 178.739 144.480 1.00 53.99 423 TYR C O 1
ATOM 2863 N N . LEU C 3 133 ? 169.558 176.915 145.371 1.00 38.41 424 LEU C N 1
ATOM 2864 C CA . LEU C 3 133 ? 168.502 176.654 146.335 1.00 45.14 424 LEU C CA 1
ATOM 2865 C C . LEU C 3 133 ? 168.814 177.483 147.577 1.00 50.75 424 LEU C C 1
ATOM 2866 O O . LEU C 3 133 ? 169.682 178.358 147.557 1.00 58.60 424 LEU C O 1
ATOM 2871 N N . ASP C 3 134 ? 168.103 177.242 148.677 1.00 59.40 425 ASP C N 1
ATOM 2872 C CA . ASP C 3 134 ? 168.470 177.893 149.928 1.00 65.73 425 ASP C CA 1
ATOM 2873 C C . ASP C 3 134 ? 168.321 176.961 151.126 1.00 66.76 425 ASP C C 1
ATOM 2874 O O . ASP C 3 134 ? 168.181 177.439 152.257 1.00 68.05 425 ASP C O 1
ATOM 2879 N N . VAL C 3 135 ? 168.345 175.654 150.908 1.00 51.98 426 VAL C N 1
ATOM 2880 C CA . VAL C 3 135 ? 168.211 174.687 151.985 1.00 47.03 426 VAL C CA 1
ATOM 2881 C C . VAL C 3 135 ? 169.593 174.336 152.516 1.00 53.84 426 VAL C C 1
ATOM 2882 O O . VAL C 3 135 ? 170.615 174.591 151.877 1.00 56.29 426 VAL C O 1
ATOM 2886 N N . GLN C 3 136 ? 169.627 173.737 153.704 1.00 54.43 427 GLN C N 1
ATOM 2887 C CA . GLN C 3 136 ? 170.877 173.389 154.377 1.00 53.82 427 GLN C CA 1
ATOM 2888 C C . GLN C 3 136 ? 170.771 171.954 154.878 1.00 53.81 427 GLN C C 1
ATOM 2889 O O . GLN C 3 136 ? 170.240 171.710 155.963 1.00 54.44 427 GLN C O 1
ATOM 2895 N N . PHE C 3 137 ? 171.278 171.010 154.092 1.00 48.86 428 PHE C N 1
ATOM 2896 C CA . PHE C 3 137 ? 171.230 169.607 154.465 1.00 43.33 428 PHE C CA 1
ATOM 2897 C C . PHE C 3 137 ? 172.302 169.302 155.506 1.00 51.57 428 PHE C C 1
ATOM 2898 O O . PHE C 3 137 ? 173.056 170.175 155.939 1.00 59.92 428 PHE C O 1
ATOM 2906 N N . VAL C 3 138 ? 172.365 168.049 155.911 1.00 50.31 429 VAL C N 1
ATOM 2907 C CA . VAL C 3 138 ? 173.396 167.570 156.821 1.00 47.61 429 VAL C CA 1
ATOM 2908 C C . VAL C 3 138 ? 174.542 167.017 155.988 1.00 51.12 429 VAL C C 1
ATOM 2909 O O . VAL C 3 138 ? 174.339 166.495 154.889 1.00 56.16 429 VAL C O 1
ATOM 2913 N N . LEU C 3 139 ? 175.760 167.128 156.513 1.00 51.10 430 LEU C N 1
ATOM 2914 C CA . LEU C 3 139 ? 176.930 166.720 155.741 1.00 48.85 430 LEU C CA 1
ATOM 2915 C C . LEU C 3 139 ? 176.841 165.288 155.234 1.00 53.59 430 LEU C C 1
ATOM 2916 O O . LEU C 3 139 ? 177.265 165.042 154.091 1.00 61.34 430 LEU C O 1
ATOM 2921 N N . PRO C 3 140 ? 176.336 164.316 155.995 1.00 48.05 431 PRO C N 1
ATOM 2922 C CA . PRO C 3 140 ? 176.223 162.961 155.442 1.00 48.25 431 PRO C CA 1
ATOM 2923 C C . PRO C 3 140 ? 175.444 162.908 154.142 1.00 53.36 431 PRO C C 1
ATOM 2924 O O . PRO C 3 140 ? 175.711 162.036 153.310 1.00 61.40 431 PRO C O 1
ATOM 2928 N N . PHE C 3 141 ? 174.497 163.820 153.927 1.00 40.94 432 PHE C N 1
ATOM 2929 C CA . PHE C 3 141 ? 173.783 163.848 152.656 1.00 32.95 432 PHE C CA 1
ATOM 2930 C C . PHE C 3 141 ? 174.746 164.095 151.500 1.00 39.43 432 PHE C C 1
ATOM 2931 O O . PHE C 3 141 ? 174.780 163.334 150.524 1.00 49.58 432 PHE C O 1
ATOM 2939 N N . TYR C 3 142 ? 175.557 165.148 151.605 1.00 46.40 433 TYR C N 1
ATOM 2940 C CA . TYR C 3 142 ? 176.521 165.439 150.551 1.00 47.77 433 TYR C CA 1
ATOM 2941 C C . TYR C 3 142 ? 177.570 164.345 150.438 1.00 50.77 433 TYR C C 1
ATOM 2942 O O . TYR C 3 142 ? 178.036 164.051 149.334 1.00 55.16 433 TYR C O 1
ATOM 2951 N N . LYS C 3 143 ? 177.965 163.742 151.559 1.00 45.24 434 LYS C N 1
ATOM 2952 C CA . LYS C 3 143 ? 178.915 162.639 151.486 1.00 38.98 434 LYS C CA 1
ATOM 2953 C C . LYS C 3 143 ? 178.334 161.457 150.726 1.00 42.72 434 LYS C C 1
ATOM 2954 O O . LYS C 3 143 ? 179.055 160.791 149.977 1.00 47.98 434 LYS C O 1
ATOM 2960 N N . ARG C 3 144 ? 177.046 161.173 150.910 1.00 40.23 435 ARG C N 1
ATOM 2961 C CA . ARG C 3 144 ? 176.409 160.111 150.141 1.00 37.73 435 ARG C CA 1
ATOM 2962 C C . ARG C 3 144 ? 176.330 160.471 148.664 1.00 38.04 435 ARG C C 1
ATOM 2963 O O . ARG C 3 144 ? 176.560 159.616 147.803 1.00 45.79 435 ARG C O 1
ATOM 2971 N N . ILE C 3 145 ? 176.004 161.727 148.346 1.00 39.69 436 ILE C N 1
ATOM 2972 C CA . ILE C 3 145 ? 175.895 162.114 146.940 1.00 35.51 436 ILE C CA 1
ATOM 2973 C C . ILE C 3 145 ? 177.222 161.903 146.224 1.00 42.52 436 ILE C C 1
ATOM 2974 O O . ILE C 3 145 ? 177.256 161.490 145.060 1.00 40.03 436 ILE C O 1
ATOM 2979 N N . LEU C 3 146 ? 178.331 162.195 146.897 1.00 48.53 437 LEU C N 1
ATOM 2980 C CA . LEU C 3 146 ? 179.657 162.013 146.322 1.00 45.05 437 LEU C CA 1
ATOM 2981 C C . LEU C 3 146 ? 180.165 160.584 146.445 1.00 46.62 437 LEU C C 1
ATOM 2982 O O . LEU C 3 146 ? 181.256 160.290 145.949 1.00 49.75 437 LEU C O 1
ATOM 2987 N N . GLN C 3 147 ? 179.411 159.698 147.093 1.00 46.46 438 GLN C N 1
ATOM 2988 C CA . GLN C 3 147 ? 179.817 158.310 147.297 1.00 51.00 438 GLN C CA 1
ATOM 2989 C C . GLN C 3 147 ? 181.099 158.233 148.126 1.00 49.40 438 GLN C C 1
ATOM 2990 O O . GLN C 3 147 ? 182.129 157.721 147.687 1.00 50.52 438 GLN C O 1
ATOM 2996 N N . LYS C 3 148 ? 181.016 158.758 149.341 1.00 49.94 439 LYS C N 1
ATOM 2997 C CA . LYS C 3 148 ? 182.095 158.639 150.302 1.00 54.37 439 LYS C CA 1
ATOM 2998 C C . LYS C 3 148 ? 181.693 157.697 151.431 1.00 58.83 439 LYS C C 1
ATOM 2999 O O . LYS C 3 148 ? 180.511 157.599 151.771 1.00 55.95 439 LYS C O 1
ATOM 3005 N N . PRO C 3 149 ? 182.645 156.983 152.030 1.00 61.41 440 PRO C N 1
ATOM 3006 C CA . PRO C 3 149 ? 182.308 156.163 153.196 1.00 55.06 440 PRO C CA 1
ATOM 3007 C C . PRO C 3 149 ? 181.861 157.032 154.359 1.00 52.31 440 PRO C C 1
AT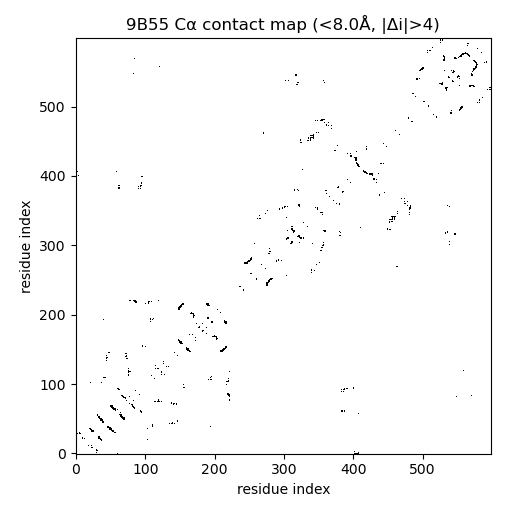OM 3008 O O . PRO C 3 149 ? 182.345 158.148 154.551 1.00 52.81 440 PRO C O 1
ATOM 3012 N N . LEU C 3 150 ? 180.922 156.507 155.138 1.00 54.88 441 LEU C N 1
ATOM 3013 C CA . LEU C 3 150 ? 180.383 157.199 156.300 1.00 57.14 441 LEU C CA 1
ATOM 3014 C C . LEU C 3 150 ? 180.861 156.503 157.565 1.00 56.32 441 LEU C C 1
ATOM 3015 O O . LEU C 3 150 ? 180.717 155.284 157.699 1.00 50.52 441 LEU C O 1
ATOM 3020 N N . CYS C 3 151 ? 181.424 157.277 158.484 1.00 65.99 442 CYS C N 1
ATOM 3021 C CA . CYS C 3 151 ? 182.001 156.762 159.716 1.00 68.07 442 CYS C CA 1
ATOM 3022 C C . CYS C 3 151 ? 181.233 157.323 160.913 1.00 63.56 442 CYS C C 1
ATOM 3023 O O . CYS C 3 151 ? 180.247 158.045 160.763 1.00 64.51 442 CYS C O 1
ATOM 3026 N N . LEU C 3 152 ? 181.701 156.979 162.113 1.00 52.47 443 LEU C N 1
ATOM 3027 C CA . LEU C 3 152 ? 181.004 157.389 163.327 1.00 53.40 443 LEU C CA 1
ATOM 3028 C C . LEU C 3 152 ? 180.983 158.904 163.470 1.00 54.30 443 LEU C C 1
ATOM 3029 O O . LEU C 3 152 ? 179.964 159.480 163.865 1.00 53.91 443 LEU C O 1
ATOM 3034 N N . GLU C 3 153 ? 182.095 159.569 163.151 1.00 63.92 444 GLU C N 1
ATOM 3035 C CA . GLU C 3 153 ? 182.174 161.011 163.358 1.00 61.77 444 GLU C CA 1
ATOM 3036 C C . GLU C 3 153 ? 181.092 161.750 162.587 1.00 65.75 444 GLU C C 1
ATOM 3037 O O . GLU C 3 153 ? 180.664 162.832 163.003 1.00 68.18 444 GLU C O 1
ATOM 3043 N N . ASP C 3 154 ? 180.630 161.185 161.471 1.00 68.94 445 ASP C N 1
ATOM 3044 C CA . ASP C 3 154 ? 179.601 161.847 160.681 1.00 64.49 445 ASP C CA 1
ATOM 3045 C C . ASP C 3 154 ? 178.305 162.024 161.455 1.00 65.34 445 ASP C C 1
ATOM 3046 O O . ASP C 3 154 ? 177.496 162.883 161.092 1.00 66.22 445 ASP C O 1
ATOM 3051 N N . VAL C 3 155 ? 178.084 161.238 162.511 1.00 53.28 446 VAL C N 1
ATOM 3052 C CA . VAL C 3 155 ? 176.875 161.405 163.304 1.00 47.67 446 VAL C CA 1
ATOM 3053 C C . VAL C 3 155 ? 176.897 162.716 164.073 1.00 52.08 446 VAL C C 1
ATOM 3054 O O . VAL C 3 155 ? 175.853 163.158 164.562 1.00 61.02 446 VAL C O 1
ATOM 3058 N N . LYS C 3 156 ? 178.061 163.353 164.202 1.00 50.14 447 LYS C N 1
ATOM 3059 C CA . LYS C 3 156 ? 178.126 164.621 164.920 1.00 50.57 447 LYS C CA 1
ATOM 3060 C C . LYS C 3 156 ? 177.302 165.690 164.219 1.00 53.43 447 LYS C C 1
ATOM 3061 O O . LYS C 3 156 ? 176.620 166.487 164.871 1.00 53.12 447 LYS C O 1
ATOM 3067 N N . ASP C 3 157 ? 177.360 165.728 162.888 1.00 58.74 448 ASP C N 1
ATOM 3068 C CA . ASP C 3 157 ? 176.609 166.731 162.143 1.00 57.23 448 ASP C CA 1
ATOM 3069 C C . ASP C 3 157 ? 175.110 166.484 162.225 1.00 58.40 448 ASP C C 1
ATOM 3070 O O . ASP C 3 157 ? 174.327 167.439 162.239 1.00 59.67 448 ASP C O 1
ATOM 3075 N N . VAL C 3 158 ? 174.693 165.222 162.282 1.00 52.75 449 VAL C N 1
ATOM 3076 C CA . VAL C 3 158 ? 173.270 164.906 162.336 1.00 48.65 449 VAL C CA 1
ATOM 3077 C C . VAL C 3 158 ? 172.697 165.248 163.704 1.00 54.15 449 VAL C C 1
ATOM 3078 O O . VAL C 3 158 ? 171.807 166.096 163.830 1.00 57.87 449 VAL C O 1
ATOM 3082 N N . ASP C 3 159 ? 173.207 164.599 164.749 1.00 59.64 450 ASP C N 1
ATOM 3083 C CA . ASP C 3 159 ? 172.712 164.791 166.106 1.00 52.86 450 ASP C CA 1
ATOM 3084 C C . ASP C 3 159 ? 173.878 164.720 167.077 1.00 51.98 450 ASP C C 1
ATOM 3085 O O . ASP C 3 159 ? 174.629 163.742 167.075 1.00 59.52 450 ASP C O 1
ATOM 3090 N N . GLU C 3 160 ? 174.028 165.756 167.905 1.00 45.92 451 GLU C N 1
ATOM 3091 C CA . GLU C 3 160 ? 175.178 165.830 168.801 1.00 47.60 451 GLU C CA 1
ATOM 3092 C C . GLU C 3 160 ? 175.088 164.805 169.924 1.00 49.09 451 GLU C C 1
ATOM 3093 O O . GLU C 3 160 ? 176.053 164.079 170.190 1.00 54.06 451 GLU C O 1
ATOM 3099 N N . VAL C 3 161 ? 173.941 164.732 170.601 1.00 39.23 452 VAL C N 1
ATOM 3100 C CA . VAL C 3 161 ? 173.840 163.900 171.797 1.00 37.52 452 VAL C CA 1
ATOM 3101 C C . VAL C 3 161 ? 173.972 162.425 171.442 1.00 41.63 452 VAL C C 1
ATOM 3102 O O . VAL C 3 161 ? 174.599 161.648 172.172 1.00 46.08 452 VAL C O 1
ATOM 3106 N N . TYR C 3 162 ? 173.374 162.013 170.326 1.00 43.28 453 TYR C N 1
ATOM 3107 C CA . TYR C 3 162 ? 173.513 160.633 169.882 1.00 38.30 453 TYR C CA 1
ATOM 3108 C C . TYR C 3 162 ? 174.973 160.294 169.622 1.00 42.56 453 TYR C C 1
ATOM 3109 O O . TYR C 3 162 ? 175.450 159.218 170.002 1.00 45.65 453 TYR C O 1
ATOM 3118 N N . TYR C 3 163 ? 175.701 161.206 168.976 1.00 46.33 454 TYR C N 1
ATOM 3119 C CA . TYR C 3 163 ? 177.117 160.973 168.726 1.00 43.90 454 TYR C CA 1
ATOM 3120 C C . TYR C 3 163 ? 177.894 160.873 170.027 1.00 48.75 454 TYR C C 1
ATOM 3121 O O . TYR C 3 163 ? 178.793 160.038 170.158 1.00 59.12 454 TYR C O 1
ATOM 3130 N N . GLU C 3 164 ? 177.575 161.729 170.996 1.00 50.79 455 GLU C N 1
ATOM 3131 C CA . GLU C 3 164 ? 178.268 161.670 172.277 1.00 47.12 455 GLU C CA 1
ATOM 3132 C C . GLU C 3 164 ? 178.024 160.338 172.968 1.00 46.58 455 GLU C C 1
ATOM 3133 O O . GLU C 3 164 ? 178.947 159.748 173.538 1.00 52.69 455 GLU C O 1
ATOM 3139 N N . SER C 3 165 ? 176.788 159.842 172.923 1.00 37.43 456 SER C N 1
ATOM 3140 C CA . SER C 3 165 ? 176.495 158.550 173.536 1.00 34.55 456 SER C CA 1
ATOM 3141 C C . SER C 3 165 ? 177.235 157.420 172.830 1.00 40.95 456 SER C C 1
ATOM 3142 O O . SER C 3 165 ? 177.780 156.519 173.482 1.00 48.97 456 SER C O 1
ATOM 3145 N N . LEU C 3 166 ? 177.264 157.442 171.496 1.00 39.09 457 LEU C N 1
ATOM 3146 C CA . LEU C 3 166 ? 178.001 156.409 170.775 1.00 37.61 457 LEU C CA 1
ATOM 3147 C C . LEU C 3 166 ? 179.483 156.458 171.121 1.00 43.52 457 LEU C C 1
ATOM 3148 O O . LEU C 3 166 ? 180.121 155.417 171.308 1.00 50.93 457 LEU C O 1
ATOM 3153 N N . LYS C 3 167 ? 180.050 157.661 171.204 1.00 43.26 458 LYS C N 1
ATOM 3154 C CA . LYS C 3 167 ? 181.456 157.789 171.565 1.00 40.81 458 LYS C CA 1
ATOM 3155 C C . LYS C 3 167 ? 181.703 157.266 172.972 1.00 47.29 458 LYS C C 1
ATOM 3156 O O . LYS C 3 167 ? 182.721 156.613 173.233 1.00 51.95 458 LYS C O 1
ATOM 3162 N N . TRP C 3 168 ? 180.780 157.538 173.895 1.00 44.35 459 TRP C N 1
ATOM 3163 C CA . TRP C 3 168 ? 180.910 157.002 175.242 1.00 39.92 459 TRP C CA 1
ATOM 3164 C C . TRP C 3 168 ? 180.938 155.483 175.219 1.00 46.16 459 TRP C C 1
ATOM 3165 O O . TRP C 3 168 ? 181.774 154.860 175.881 1.00 54.59 459 TRP C O 1
ATOM 3176 N N . ILE C 3 169 ? 180.031 154.866 174.462 1.00 44.97 460 ILE C N 1
ATOM 3177 C CA . ILE C 3 169 ? 180.030 153.407 174.377 1.00 43.31 460 ILE C CA 1
ATOM 3178 C C . ILE C 3 169 ? 181.347 152.914 173.800 1.00 44.92 460 ILE C C 1
ATOM 3179 O O . ILE C 3 169 ? 181.890 151.893 174.235 1.00 41.63 460 ILE C O 1
ATOM 3184 N N . LYS C 3 170 ? 181.874 153.620 172.800 1.00 52.53 461 LYS C N 1
ATOM 3185 C CA . LYS C 3 170 ? 183.130 153.199 172.190 1.00 49.04 461 LYS C CA 1
ATOM 3186 C C . LYS C 3 170 ? 184.273 153.238 173.194 1.00 56.04 461 LYS C C 1
ATOM 3187 O O . LYS C 3 170 ? 185.092 152.314 173.249 1.00 59.86 461 LYS C O 1
ATOM 3193 N N . ASN C 3 171 ? 184.348 154.299 173.999 1.00 57.75 462 ASN C N 1
ATOM 3194 C CA . ASN C 3 171 ? 185.465 154.451 174.927 1.00 52.13 462 ASN C CA 1
ATOM 3195 C C . ASN C 3 171 ? 185.304 153.555 176.150 1.00 54.39 462 ASN C C 1
ATOM 3196 O O . ASN C 3 171 ? 186.131 152.672 176.399 1.00 55.15 462 ASN C O 1
ATOM 3201 N N . ASN C 3 172 ? 184.247 153.770 176.925 1.00 57.93 463 ASN C N 1
ATOM 3202 C CA . ASN C 3 172 ? 184.055 153.037 178.165 1.00 57.34 463 ASN C CA 1
ATOM 3203 C C . ASN C 3 172 ? 183.552 151.625 177.891 1.00 58.89 463 ASN C C 1
ATOM 3204 O O . ASN C 3 172 ? 183.064 151.306 176.805 1.00 64.14 463 ASN C O 1
ATOM 3209 N N . ASP C 3 173 ? 183.679 150.772 178.901 1.00 65.47 464 ASP C N 1
ATOM 3210 C CA . ASP C 3 173 ? 183.231 149.396 178.785 1.00 70.58 464 ASP C CA 1
ATOM 3211 C C . ASP C 3 173 ? 181.719 149.310 178.971 1.00 70.54 464 ASP C C 1
ATOM 3212 O O . ASP C 3 173 ? 181.084 150.207 179.530 1.00 69.01 464 ASP C O 1
ATOM 3217 N N . VAL C 3 174 ? 181.148 148.205 178.499 1.00 64.09 465 VAL C N 1
ATOM 3218 C CA . VAL C 3 174 ? 179.712 147.963 178.557 1.00 61.06 465 VAL C CA 1
ATOM 3219 C C . VAL C 3 174 ? 179.469 146.714 179.389 1.00 62.75 465 VAL C C 1
ATOM 3220 O O . VAL C 3 174 ? 180.047 145.657 179.114 1.00 67.12 465 VAL C O 1
ATOM 3224 N N . ASP C 3 175 ? 178.616 146.837 180.400 1.00 78.02 466 ASP C N 1
ATOM 3225 C CA . ASP C 3 175 ? 178.227 145.722 181.245 1.00 79.86 466 ASP C CA 1
ATOM 3226 C C . ASP C 3 175 ? 176.829 145.247 180.862 1.00 80.88 466 ASP C C 1
ATOM 3227 O O . ASP C 3 175 ? 176.176 145.796 179.973 1.00 81.86 466 ASP C O 1
ATOM 3232 N N . GLU C 3 176 ? 176.365 144.203 181.545 1.00 81.38 467 GLU C N 1
ATOM 3233 C CA . GLU C 3 176 ? 175.024 143.688 181.310 1.00 80.08 467 GLU C CA 1
ATOM 3234 C C . GLU C 3 176 ? 173.939 144.571 181.907 1.00 80.27 467 GLU C C 1
ATOM 3235 O O . GLU C 3 176 ? 172.758 144.337 181.636 1.00 80.26 467 GLU C O 1
ATOM 3241 N N . SER C 3 177 ? 174.304 145.568 182.717 1.00 84.06 468 SER C N 1
ATOM 3242 C CA . SER C 3 177 ? 173.304 146.494 183.236 1.00 84.02 468 SER C CA 1
ATOM 3243 C C . SER C 3 177 ? 172.645 147.272 182.106 1.00 80.18 468 SER C C 1
ATOM 3244 O O . SER C 3 177 ? 171.423 147.457 182.099 1.00 79.47 468 SER C O 1
ATOM 3247 N N . LEU C 3 178 ? 173.437 147.734 181.144 1.00 64.07 469 LEU C N 1
ATOM 3248 C CA . LEU C 3 178 ? 172.910 148.413 179.965 1.00 62.72 469 LEU C CA 1
ATOM 3249 C C . LEU C 3 178 ? 172.243 147.375 179.076 1.00 69.76 469 LEU C C 1
ATOM 3250 O O . LEU C 3 178 ? 172.916 146.591 178.404 1.00 76.79 469 LEU C O 1
ATOM 3255 N N . CYS C 3 179 ? 170.912 147.359 179.061 1.00 62.46 470 CYS C N 1
ATOM 3256 C CA . CYS C 3 179 ? 170.173 146.401 178.242 1.00 62.34 470 CYS C CA 1
ATOM 3257 C C . CYS C 3 179 ? 170.224 146.845 176.780 1.00 63.15 470 CYS C C 1
ATOM 3258 O O . CYS C 3 179 ? 169.227 147.230 176.168 1.00 67.49 470 CYS C O 1
ATOM 3261 N N . LEU C 3 180 ? 171.428 146.781 176.220 1.00 54.55 471 LEU C N 1
ATOM 3262 C CA . LEU C 3 180 ? 171.677 147.126 174.828 1.00 57.01 471 LEU C CA 1
ATOM 3263 C C . LEU C 3 180 ? 171.818 145.846 174.020 1.00 60.16 471 LEU C C 1
ATOM 3264 O O . LEU C 3 180 ? 172.539 144.929 174.425 1.00 65.71 471 LEU C O 1
ATOM 3269 N N . ASN C 3 181 ? 171.129 145.784 172.885 1.00 52.37 472 ASN C N 1
ATOM 3270 C CA . ASN C 3 181 ? 171.202 144.627 172.010 1.00 49.68 472 ASN C CA 1
ATOM 3271 C C . ASN C 3 181 ? 170.995 145.093 170.579 1.00 52.98 472 ASN C C 1
ATOM 3272 O O . ASN C 3 181 ? 170.567 146.220 170.326 1.00 55.16 472 ASN C O 1
ATOM 3277 N N . PHE C 3 182 ? 171.303 144.205 169.638 1.00 50.82 473 PHE C N 1
ATOM 3278 C CA . PHE C 3 182 ? 171.266 144.558 168.226 1.00 48.33 473 PHE C CA 1
ATOM 3279 C C . PHE C 3 182 ? 169.836 144.700 167.730 1.00 54.92 473 PHE C C 1
ATOM 3280 O O . PHE C 3 182 ? 169.339 143.840 166.998 1.00 62.75 473 PHE C O 1
ATOM 3288 N N . SER C 3 183 ? 169.162 145.772 168.133 1.00 50.30 474 SER C N 1
ATOM 3289 C CA . SER C 3 183 ? 167.849 146.096 167.597 1.00 49.38 474 SER C CA 1
ATOM 3290 C C . SER C 3 183 ? 167.552 147.551 167.914 1.00 55.85 474 SER C C 1
ATOM 3291 O O . SER C 3 183 ? 168.055 148.098 168.897 1.00 59.23 474 SER C O 1
ATOM 3294 N N . VAL C 3 184 ? 166.730 148.168 167.072 1.00 68.92 475 VAL C N 1
ATOM 3295 C CA . VAL C 3 184 ? 166.375 149.574 167.208 1.00 66.93 475 VAL C CA 1
ATOM 3296 C C . VAL C 3 184 ? 164.859 149.696 167.200 1.00 67.82 475 VAL C C 1
ATOM 3297 O O . VAL C 3 184 ? 164.188 149.110 166.342 1.00 70.96 475 VAL C O 1
ATOM 3301 N N . GLU C 3 185 ? 164.324 150.450 168.155 1.00 87.17 476 GLU C N 1
ATOM 3302 C CA . GLU C 3 185 ? 162.895 150.721 168.230 1.00 91.68 476 GLU C CA 1
ATOM 3303 C C . GLU C 3 185 ? 162.602 152.013 167.479 1.00 94.25 476 GLU C C 1
ATOM 3304 O O . GLU C 3 185 ? 163.145 153.069 167.819 1.00 97.44 476 GLU C O 1
ATOM 3310 N N . GLU C 3 186 ? 161.749 151.931 166.463 1.00 97.13 477 GLU C N 1
ATOM 3311 C CA . GLU C 3 186 ? 161.377 153.082 165.657 1.00 96.60 477 GLU C CA 1
ATOM 3312 C C . GLU C 3 186 ? 159.867 153.254 165.689 1.00 98.53 477 GLU C C 1
ATOM 3313 O O . GLU C 3 186 ? 159.120 152.282 165.545 1.00 98.93 477 GLU C O 1
ATOM 3319 N N . ASN C 3 187 ? 159.423 154.493 165.882 1.00 107.77 478 ASN C N 1
ATOM 3320 C CA . ASN C 3 187 ? 158.006 154.815 166.002 1.00 109.88 478 ASN C CA 1
ATOM 3321 C C . ASN C 3 187 ? 157.501 155.287 164.644 1.00 108.38 478 ASN C C 1
ATOM 3322 O O . ASN C 3 187 ? 157.871 156.369 164.179 1.00 106.46 478 ASN C O 1
ATOM 3327 N N . ARG C 3 188 ? 156.656 154.476 164.011 1.00 102.71 479 ARG C N 1
ATOM 3328 C CA . ARG C 3 188 ? 156.107 154.773 162.691 1.00 103.49 479 ARG C CA 1
ATOM 3329 C C . ARG C 3 188 ? 154.595 154.910 162.832 1.00 105.93 479 ARG C C 1
ATOM 3330 O O . ARG C 3 188 ? 153.880 153.909 162.939 1.00 105.48 479 ARG C O 1
ATOM 3338 N N . PHE C 3 189 ? 154.110 156.151 162.829 1.00 105.42 480 PHE C N 1
ATOM 3339 C CA . PHE C 3 189 ? 152.684 156.441 162.954 1.00 104.81 480 PHE C CA 1
ATOM 3340 C C . PHE C 3 189 ? 152.122 155.852 164.249 1.00 105.91 480 PHE C C 1
ATOM 3341 O O . PHE C 3 189 ? 151.244 154.986 164.247 1.00 104.82 480 PHE C O 1
ATOM 3349 N N . GLY C 3 190 ? 152.653 156.340 165.366 1.00 112.11 481 GLY C N 1
ATOM 3350 C CA . GLY C 3 190 ? 152.188 155.918 166.672 1.00 111.48 481 GLY C CA 1
ATOM 3351 C C . GLY C 3 190 ? 152.803 154.615 167.137 1.00 112.37 481 GLY C C 1
ATOM 3352 O O . GLY C 3 190 ? 153.508 154.581 168.150 1.00 112.31 481 GLY C O 1
ATOM 3353 N N . GLU C 3 191 ? 152.545 153.534 166.406 1.00 113.19 482 GLU C N 1
ATOM 3354 C CA . GLU C 3 191 ? 153.045 152.228 166.806 1.00 113.59 482 GLU C CA 1
ATOM 3355 C C . GLU C 3 191 ? 154.564 152.171 166.693 1.00 113.46 482 GLU C C 1
ATOM 3356 O O . GLU C 3 191 ? 155.153 152.673 165.730 1.00 111.32 482 GLU C O 1
ATOM 3362 N N . SER C 3 192 ? 155.195 151.543 167.679 1.00 105.81 483 SER C N 1
ATOM 3363 C CA . SER C 3 192 ? 156.638 151.346 167.696 1.00 105.47 483 SER C CA 1
ATOM 3364 C C . SER C 3 192 ? 156.954 149.921 167.267 1.00 102.20 483 SER C C 1
ATOM 3365 O O . SER C 3 192 ? 156.311 148.973 167.727 1.00 100.18 483 SER C O 1
ATOM 3368 N N . VAL C 3 193 ? 157.942 149.775 166.385 1.00 98.86 484 VAL C N 1
ATOM 3369 C CA . VAL C 3 193 ? 158.332 148.479 165.853 1.00 100.87 484 VAL C CA 1
ATOM 3370 C C . VAL C 3 193 ? 159.838 148.314 166.004 1.00 101.75 484 VAL C C 1
ATOM 3371 O O . VAL C 3 193 ? 160.596 149.286 166.057 1.00 101.91 484 VAL C O 1
ATOM 3375 N N . THR C 3 194 ? 160.266 147.057 166.060 1.00 86.37 485 THR C N 1
ATOM 3376 C CA . THR C 3 194 ? 161.659 146.697 166.285 1.00 81.98 485 THR C CA 1
ATOM 3377 C C . THR C 3 194 ? 162.296 146.279 164.969 1.00 79.28 485 THR C C 1
ATOM 3378 O O . THR C 3 194 ? 161.733 145.460 164.235 1.00 77.51 485 THR C O 1
ATOM 3382 N N . VAL C 3 195 ? 163.466 146.840 164.675 1.00 76.23 486 VAL C N 1
ATOM 3383 C CA . VAL C 3 195 ? 164.239 146.497 163.489 1.00 77.56 486 VAL C CA 1
ATOM 3384 C C . VAL C 3 195 ? 165.544 145.868 163.948 1.00 77.61 486 VAL C C 1
ATOM 3385 O O . VAL C 3 195 ? 166.255 146.444 164.778 1.00 81.41 486 VAL C O 1
ATOM 3389 N N . ASP C 3 196 ? 165.856 144.693 163.410 1.00 70.96 487 ASP C N 1
ATOM 3390 C CA . ASP C 3 196 ? 167.037 143.944 163.813 1.00 69.22 487 ASP C CA 1
ATOM 3391 C C . ASP C 3 196 ? 168.219 144.353 162.944 1.00 67.23 487 ASP C C 1
ATOM 3392 O O . ASP C 3 196 ? 168.187 144.182 161.722 1.00 69.65 487 ASP C O 1
ATOM 3397 N N . LEU C 3 197 ? 169.264 144.886 163.579 1.00 60.80 488 LEU C N 1
ATOM 3398 C CA . LEU C 3 197 ? 170.456 145.275 162.835 1.00 57.03 488 LEU C CA 1
ATOM 3399 C C . LEU C 3 197 ? 171.108 144.066 162.181 1.00 57.02 488 LEU C C 1
ATOM 3400 O O . LEU C 3 197 ? 171.649 144.165 161.075 1.00 63.52 488 LEU C O 1
ATOM 3405 N N . ILE C 3 198 ? 171.075 142.921 162.853 1.00 65.82 489 ILE C N 1
ATOM 3406 C CA . ILE C 3 198 ? 171.575 141.670 162.289 1.00 71.73 489 ILE C CA 1
ATOM 3407 C C . ILE C 3 198 ? 170.525 140.594 162.529 1.00 77.24 489 ILE C C 1
ATOM 3408 O O . ILE C 3 198 ? 169.663 140.737 163.410 1.00 76.29 489 ILE C O 1
ATOM 3413 N N . PRO C 3 199 ? 170.556 139.510 161.753 1.00 87.80 490 PRO C N 1
ATOM 3414 C CA . PRO C 3 199 ? 169.549 138.457 161.938 1.00 86.58 490 PRO C CA 1
ATOM 3415 C C . PRO C 3 199 ? 169.535 137.948 163.371 1.00 84.72 490 PRO C C 1
ATOM 3416 O O . PRO C 3 199 ? 170.582 137.725 163.983 1.00 83.23 490 PRO C O 1
ATOM 3420 N N . ASN C 3 200 ? 168.328 137.759 163.903 1.00 80.09 491 ASN C N 1
ATOM 3421 C CA . ASN C 3 200 ? 168.149 137.379 165.302 1.00 82.57 491 ASN C CA 1
ATOM 3422 C C . ASN C 3 200 ? 168.892 138.351 166.212 1.00 83.12 491 ASN C C 1
ATOM 3423 O O . ASN C 3 200 ? 169.519 137.962 167.198 1.00 81.79 491 ASN C O 1
ATOM 3428 N N . GLY C 3 201 ? 168.818 139.639 165.871 1.00 78.78 492 GLY C N 1
ATOM 3429 C CA . GLY C 3 201 ? 169.599 140.640 166.573 1.00 74.99 492 GLY C CA 1
ATOM 3430 C C . GLY C 3 201 ? 168.995 141.123 167.870 1.00 74.87 492 GLY C C 1
ATOM 3431 O O . GLY C 3 201 ? 169.727 141.631 168.724 1.00 77.44 492 GLY C O 1
ATOM 3432 N N . ARG C 3 202 ? 167.682 140.987 168.043 1.00 70.39 493 ARG C N 1
ATOM 3433 C CA . ARG C 3 202 ? 167.056 141.460 169.270 1.00 69.10 493 ARG C CA 1
ATOM 3434 C C . ARG C 3 202 ? 167.370 140.575 170.467 1.00 68.12 493 ARG C C 1
ATOM 3435 O O . ARG C 3 202 ? 167.048 140.959 171.595 1.00 70.95 493 ARG C O 1
ATOM 3443 N N . ASN C 3 203 ? 167.987 139.412 170.254 1.00 69.54 494 ASN C N 1
ATOM 3444 C CA . ASN C 3 203 ? 168.303 138.478 171.328 1.00 74.50 494 ASN C CA 1
ATOM 3445 C C . ASN C 3 203 ? 169.808 138.277 171.472 1.00 76.60 494 ASN C C 1
ATOM 3446 O O . ASN C 3 203 ? 170.259 137.202 171.868 1.00 78.08 494 ASN C O 1
ATOM 3451 N N . ILE C 3 204 ? 170.595 139.300 171.150 1.00 70.18 495 ILE C N 1
ATOM 3452 C CA . ILE C 3 204 ? 172.047 139.260 171.286 1.00 66.06 495 ILE C CA 1
ATOM 3453 C C . ILE C 3 204 ? 172.473 140.528 172.011 1.00 62.30 495 ILE C C 1
ATOM 3454 O O . ILE C 3 204 ? 172.447 141.618 171.427 1.00 66.72 495 ILE C O 1
ATOM 3459 N N . ALA C 3 205 ? 172.866 140.393 173.272 1.00 49.03 496 ALA C N 1
ATOM 3460 C CA . ALA C 3 205 ? 173.363 141.535 174.018 1.00 52.12 496 ALA C CA 1
ATOM 3461 C C . ALA C 3 205 ? 174.756 141.918 173.530 1.00 52.98 496 ALA C C 1
ATOM 3462 O O . ALA C 3 205 ? 175.495 141.101 172.976 1.00 55.48 496 ALA C O 1
ATOM 3464 N N . VAL C 3 206 ? 175.113 143.180 173.742 1.00 49.63 497 VAL C N 1
ATOM 3465 C CA . VAL C 3 206 ? 176.412 143.696 173.326 1.00 51.07 497 VAL C CA 1
ATOM 3466 C C . VAL C 3 206 ? 177.401 143.517 174.470 1.00 56.25 497 VAL C C 1
ATOM 3467 O O . VAL C 3 206 ? 177.207 144.055 175.565 1.00 58.26 497 VAL C O 1
ATOM 3471 N N . ASN C 3 207 ? 178.454 142.750 174.219 1.00 61.46 498 ASN C N 1
ATOM 3472 C CA . ASN C 3 207 ? 179.531 142.557 175.175 1.00 59.27 498 ASN C CA 1
ATOM 3473 C C . ASN C 3 207 ? 180.612 143.603 174.918 1.00 63.05 498 ASN C C 1
ATOM 3474 O O . ASN C 3 207 ? 180.399 144.586 174.205 1.00 64.32 498 ASN C O 1
ATOM 3479 N N . ASN C 3 208 ? 181.788 143.409 175.508 1.00 73.12 499 ASN C N 1
ATOM 3480 C CA . ASN C 3 208 ? 182.923 144.271 175.217 1.00 71.64 499 ASN C CA 1
ATOM 3481 C C . ASN C 3 208 ? 183.620 143.904 173.916 1.00 73.87 499 ASN C C 1
ATOM 3482 O O . ASN C 3 208 ? 184.529 144.628 173.496 1.00 72.41 499 ASN C O 1
ATOM 3487 N N . GLN C 3 209 ? 183.228 142.802 173.275 1.00 76.90 500 GLN C N 1
ATOM 3488 C CA . GLN C 3 209 ? 183.790 142.415 171.988 1.00 74.93 500 GLN C CA 1
ATOM 3489 C C . GLN C 3 209 ? 182.882 142.751 170.814 1.00 74.53 500 GLN C C 1
ATOM 3490 O O . GLN C 3 209 ? 183.382 142.936 169.700 1.00 73.39 500 GLN C O 1
ATOM 3496 N N . ASN C 3 210 ? 181.573 142.831 171.033 1.00 65.34 501 ASN C N 1
ATOM 3497 C CA . ASN C 3 210 ? 180.624 143.146 169.977 1.00 55.41 501 ASN C CA 1
ATOM 3498 C C . ASN C 3 210 ? 180.332 144.631 169.858 1.00 53.35 501 ASN C C 1
ATOM 3499 O O . ASN C 3 210 ? 179.645 145.029 168.916 1.00 64.31 501 ASN C O 1
ATOM 3504 N N . LYS C 3 211 ? 180.822 145.464 170.776 1.00 47.39 502 LYS C N 1
ATOM 3505 C CA . LYS C 3 211 ? 180.366 146.847 170.785 1.00 50.50 502 LYS C CA 1
ATOM 3506 C C . LYS C 3 211 ? 180.831 147.598 169.546 1.00 56.96 502 LYS C C 1
ATOM 3507 O O . LYS C 3 211 ? 180.146 148.520 169.095 1.00 64.45 502 LYS C O 1
ATOM 3513 N N . MET C 3 212 ? 181.965 147.211 168.962 1.00 64.72 503 MET C N 1
ATOM 3514 C CA . MET C 3 212 ? 182.406 147.858 167.729 1.00 65.37 503 MET C CA 1
ATOM 3515 C C . MET C 3 212 ? 181.464 147.543 166.573 1.00 65.33 503 MET C C 1
ATOM 3516 O O . MET C 3 212 ? 181.075 148.439 165.813 1.00 68.24 503 MET C O 1
ATOM 3521 N N . ASN C 3 213 ? 181.079 146.274 166.423 1.00 55.25 504 ASN C N 1
ATOM 3522 C CA . ASN C 3 213 ? 180.095 145.930 165.403 1.00 52.72 504 ASN C CA 1
ATOM 3523 C C . ASN C 3 213 ? 178.768 146.617 165.679 1.00 54.09 504 ASN C C 1
ATOM 3524 O O . ASN C 3 213 ? 178.069 147.031 164.749 1.00 64.61 504 ASN C O 1
ATOM 3529 N N . TYR C 3 214 ? 178.395 146.737 166.952 1.00 40.90 505 TYR C N 1
ATOM 3530 C CA . TYR C 3 214 ? 177.149 147.411 167.288 1.00 38.21 505 TYR C CA 1
ATOM 3531 C C . TYR C 3 214 ? 177.185 148.868 166.858 1.00 44.07 505 TYR C C 1
ATOM 3532 O O . TYR C 3 214 ? 176.217 149.376 166.286 1.00 57.01 505 TYR C O 1
ATOM 3541 N N . LEU C 3 215 ? 178.294 149.558 167.122 1.00 44.59 506 LEU C N 1
ATOM 3542 C CA . LEU C 3 215 ? 178.413 150.950 166.700 1.00 45.20 506 LEU C CA 1
ATOM 3543 C C . LEU C 3 215 ? 178.395 151.066 165.184 1.00 49.24 506 LEU C C 1
ATOM 3544 O O . LEU C 3 215 ? 177.762 151.974 164.632 1.00 55.12 506 LEU C O 1
ATOM 3549 N N . LYS C 3 216 ? 179.086 150.159 164.492 1.00 53.97 507 LYS C N 1
ATOM 3550 C CA . LYS C 3 216 ? 179.074 150.180 163.034 1.00 52.79 507 LYS C CA 1
ATOM 3551 C C . LYS C 3 216 ? 177.656 150.026 162.500 1.00 51.81 507 LYS C C 1
ATOM 3552 O O . LYS C 3 216 ? 177.220 150.782 161.622 1.00 57.13 507 LYS C O 1
ATOM 3558 N N . ALA C 3 217 ? 176.917 149.048 163.025 1.00 44.56 508 ALA C N 1
ATOM 3559 C CA . ALA C 3 217 ? 175.559 148.809 162.557 1.00 44.89 508 ALA C CA 1
ATOM 3560 C C . ALA C 3 217 ? 174.644 149.979 162.888 1.00 42.68 508 ALA C C 1
ATOM 3561 O O . ALA C 3 217 ? 173.809 150.364 162.066 1.00 49.32 508 ALA C O 1
ATOM 3563 N N . LEU C 3 218 ? 174.774 150.555 164.085 1.00 39.94 509 LEU C N 1
ATOM 3564 C CA . LEU C 3 218 ? 173.954 151.710 164.435 1.00 37.14 509 LEU C CA 1
ATOM 3565 C C . LEU C 3 218 ? 174.222 152.878 163.502 1.00 48.79 509 LEU C C 1
ATOM 3566 O O . LEU C 3 218 ? 173.286 153.528 163.027 1.00 59.31 509 LEU C O 1
ATOM 3571 N N . THR C 3 219 ? 175.495 153.168 163.229 1.00 47.54 510 THR C N 1
ATOM 3572 C CA . THR C 3 219 ? 175.819 154.275 162.338 1.00 44.08 510 THR C CA 1
ATOM 3573 C C . THR C 3 219 ? 175.260 154.030 160.944 1.00 50.74 510 THR C C 1
ATOM 3574 O O . THR C 3 219 ? 174.628 154.913 160.351 1.00 53.30 510 THR C O 1
ATOM 3578 N N . GLU C 3 220 ? 175.470 152.827 160.407 1.00 56.13 511 GLU C N 1
ATOM 3579 C CA . GLU C 3 220 ? 174.978 152.537 159.066 1.00 47.22 511 GLU C CA 1
ATOM 3580 C C . GLU C 3 220 ? 173.460 152.625 159.005 1.00 47.15 511 GLU C C 1
ATOM 3581 O O . GLU C 3 220 ? 172.902 153.184 158.056 1.00 59.40 511 GLU C O 1
ATOM 3587 N N . HIS C 3 221 ? 172.770 152.084 160.008 1.00 52.57 512 HIS C N 1
ATOM 3588 C CA . HIS C 3 221 ? 171.314 152.118 160.000 1.00 54.76 512 HIS C CA 1
ATOM 3589 C C . HIS C 3 221 ? 170.792 153.541 160.129 1.00 55.44 512 HIS C C 1
ATOM 3590 O O . HIS C 3 221 ? 169.813 153.909 159.473 1.00 65.99 512 HIS C O 1
ATOM 3597 N N . LYS C 3 222 ? 171.420 154.355 160.977 1.00 40.94 513 LYS C N 1
ATOM 3598 C CA . LYS C 3 222 ? 170.931 155.712 161.175 1.00 49.67 513 LYS C CA 1
ATOM 3599 C C . LYS C 3 222 ? 171.182 156.578 159.949 1.00 53.55 513 LYS C C 1
ATOM 3600 O O . LYS C 3 222 ? 170.349 157.421 159.599 1.00 56.59 513 LYS C O 1
ATOM 3606 N N . LEU C 3 223 ? 172.321 156.391 159.284 1.00 54.30 514 LEU C N 1
ATOM 3607 C CA . LEU C 3 223 ? 172.710 157.277 158.196 1.00 47.56 514 LEU C CA 1
ATOM 3608 C C . LEU C 3 223 ? 172.335 156.760 156.816 1.00 46.96 514 LEU C C 1
ATOM 3609 O O . LEU C 3 223 ? 172.059 157.570 155.929 1.00 53.42 514 LEU C O 1
ATOM 3614 N N . VAL C 3 224 ? 172.311 155.445 156.602 1.00 49.39 515 VAL C N 1
ATOM 3615 C CA . VAL C 3 224 ? 172.176 154.910 155.252 1.00 45.91 515 VAL C CA 1
ATOM 3616 C C . VAL C 3 224 ? 170.970 153.992 155.109 1.00 49.65 515 VAL C C 1
ATOM 3617 O O . VAL C 3 224 ? 170.004 154.322 154.415 1.00 58.99 515 VAL C O 1
ATOM 3621 N N . THR C 3 225 ? 171.002 152.846 155.791 1.00 61.36 516 THR C N 1
ATOM 3622 C CA . THR C 3 225 ? 170.122 151.741 155.421 1.00 60.78 516 THR C CA 1
ATOM 3623 C C . THR C 3 225 ? 168.650 152.117 155.513 1.00 60.50 516 THR C C 1
ATOM 3624 O O . THR C 3 225 ? 167.808 151.471 154.881 1.00 61.41 516 THR C O 1
ATOM 3628 N N . SER C 3 226 ? 168.313 153.147 156.286 1.00 51.68 517 SER C N 1
ATOM 3629 C CA . SER C 3 226 ? 166.907 153.485 156.468 1.00 53.63 517 SER C CA 1
ATOM 3630 C C . SER C 3 226 ? 166.295 154.158 155.243 1.00 58.61 517 SER C C 1
ATOM 3631 O O . SER C 3 226 ? 165.068 154.154 155.104 1.00 56.24 517 SER C O 1
ATOM 3634 N N . THR C 3 227 ? 167.109 154.724 154.355 1.00 60.80 518 THR C N 1
ATOM 3635 C CA . THR C 3 227 ? 166.634 155.523 153.225 1.00 52.72 518 THR C CA 1
ATOM 3636 C C . THR C 3 227 ? 167.338 155.113 151.941 1.00 48.87 518 THR C C 1
ATOM 3637 O O . THR C 3 227 ? 167.843 155.949 151.192 1.00 50.47 518 THR C O 1
ATOM 3641 N N . GLU C 3 228 ? 167.402 153.812 151.670 1.00 51.14 519 GLU C N 1
ATOM 3642 C CA . GLU C 3 228 ? 168.152 153.345 150.509 1.00 53.04 519 GLU C CA 1
ATOM 3643 C C . GLU C 3 228 ? 167.407 153.620 149.207 1.00 55.51 519 GLU C C 1
ATOM 3644 O O . GLU C 3 228 ? 167.942 154.264 148.300 1.00 60.42 519 GLU C O 1
ATOM 3650 N N . GLU C 3 229 ? 166.172 153.126 149.091 1.00 52.55 520 GLU C N 1
ATOM 3651 C CA . GLU C 3 229 ? 165.446 153.241 147.829 1.00 53.83 520 GLU C CA 1
ATOM 3652 C C . GLU C 3 229 ? 165.200 154.698 147.461 1.00 60.19 520 GLU C C 1
ATOM 3653 O O . GLU C 3 229 ? 165.368 155.099 146.300 1.00 64.31 520 GLU C O 1
ATOM 3659 N N . GLN C 3 230 ? 164.805 155.505 148.443 1.00 51.43 521 GLN C N 1
ATOM 3660 C CA . GLN C 3 230 ? 164.489 156.903 148.181 1.00 42.84 521 GLN C CA 1
ATOM 3661 C C . GLN C 3 230 ? 165.714 157.652 147.679 1.00 40.64 521 GLN C C 1
ATOM 3662 O O . GLN C 3 230 ? 165.649 158.372 146.676 1.00 47.55 521 GLN C O 1
ATOM 3668 N N . PHE C 3 231 ? 166.850 157.481 148.353 1.00 34.05 522 PHE C N 1
ATOM 3669 C CA . PHE C 3 231 ? 168.051 158.178 147.917 1.00 33.17 522 PHE C CA 1
ATOM 3670 C C . PHE C 3 231 ? 168.570 157.635 146.597 1.00 36.17 522 PHE C C 1
ATOM 3671 O O . PHE C 3 231 ? 169.151 158.388 145.816 1.00 48.72 522 PHE C O 1
ATOM 3679 N N . ASN C 3 232 ? 168.402 156.341 146.330 1.00 42.91 523 ASN C N 1
ATOM 3680 C CA . ASN C 3 232 ? 168.805 155.828 145.027 1.00 40.79 523 ASN C CA 1
ATOM 3681 C C . ASN C 3 232 ? 168.009 156.497 143.918 1.00 46.75 523 ASN C C 1
ATOM 3682 O O . ASN C 3 232 ? 168.575 156.906 142.897 1.00 52.29 523 ASN C O 1
ATOM 3687 N N . ALA C 3 233 ? 166.696 156.641 144.109 1.00 45.46 524 ALA C N 1
ATOM 3688 C CA . ALA C 3 233 ? 165.890 157.352 143.120 1.00 40.01 524 ALA C CA 1
ATOM 3689 C C . ALA C 3 233 ? 166.329 158.806 142.992 1.00 42.67 524 ALA C C 1
ATOM 3690 O O . ALA C 3 233 ? 166.441 159.337 141.878 1.00 53.64 524 ALA C O 1
ATOM 3692 N N . LEU C 3 234 ? 166.583 159.467 144.123 1.00 33.24 525 LEU C N 1
ATOM 3693 C CA . LEU C 3 234 ? 166.981 160.871 144.089 1.00 29.40 525 LEU C CA 1
ATOM 3694 C C . LEU C 3 234 ? 168.288 161.052 143.330 1.00 30.63 525 LEU C C 1
ATOM 3695 O O . LEU C 3 234 ? 168.415 161.948 142.488 1.00 40.13 525 LEU C O 1
ATOM 3700 N N . LYS C 3 235 ? 169.274 160.202 143.609 1.00 30.89 526 LYS C N 1
ATOM 3701 C CA . LYS C 3 235 ? 170.562 160.326 142.944 1.00 24.88 526 LYS C CA 1
ATOM 3702 C C . LYS C 3 235 ? 170.472 159.947 141.476 1.00 33.93 526 LYS C C 1
ATOM 3703 O O . LYS C 3 235 ? 171.192 160.515 140.654 1.00 49.33 526 LYS C O 1
ATOM 3709 N N . GLY C 3 236 ? 169.610 158.995 141.119 1.00 39.00 527 GLY C N 1
ATOM 3710 C CA . GLY C 3 236 ? 169.383 158.738 139.707 1.00 42.38 527 GLY C CA 1
ATOM 3711 C C . GLY C 3 236 ? 168.840 159.961 138.995 1.00 40.80 527 GLY C C 1
ATOM 3712 O O . GLY C 3 236 ? 169.323 160.347 137.926 1.00 51.58 527 GLY C O 1
ATOM 3713 N N . GLY C 3 237 ? 167.847 160.610 139.601 1.00 34.64 528 GLY C N 1
ATOM 3714 C CA . GLY C 3 237 ? 167.323 161.831 139.015 1.00 39.04 528 GLY C CA 1
ATOM 3715 C C . GLY C 3 237 ? 168.381 162.909 138.884 1.00 41.35 528 GLY C C 1
ATOM 3716 O O . GLY C 3 237 ? 168.451 163.604 137.869 1.00 43.00 528 GLY C O 1
ATOM 3717 N N . LEU C 3 238 ? 169.222 163.060 139.908 1.00 39.12 529 LEU C N 1
ATOM 3718 C CA . LEU C 3 238 ? 170.270 164.077 139.867 1.00 35.05 529 LEU C CA 1
ATOM 3719 C C . LEU C 3 238 ? 171.282 163.785 138.766 1.00 35.17 529 LEU C C 1
ATOM 3720 O O . LEU C 3 238 ? 171.607 164.664 137.962 1.00 42.15 529 LEU C O 1
ATOM 3725 N N . ASN C 3 239 ? 171.787 162.552 138.706 1.00 37.82 530 ASN C N 1
ATOM 3726 C CA . ASN C 3 239 ? 172.755 162.184 137.681 1.00 40.82 530 ASN C CA 1
ATOM 3727 C C . ASN C 3 239 ? 172.146 162.152 136.291 1.00 45.49 530 ASN C C 1
ATOM 3728 O O . ASN C 3 239 ? 172.889 162.024 135.314 1.00 46.23 530 ASN C O 1
ATOM 3733 N N . GLU C 3 240 ? 170.822 162.240 136.176 1.00 53.30 531 GLU C N 1
ATOM 3734 C CA . GLU C 3 240 ? 170.216 162.352 134.854 1.00 51.77 531 GLU C CA 1
ATOM 3735 C C . GLU C 3 240 ? 170.832 163.497 134.054 1.00 54.04 531 GLU C C 1
ATOM 3736 O O . GLU C 3 240 ? 171.006 163.383 132.836 1.00 54.41 531 GLU C O 1
ATOM 3742 N N . LEU C 3 241 ? 171.172 164.604 134.716 1.00 51.78 532 LEU C N 1
ATOM 3743 C CA . LEU C 3 241 ? 171.753 165.770 134.053 1.00 51.16 532 LEU C CA 1
ATOM 3744 C C . LEU C 3 241 ? 173.246 165.919 134.314 1.00 51.79 532 LEU C C 1
ATOM 3745 O O . LEU C 3 241 ? 174.017 166.158 133.381 1.00 51.61 532 LEU C O 1
ATOM 3750 N N . ILE C 3 242 ? 173.670 165.790 135.568 1.00 44.80 533 ILE C N 1
ATOM 3751 C CA . ILE C 3 242 ? 175.057 166.012 135.964 1.00 47.34 533 ILE C CA 1
ATOM 3752 C C . ILE C 3 242 ? 175.731 164.648 136.086 1.00 49.43 533 ILE C C 1
ATOM 3753 O O . ILE C 3 242 ? 175.472 163.931 137.064 1.00 48.85 533 ILE C O 1
ATOM 3758 N N . PRO C 3 243 ? 176.608 164.263 135.161 1.00 52.74 534 PRO C N 1
ATOM 3759 C CA . PRO C 3 243 ? 177.230 162.942 135.263 1.00 53.69 534 PRO C CA 1
ATOM 3760 C C . PRO C 3 243 ? 178.027 162.815 136.549 1.00 53.71 534 PRO C C 1
ATOM 3761 O O . PRO C 3 243 ? 178.578 163.789 137.063 1.00 56.85 534 PRO C O 1
ATOM 3765 N N . ASP C 3 244 ? 178.079 161.591 137.073 1.00 59.76 535 ASP C N 1
ATOM 3766 C CA . ASP C 3 244 ? 178.748 161.363 138.347 1.00 57.40 535 ASP C CA 1
ATOM 3767 C C . ASP C 3 244 ? 180.223 161.727 138.296 1.00 56.70 535 ASP C C 1
ATOM 3768 O O . ASP C 3 244 ? 180.831 161.946 139.348 1.00 56.42 535 ASP C O 1
ATOM 3773 N N . SER C 3 245 ? 180.815 161.789 137.104 1.00 61.32 536 SER C N 1
ATOM 3774 C CA . SER C 3 245 ? 182.218 162.160 136.982 1.00 61.99 536 SER C CA 1
ATOM 3775 C C . SER C 3 245 ? 182.455 163.650 137.179 1.00 63.27 536 SER C C 1
ATOM 3776 O O . SER C 3 245 ? 183.615 164.065 137.256 1.00 63.99 536 SER C O 1
ATOM 3779 N N . VAL C 3 246 ? 181.400 164.458 137.252 1.00 64.51 537 VAL C N 1
ATOM 3780 C CA . VAL C 3 246 ? 181.550 165.894 137.471 1.00 56.63 537 VAL C CA 1
ATOM 3781 C C . VAL C 3 246 ? 181.351 166.256 138.936 1.00 51.71 537 VAL C C 1
ATOM 3782 O O . VAL C 3 246 ? 181.980 167.187 139.439 1.00 61.53 537 VAL C O 1
ATOM 3786 N N . LEU C 3 247 ? 180.470 165.547 139.641 1.00 45.67 538 LEU C N 1
ATOM 3787 C CA . LEU C 3 247 ? 180.263 165.837 141.054 1.00 46.52 538 LEU C CA 1
ATOM 3788 C C . LEU C 3 247 ? 181.448 165.399 141.899 1.00 54.15 538 LEU C C 1
ATOM 3789 O O . LEU C 3 247 ? 181.649 165.924 142.999 1.00 62.42 538 LEU C O 1
ATOM 3794 N N . GLN C 3 248 ? 182.238 164.445 141.415 1.00 57.25 539 GLN C N 1
ATOM 3795 C CA . GLN C 3 248 ? 183.293 163.836 142.209 1.00 59.61 539 GLN C CA 1
ATOM 3796 C C . GLN C 3 248 ? 184.617 164.583 142.112 1.00 56.55 539 GLN C C 1
ATOM 3797 O O . GLN C 3 248 ? 185.673 163.981 142.333 1.00 63.55 539 GLN C O 1
ATOM 3803 N N . ILE C 3 249 ? 184.588 165.872 141.781 1.00 49.96 540 ILE C N 1
ATOM 3804 C CA . ILE C 3 249 ? 185.757 166.734 141.909 1.00 54.01 540 ILE C CA 1
ATOM 3805 C C . ILE C 3 249 ? 185.619 167.713 143.058 1.00 54.93 540 ILE C C 1
ATOM 3806 O O . ILE C 3 249 ? 186.580 168.433 143.363 1.00 55.33 540 ILE C O 1
ATOM 3811 N N . PHE C 3 250 ? 184.461 167.760 143.709 1.00 51.29 541 PHE C N 1
ATOM 3812 C CA . PHE C 3 250 ? 184.236 168.597 144.873 1.00 49.10 541 PHE C CA 1
ATOM 3813 C C . PHE C 3 250 ? 184.344 167.754 146.137 1.00 49.87 541 PHE C C 1
ATOM 3814 O O . PHE C 3 250 ? 184.678 166.569 146.099 1.00 61.41 541 PHE C O 1
ATOM 3822 N N . ASN C 3 251 ? 184.064 168.380 147.277 1.00 48.06 542 ASN C N 1
ATOM 3823 C CA . ASN C 3 251 ? 183.953 167.654 148.534 1.00 54.71 542 ASN C CA 1
ATOM 3824 C C . ASN C 3 251 ? 182.661 168.057 149.231 1.00 54.73 542 ASN C C 1
ATOM 3825 O O . ASN C 3 251 ? 181.855 168.798 148.664 1.00 63.75 542 ASN C O 1
ATOM 3830 N N . GLU C 3 252 ? 182.447 167.579 150.454 1.00 50.86 543 GLU C N 1
ATOM 3831 C CA . GLU C 3 252 ? 181.162 167.787 151.107 1.00 52.08 543 GLU C CA 1
ATOM 3832 C C . GLU C 3 252 ? 180.879 169.251 151.418 1.00 56.43 543 GLU C C 1
ATOM 3833 O O . GLU C 3 252 ? 179.734 169.578 151.743 1.00 60.43 543 GLU C O 1
ATOM 3839 N N . ASN C 3 253 ? 181.874 170.132 151.334 1.00 60.86 544 ASN C N 1
ATOM 3840 C CA . ASN C 3 253 ? 181.681 171.559 151.573 1.00 61.56 544 ASN C CA 1
ATOM 3841 C C . ASN C 3 253 ? 181.578 172.365 150.286 1.00 58.92 544 ASN C C 1
ATOM 3842 O O . ASN C 3 253 ? 180.723 173.251 150.174 1.00 65.07 544 ASN C O 1
ATOM 3847 N N . GLU C 3 254 ? 182.435 172.078 149.308 1.00 52.54 545 GLU C N 1
ATOM 3848 C CA . GLU C 3 254 ? 182.339 172.767 148.031 1.00 49.37 545 GLU C CA 1
ATOM 3849 C C . GLU C 3 254 ? 181.025 172.452 147.335 1.00 45.97 545 GLU C C 1
ATOM 3850 O O . GLU C 3 254 ? 180.442 173.329 146.694 1.00 56.18 545 GLU C O 1
ATOM 3856 N N . LEU C 3 255 ? 180.533 171.219 147.456 1.00 45.17 546 LEU C N 1
ATOM 3857 C CA . LEU C 3 255 ? 179.235 170.886 146.878 1.00 47.30 546 LEU C CA 1
ATOM 3858 C C . LEU C 3 255 ? 178.110 171.643 147.573 1.00 48.27 546 LEU C C 1
ATOM 3859 O O . LEU C 3 255 ? 177.162 172.100 146.922 1.00 54.20 546 LEU C O 1
ATOM 3864 N N . ASP C 3 256 ? 178.189 171.780 148.897 1.00 44.44 547 ASP C N 1
ATOM 3865 C CA . ASP C 3 256 ? 177.190 172.565 149.610 1.00 40.92 547 ASP C CA 1
ATOM 3866 C C . ASP C 3 256 ? 177.191 174.007 149.130 1.00 40.70 547 ASP C C 1
ATOM 3867 O O . ASP C 3 256 ? 176.129 174.601 148.919 1.00 53.17 547 ASP C O 1
ATOM 3872 N N . THR C 3 257 ? 178.377 174.590 148.960 1.00 38.62 548 THR C N 1
ATOM 3873 C CA . THR C 3 257 ? 178.456 175.953 148.443 1.00 33.60 548 THR C CA 1
ATOM 3874 C C . THR C 3 257 ? 177.907 176.035 147.026 1.00 33.44 548 THR C C 1
ATOM 3875 O O . THR C 3 257 ? 177.267 177.025 146.656 1.00 38.13 548 THR C O 1
ATOM 3879 N N . LEU C 3 258 ? 178.165 175.011 146.212 1.00 41.64 549 LEU C N 1
ATOM 3880 C CA . LEU C 3 258 ? 177.678 175.006 144.836 1.00 35.11 549 LEU C CA 1
ATOM 3881 C C . LEU C 3 258 ? 176.158 174.978 144.788 1.00 35.76 549 LEU C C 1
ATOM 3882 O O . LEU C 3 258 ? 175.543 175.630 143.936 1.00 37.52 549 LEU C O 1
ATOM 3887 N N . LEU C 3 259 ? 175.533 174.212 145.679 1.00 41.14 550 LEU C N 1
ATOM 3888 C CA . LEU C 3 259 ? 174.076 174.142 145.695 1.00 34.31 550 LEU C CA 1
ATOM 3889 C C . LEU C 3 259 ? 173.462 175.402 146.295 1.00 36.95 550 LEU C C 1
ATOM 3890 O O . LEU C 3 259 ? 172.703 176.112 145.629 1.00 45.78 550 LEU C O 1
ATOM 3895 N N . ASN C 3 260 ? 173.786 175.700 147.550 1.00 37.64 551 ASN C N 1
ATOM 3896 C CA . ASN C 3 260 ? 173.102 176.741 148.302 1.00 29.78 551 ASN C CA 1
ATOM 3897 C C . ASN C 3 260 ? 173.825 178.080 148.290 1.00 41.39 551 ASN C C 1
ATOM 3898 O O . ASN C 3 260 ? 173.371 179.015 148.953 1.00 47.76 551 ASN C O 1
ATOM 3903 N N . GLY C 3 261 ? 174.934 178.199 147.575 1.00 58.44 552 GLY C N 1
ATOM 3904 C CA . GLY C 3 261 ? 175.675 179.444 147.547 1.00 57.92 552 GLY C CA 1
ATOM 3905 C C . GLY C 3 261 ? 176.295 179.746 148.899 1.00 59.00 552 GLY C C 1
ATOM 3906 O O . GLY C 3 261 ? 176.162 178.998 149.864 1.00 58.12 552 GLY C O 1
ATOM 3907 N N . LYS C 3 262 ? 176.976 180.885 148.964 1.00 67.39 553 LYS C N 1
ATOM 3908 C CA . LYS C 3 262 ? 177.644 181.280 150.197 1.00 65.51 553 LYS C CA 1
ATOM 3909 C C . LYS C 3 262 ? 176.601 181.603 151.258 1.00 65.39 553 LYS C C 1
ATOM 3910 O O . LYS C 3 262 ? 175.820 182.548 151.105 1.00 69.46 553 LYS C O 1
ATOM 3916 N N . ARG C 3 263 ? 176.592 180.825 152.334 1.00 62.11 554 ARG C N 1
ATOM 3917 C CA . ARG C 3 263 ? 175.554 180.959 153.343 1.00 62.94 554 ARG C CA 1
ATOM 3918 C C . ARG C 3 263 ? 175.695 182.272 154.099 1.00 61.51 554 ARG C C 1
ATOM 3919 O O . ARG C 3 263 ? 176.803 182.754 154.341 1.00 67.04 554 ARG C O 1
ATOM 3927 N N . ASP C 3 264 ? 174.555 182.848 154.472 1.00 66.02 555 ASP C N 1
ATOM 3928 C CA . ASP C 3 264 ? 174.515 184.096 155.217 1.00 71.75 555 ASP C CA 1
ATOM 3929 C C . ASP C 3 264 ? 173.254 184.116 156.065 1.00 72.43 555 ASP C C 1
ATOM 3930 O O . ASP C 3 264 ? 172.285 183.406 155.788 1.00 71.42 555 ASP C O 1
ATOM 3935 N N . ILE C 3 265 ? 173.274 184.945 157.105 1.00 57.45 556 ILE C N 1
ATOM 3936 C CA . ILE C 3 265 ? 172.165 185.069 158.043 1.00 53.06 556 ILE C CA 1
ATOM 3937 C C . ILE C 3 265 ? 171.504 186.420 157.816 1.00 59.56 556 ILE C C 1
ATOM 3938 O O . ILE C 3 265 ? 172.162 187.464 157.896 1.00 58.37 556 ILE C O 1
ATOM 3943 N N . ASP C 3 266 ? 170.207 186.399 157.530 1.00 66.36 557 ASP C N 1
ATOM 3944 C CA . ASP C 3 266 ? 169.460 187.633 157.353 1.00 61.51 557 ASP C CA 1
ATOM 3945 C C . ASP C 3 266 ? 169.302 188.338 158.692 1.00 64.82 557 ASP C C 1
ATOM 3946 O O . ASP C 3 266 ? 169.106 187.696 159.726 1.00 70.37 557 ASP C O 1
ATOM 3951 N N . VAL C 3 267 ? 169.396 189.665 158.674 1.00 55.57 558 VAL C N 1
ATOM 3952 C CA . VAL C 3 267 ? 169.317 190.451 159.900 1.00 50.49 558 VAL C CA 1
ATOM 3953 C C . VAL C 3 267 ? 167.948 191.104 160.011 1.00 57.51 558 VAL C C 1
ATOM 3954 O O . VAL C 3 267 ? 167.439 191.305 161.117 1.00 64.15 558 VAL C O 1
ATOM 3958 N N . GLN C 3 268 ? 167.347 191.457 158.875 1.00 61.96 559 GLN C N 1
ATOM 3959 C CA . GLN C 3 268 ? 166.017 192.053 158.915 1.00 56.58 559 GLN C CA 1
ATOM 3960 C C . GLN C 3 268 ? 164.991 191.071 159.462 1.00 61.16 559 GLN C C 1
ATOM 3961 O O . GLN C 3 268 ? 164.151 191.437 160.289 1.00 70.40 559 GLN C O 1
ATOM 3967 N N . ASP C 3 269 ? 165.048 189.815 159.019 1.00 63.19 560 ASP C N 1
ATOM 3968 C CA . ASP C 3 269 ? 164.165 188.794 159.572 1.00 66.05 560 ASP C CA 1
ATOM 3969 C C . ASP C 3 269 ? 164.439 188.583 161.055 1.00 62.96 560 ASP C C 1
ATOM 3970 O O . ASP C 3 269 ? 163.508 188.477 161.865 1.00 70.28 560 ASP C O 1
ATOM 3975 N N . TRP C 3 270 ? 165.718 188.535 161.426 1.00 43.63 561 TRP C N 1
ATOM 3976 C CA . TRP C 3 270 ? 166.092 188.387 162.826 1.00 42.55 561 TRP C CA 1
ATOM 3977 C C . TRP C 3 270 ? 165.469 189.484 163.675 1.00 45.73 561 TRP C C 1
ATOM 3978 O O . TRP C 3 270 ? 164.920 189.216 164.748 1.00 50.69 561 TRP C O 1
ATOM 3989 N N . LYS C 3 271 ? 165.541 190.728 163.206 1.00 49.62 562 LYS C N 1
ATOM 3990 C CA . LYS C 3 271 ? 165.001 191.846 163.969 1.00 44.28 562 LYS C CA 1
ATOM 3991 C C . LYS C 3 271 ? 163.481 191.826 163.984 1.00 48.50 562 LYS C C 1
ATOM 3992 O O . LYS C 3 271 ? 162.861 192.199 164.986 1.00 54.27 562 LYS C O 1
ATOM 3998 N N . ARG C 3 272 ? 162.859 191.402 162.884 1.00 64.39 563 ARG C N 1
ATOM 3999 C CA . ARG C 3 272 ? 161.404 191.435 162.807 1.00 64.04 563 ARG C CA 1
ATOM 4000 C C . ARG C 3 272 ? 160.765 190.330 163.636 1.00 63.83 563 ARG C C 1
ATOM 4001 O O . ARG C 3 272 ? 159.606 190.462 164.043 1.00 64.18 563 ARG C O 1
ATOM 4009 N N . PHE C 3 273 ? 161.491 189.243 163.903 1.00 59.98 564 PHE C N 1
ATOM 4010 C CA . PHE C 3 273 ? 160.907 188.119 164.629 1.00 57.25 564 PHE C CA 1
ATOM 4011 C C . PHE C 3 273 ? 161.633 187.838 165.938 1.00 57.38 564 PHE C C 1
ATOM 4012 O O . PHE C 3 273 ? 161.958 186.687 166.240 1.00 61.29 564 PHE C O 1
ATOM 4020 N N . THR C 3 274 ? 161.888 188.884 166.719 1.00 52.85 565 THR C N 1
ATOM 4021 C CA . THR C 3 274 ? 162.490 188.770 168.038 1.00 48.32 565 THR C CA 1
ATOM 4022 C C . THR C 3 274 ? 161.601 189.465 169.060 1.00 51.38 565 THR C C 1
ATOM 4023 O O . THR C 3 274 ? 160.814 190.353 168.725 1.00 56.70 565 THR C O 1
ATOM 4027 N N . ASP C 3 275 ? 161.732 189.051 170.318 1.00 50.45 566 ASP C N 1
ATOM 4028 C CA . ASP C 3 275 ? 160.952 189.624 171.404 1.00 53.62 566 ASP C CA 1
ATOM 4029 C C . ASP C 3 275 ? 161.866 189.972 172.570 1.00 54.68 566 ASP C C 1
ATOM 4030 O O . ASP C 3 275 ? 162.931 189.373 172.755 1.00 56.59 566 ASP C O 1
ATOM 4035 N N . TYR C 3 276 ? 161.435 190.952 173.356 1.00 52.52 567 TYR C N 1
ATOM 4036 C CA . TYR C 3 276 ? 162.243 191.521 174.420 1.00 48.79 567 TYR C CA 1
ATOM 4037 C C . TYR C 3 276 ? 161.537 191.353 175.754 1.00 54.77 567 TYR C C 1
ATOM 4038 O O . TYR C 3 276 ? 160.319 191.525 175.851 1.00 62.47 567 TYR C O 1
ATOM 4047 N N . ARG C 3 277 ? 162.311 191.013 176.777 1.00 54.02 568 ARG C N 1
ATOM 4048 C CA . ARG C 3 277 ? 161.841 190.981 178.152 1.00 58.00 568 ARG C CA 1
ATOM 4049 C C . ARG C 3 277 ? 162.545 192.081 178.930 1.00 55.23 568 ARG C C 1
ATOM 4050 O O . ARG C 3 277 ? 163.777 192.114 178.988 1.00 54.99 568 ARG C O 1
ATOM 4058 N N . SER C 3 278 ? 161.764 192.979 179.519 1.00 62.81 569 SER C N 1
ATOM 4059 C CA . SER C 3 278 ? 162.265 194.134 180.256 1.00 67.38 569 SER C CA 1
ATOM 4060 C C . SER C 3 278 ? 162.964 195.145 179.358 1.00 65.23 569 SER C C 1
ATOM 4061 O O . SER C 3 278 ? 163.551 196.109 179.861 1.00 64.66 569 SER C O 1
ATOM 4064 N N . TYR C 3 279 ? 162.913 194.956 178.043 1.00 57.47 570 TYR C N 1
ATOM 4065 C CA . TYR C 3 279 ? 163.486 195.882 177.077 1.00 58.82 570 TYR C CA 1
ATOM 4066 C C . TYR C 3 279 ? 162.395 196.356 176.131 1.00 59.44 570 TYR C C 1
ATOM 4067 O O . TYR C 3 279 ? 161.484 195.597 175.790 1.00 61.22 570 TYR C O 1
ATOM 4076 N N . THR C 3 280 ? 162.491 197.608 175.711 1.00 67.67 571 THR C N 1
ATOM 4077 C CA . THR C 3 280 ? 161.592 198.160 174.713 1.00 66.49 571 THR C CA 1
ATOM 4078 C C . THR C 3 280 ? 162.298 198.229 173.366 1.00 68.74 571 THR C C 1
ATOM 4079 O O . THR C 3 280 ? 163.526 198.283 173.280 1.00 71.13 571 THR C O 1
ATOM 4083 N N . GLU C 3 281 ? 161.496 198.238 172.305 1.00 73.93 572 GLU C N 1
ATOM 4084 C CA . GLU C 3 281 ? 162.046 198.237 170.958 1.00 75.31 572 GLU C CA 1
ATOM 4085 C C . GLU C 3 281 ? 162.866 199.483 170.661 1.00 74.92 572 GLU C C 1
ATOM 4086 O O . GLU C 3 281 ? 163.634 199.479 169.693 1.00 70.22 572 GLU C O 1
ATOM 4092 N N . THR C 3 282 ? 162.727 200.541 171.460 1.00 75.87 573 THR C N 1
ATOM 4093 C CA . THR C 3 282 ? 163.444 201.792 171.249 1.00 74.54 573 THR C CA 1
ATOM 4094 C C . THR C 3 282 ? 164.526 202.036 172.294 1.00 73.02 573 THR C C 1
ATOM 4095 O O . THR C 3 282 ? 165.059 203.146 172.368 1.00 72.69 573 THR C O 1
ATOM 4099 N N . ASP C 3 283 ? 164.856 201.037 173.105 1.00 71.84 574 ASP C N 1
ATOM 4100 C CA . ASP C 3 283 ? 165.894 201.205 174.110 1.00 71.22 574 ASP C CA 1
ATOM 4101 C C . ASP C 3 283 ? 167.269 201.245 173.453 1.00 71.45 574 ASP C C 1
ATOM 4102 O O . ASP C 3 283 ? 167.495 200.650 172.397 1.00 78.44 574 ASP C O 1
ATOM 4107 N N . ASP C 3 284 ? 168.201 201.951 174.095 1.00 60.50 575 ASP C N 1
ATOM 4108 C CA . ASP C 3 284 ? 169.511 202.154 173.485 1.00 64.04 575 ASP C CA 1
ATOM 4109 C C . ASP C 3 284 ? 170.235 200.833 173.252 1.00 64.11 575 ASP C C 1
ATOM 4110 O O . ASP C 3 284 ? 170.825 200.624 172.184 1.00 69.21 575 ASP C O 1
ATOM 4115 N N . ILE C 3 285 ? 170.196 199.923 174.231 1.00 53.26 576 ILE C N 1
ATOM 4116 C CA . ILE C 3 285 ? 170.918 198.658 174.109 1.00 50.37 576 ILE C CA 1
ATOM 4117 C C . ILE C 3 285 ? 170.262 197.703 173.129 1.00 52.14 576 ILE C C 1
ATOM 4118 O O . ILE C 3 285 ? 170.737 196.572 172.972 1.00 60.34 576 ILE C O 1
ATOM 4123 N N . VAL C 3 286 ? 169.185 198.110 172.469 1.00 42.22 577 VAL C N 1
ATOM 4124 C CA . VAL C 3 286 ? 168.602 197.340 171.379 1.00 43.10 577 VAL C CA 1
ATOM 4125 C C . VAL C 3 286 ? 168.949 197.947 170.026 1.00 51.66 577 VAL C C 1
ATOM 4126 O O . VAL C 3 286 ? 169.326 197.235 169.095 1.00 62.39 577 VAL C O 1
ATOM 4130 N N . ILE C 3 287 ? 168.840 199.270 169.896 1.00 46.86 578 ILE C N 1
ATOM 4131 C CA . ILE C 3 287 ? 169.222 199.901 168.638 1.00 51.04 578 ILE C CA 1
ATOM 4132 C C . ILE C 3 287 ? 170.715 199.726 168.389 1.00 55.39 578 ILE C C 1
ATOM 4133 O O . ILE C 3 287 ? 171.140 199.456 167.258 1.00 65.14 578 ILE C O 1
ATOM 4138 N N . TRP C 3 288 ? 171.538 199.861 169.432 1.00 48.22 579 TRP C N 1
ATOM 4139 C CA . TRP C 3 288 ? 172.965 199.607 169.263 1.00 49.11 579 TRP C CA 1
ATOM 4140 C C . TRP C 3 288 ? 173.222 198.158 168.881 1.00 49.14 579 TRP C C 1
ATOM 4141 O O . TRP C 3 288 ? 174.073 197.874 168.029 1.00 61.61 579 TRP C O 1
ATOM 4152 N N . PHE C 3 289 ? 172.502 197.225 169.501 1.00 35.30 580 PHE C N 1
ATOM 4153 C CA . PHE C 3 289 ? 172.690 195.819 169.172 1.00 34.30 580 PHE C CA 1
ATOM 4154 C C . PHE C 3 289 ? 172.382 195.561 167.705 1.00 43.27 580 PHE C C 1
ATOM 4155 O O . PHE C 3 289 ? 173.133 194.858 167.016 1.00 52.70 580 PHE C O 1
ATOM 4163 N N . TRP C 3 290 ? 171.298 196.144 167.198 1.00 35.33 581 TRP C N 1
ATOM 4164 C CA . TRP C 3 290 ? 170.937 195.896 165.807 1.00 34.04 581 TRP C CA 1
ATOM 4165 C C . TRP C 3 290 ? 171.878 196.603 164.841 1.00 42.21 581 TRP C C 1
ATOM 4166 O O . TRP C 3 290 ? 172.170 196.063 163.771 1.00 55.88 581 TRP C O 1
ATOM 4177 N N . GLU C 3 291 ? 172.387 197.785 165.193 1.00 56.53 582 GLU C N 1
ATOM 4178 C CA . GLU C 3 291 ? 173.413 198.400 164.353 1.00 56.02 582 GLU C CA 1
ATOM 4179 C C . GLU C 3 291 ? 174.655 197.519 164.274 1.00 56.76 582 GLU C C 1
ATOM 4180 O O . GLU C 3 291 ? 175.191 197.273 163.182 1.00 57.75 582 GLU C O 1
ATOM 4186 N N . LEU C 3 292 ? 175.118 197.019 165.422 1.00 62.26 583 LEU C N 1
ATOM 4187 C CA . LEU C 3 292 ? 176.286 196.147 165.419 1.00 60.73 583 LEU C CA 1
ATOM 4188 C C . LEU C 3 292 ? 176.043 194.918 164.560 1.00 56.94 583 LEU C C 1
ATOM 4189 O O . LEU C 3 292 ? 176.897 194.538 163.753 1.00 61.03 583 LEU C O 1
ATOM 4194 N N . LEU C 3 293 ? 174.879 194.285 164.707 1.00 42.07 584 LEU C N 1
ATOM 4195 C CA . LEU C 3 293 ? 174.595 193.119 163.881 1.00 43.47 584 LEU C CA 1
ATOM 4196 C C . LEU C 3 293 ? 174.528 193.482 162.405 1.00 50.81 584 LEU C C 1
ATOM 4197 O O . LEU C 3 293 ? 174.882 192.661 161.553 1.00 54.37 584 LEU C O 1
ATOM 4202 N N . SER C 3 294 ? 174.076 194.690 162.076 1.00 57.40 585 SER C N 1
ATOM 4203 C CA . SER C 3 294 ? 174.057 195.100 160.677 1.00 54.63 585 SER C CA 1
ATOM 4204 C C . SER C 3 294 ? 175.468 195.182 160.113 1.00 58.36 585 SER C C 1
ATOM 4205 O O . SER C 3 294 ? 175.729 194.706 159.003 1.00 62.29 585 SER C O 1
ATOM 4208 N N . GLU C 3 295 ? 176.395 195.776 160.861 1.00 67.60 586 GLU C N 1
ATOM 4209 C CA . GLU C 3 295 ? 177.768 195.920 160.363 1.00 68.49 586 GLU C CA 1
ATOM 4210 C C . GLU C 3 295 ? 178.684 194.798 160.853 1.00 69.93 586 GLU C C 1
ATOM 4211 O O . GLU C 3 295 ? 179.742 195.047 161.426 1.00 70.61 586 GLU C O 1
ATOM 4217 N N . TRP C 3 296 ? 178.303 193.546 160.600 1.00 60.18 587 TRP C N 1
ATOM 4218 C CA . TRP C 3 296 ? 179.085 192.389 161.017 1.00 59.47 587 TRP C CA 1
ATOM 4219 C C . TRP C 3 296 ? 179.203 191.399 159.869 1.00 63.87 587 TRP C C 1
ATOM 4220 O O . TRP C 3 296 ? 178.344 191.340 158.986 1.00 64.63 587 TRP C O 1
ATOM 4231 N N . SER C 3 297 ? 180.284 190.620 159.894 1.00 67.05 588 SER C N 1
ATOM 4232 C CA . SER C 3 297 ? 180.524 189.617 158.872 1.00 63.23 588 SER C CA 1
ATOM 4233 C C . SER C 3 297 ? 179.735 188.346 159.175 1.00 62.60 588 SER C C 1
ATOM 4234 O O . SER C 3 297 ? 179.401 188.078 160.330 1.00 71.45 588 SER C O 1
ATOM 4237 N N . PRO C 3 298 ? 179.434 187.539 158.155 1.00 58.27 589 PRO C N 1
ATOM 4238 C CA . PRO C 3 298 ? 178.576 186.365 158.386 1.00 60.81 589 PRO C CA 1
ATOM 4239 C C . PRO C 3 298 ? 179.121 185.389 159.413 1.00 62.62 589 PRO C C 1
ATOM 4240 O O . PRO C 3 298 ? 178.333 184.778 160.147 1.00 64.57 589 PRO C O 1
ATOM 4244 N N . GLU C 3 299 ? 180.441 185.211 159.490 1.00 67.60 590 GLU C N 1
ATOM 4245 C CA . GLU C 3 299 ? 180.992 184.259 160.449 1.00 69.43 590 GLU C CA 1
ATOM 4246 C C . GLU C 3 299 ? 180.662 184.665 161.878 1.00 66.36 590 GLU C C 1
ATOM 4247 O O . GLU C 3 299 ? 180.254 183.828 162.691 1.00 70.40 590 GLU C O 1
ATOM 4253 N N . LYS C 3 300 ? 180.822 185.949 162.205 1.00 52.82 591 LYS C N 1
ATOM 4254 C CA . LYS C 3 300 ? 180.562 186.387 163.570 1.00 54.25 591 LYS C CA 1
ATOM 4255 C C . LYS C 3 300 ? 179.072 186.382 163.887 1.00 56.47 591 LYS C C 1
ATOM 4256 O O . LYS C 3 300 ? 178.684 186.084 165.022 1.00 62.71 591 LYS C O 1
ATOM 4262 N N . LYS C 3 301 ? 178.221 186.697 162.908 1.00 46.18 592 LYS C N 1
ATOM 4263 C CA . LYS C 3 301 ? 176.783 186.583 163.131 1.00 38.23 592 LYS C CA 1
ATOM 4264 C C . LYS C 3 301 ? 176.387 185.141 163.407 1.00 41.87 592 LYS C C 1
ATOM 4265 O O . LYS C 3 301 ? 175.567 184.873 164.291 1.00 51.93 592 LYS C O 1
ATOM 4271 N N . ALA C 3 302 ? 176.958 184.194 162.662 1.00 43.40 593 ALA C N 1
ATOM 4272 C CA . ALA C 3 302 ? 176.675 182.787 162.923 1.00 40.94 593 ALA C CA 1
ATOM 4273 C C . ALA C 3 302 ? 177.187 182.366 164.292 1.00 46.27 593 ALA C C 1
ATOM 4274 O O . ALA C 3 302 ? 176.540 181.579 164.990 1.00 51.93 593 ALA C O 1
ATOM 4276 N N . LYS C 3 303 ? 178.357 182.868 164.690 1.00 61.32 594 LYS C N 1
ATOM 4277 C CA . LYS C 3 303 ? 178.870 182.557 166.021 1.00 59.49 594 LYS C CA 1
ATOM 4278 C C . LYS C 3 303 ? 177.930 183.067 167.105 1.00 58.22 594 LYS C C 1
ATOM 4279 O O . LYS C 3 303 ? 177.637 182.350 168.068 1.00 68.59 594 LYS C O 1
ATOM 4285 N N . LEU C 3 304 ? 177.441 184.300 166.966 1.00 41.29 595 LEU C N 1
ATOM 4286 C CA . LEU C 3 304 ? 176.494 184.829 167.944 1.00 45.11 595 LEU C CA 1
ATOM 4287 C C . LEU C 3 304 ? 175.207 184.016 167.958 1.00 42.91 595 LEU C C 1
ATOM 4288 O O . LEU C 3 304 ? 174.643 183.744 169.026 1.00 50.25 595 LEU C O 1
ATOM 4293 N N . LEU C 3 305 ? 174.715 183.634 166.780 1.00 43.35 596 LEU C N 1
ATOM 4294 C CA . LEU C 3 305 ? 173.486 182.856 166.718 1.00 36.79 596 LEU C CA 1
ATOM 4295 C C . LEU C 3 305 ? 173.655 181.512 167.406 1.00 39.56 596 LEU C C 1
ATOM 4296 O O . LEU C 3 305 ? 172.751 181.048 168.106 1.00 51.33 596 LEU C O 1
ATOM 4301 N N . GLN C 3 306 ? 174.801 180.861 167.212 1.00 42.47 597 GLN C N 1
ATOM 4302 C CA . GLN C 3 306 ? 175.042 179.600 167.904 1.00 43.31 597 GLN C CA 1
ATOM 4303 C C . GLN C 3 306 ? 175.169 179.812 169.405 1.00 45.63 597 GLN C C 1
ATOM 4304 O O . GLN C 3 306 ? 174.679 179.001 170.196 1.00 51.25 597 GLN C O 1
ATOM 4310 N N . PHE C 3 307 ? 175.829 180.894 169.815 1.00 46.02 598 PHE C N 1
ATOM 4311 C CA . PHE C 3 307 ? 175.986 181.169 171.237 1.00 49.83 598 PHE C CA 1
ATOM 4312 C C . PHE C 3 307 ? 174.635 181.352 171.910 1.00 50.51 598 PHE C C 1
ATOM 4313 O O . PHE C 3 307 ? 174.417 180.866 173.025 1.00 52.18 598 PHE C O 1
ATOM 4321 N N . ALA C 3 308 ? 173.712 182.045 171.246 1.00 46.85 599 ALA C N 1
ATOM 4322 C CA . ALA C 3 308 ? 172.413 182.314 171.853 1.00 37.02 599 ALA C CA 1
ATOM 4323 C C . ALA C 3 308 ? 171.468 181.126 171.710 1.00 38.84 599 ALA C C 1
ATOM 4324 O O . ALA C 3 308 ? 171.044 180.536 172.707 1.00 44.55 599 ALA C O 1
ATOM 4326 N N . THR C 3 309 ? 171.135 180.753 170.475 1.00 44.98 600 THR C N 1
ATOM 4327 C CA . THR C 3 309 ? 170.083 179.765 170.255 1.00 42.79 600 THR C CA 1
ATOM 4328 C C . THR C 3 309 ? 170.554 178.348 170.549 1.00 43.45 600 THR C C 1
ATOM 4329 O O . THR C 3 309 ? 169.775 177.526 171.040 1.00 47.51 600 THR C O 1
ATOM 4333 N N . GLY C 3 310 ? 171.807 178.035 170.238 1.00 47.63 601 GLY C N 1
ATOM 4334 C CA . GLY C 3 310 ? 172.333 176.704 170.473 1.00 49.61 601 GLY C CA 1
ATOM 4335 C C . GLY C 3 310 ? 172.984 176.106 169.246 1.00 52.88 601 GLY C C 1
ATOM 4336 O O . GLY C 3 310 ? 173.970 175.373 169.353 1.00 57.53 601 GLY C O 1
ATOM 4337 N N . THR C 3 311 ? 172.437 176.411 168.074 1.00 53.41 602 THR C N 1
ATOM 4338 C CA . THR C 3 311 ? 172.958 175.919 166.810 1.00 50.42 602 THR C CA 1
ATOM 4339 C C . THR C 3 311 ? 172.982 177.051 165.798 1.00 52.33 602 THR C C 1
ATO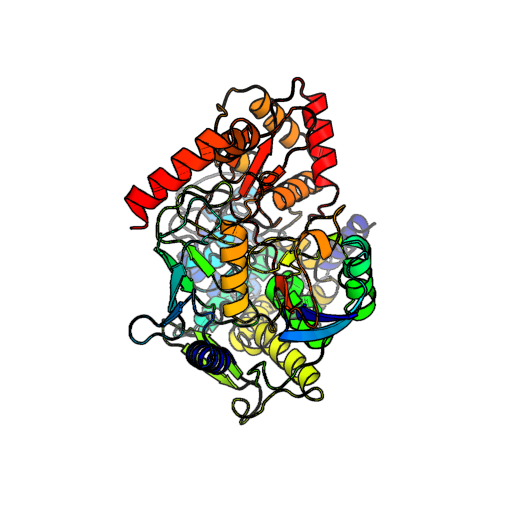M 4340 O O . THR C 3 311 ? 172.160 177.968 165.853 1.00 55.97 602 THR C O 1
ATOM 4344 N N . SER C 3 312 ? 173.923 176.973 164.861 1.00 54.05 603 SER C N 1
ATOM 4345 C CA . SER C 3 312 ? 174.037 177.979 163.814 1.00 55.22 603 SER C CA 1
ATOM 4346 C C . SER C 3 312 ? 173.085 177.735 162.654 1.00 56.29 603 SER C C 1
ATOM 4347 O O . SER C 3 312 ? 173.020 178.570 161.747 1.00 54.11 603 SER C O 1
ATOM 4350 N N . ARG C 3 313 ? 172.357 176.624 162.653 1.00 57.53 604 ARG C N 1
ATOM 4351 C CA . ARG C 3 313 ? 171.402 176.326 161.598 1.00 53.39 604 ARG C CA 1
ATOM 4352 C C . ARG C 3 313 ? 170.037 176.892 161.955 1.00 50.30 604 ARG C C 1
ATOM 4353 O O . ARG C 3 313 ? 169.603 176.818 163.106 1.00 57.90 604 ARG C O 1
ATOM 4361 N N . LEU C 3 314 ? 169.366 177.457 160.962 1.00 49.14 605 LEU C N 1
ATOM 4362 C CA . LEU C 3 314 ? 168.052 178.050 161.129 1.00 52.87 605 LEU C CA 1
ATOM 4363 C C . LEU C 3 314 ? 166.980 177.172 160.504 1.00 55.07 605 LEU C C 1
ATOM 4364 O O . LEU C 3 314 ? 167.271 176.327 159.652 1.00 54.34 605 LEU C O 1
ATOM 4369 N N . PRO C 3 315 ? 165.721 177.348 160.897 1.00 53.95 606 PRO C N 1
ATOM 4370 C CA . PRO C 3 315 ? 164.640 176.599 160.254 1.00 46.60 606 PRO C CA 1
ATOM 4371 C C . PRO C 3 315 ? 164.567 176.927 158.774 1.00 53.20 606 PRO C C 1
ATOM 4372 O O . PRO C 3 315 ? 165.275 177.793 158.258 1.00 56.77 606 PRO C O 1
ATOM 4376 N N . LEU C 3 316 ? 163.689 176.213 158.078 1.00 52.26 607 LEU C N 1
ATOM 4377 C CA . LEU C 3 316 ? 163.538 176.441 156.649 1.00 53.13 607 LEU C CA 1
ATOM 4378 C C . LEU C 3 316 ? 162.809 177.740 156.337 1.00 50.53 607 LEU C C 1
ATOM 4379 O O . LEU C 3 316 ? 162.792 178.152 155.174 1.00 52.93 607 LEU C O 1
ATOM 4384 N N . SER C 3 317 ? 162.216 178.393 157.331 1.00 51.11 608 SER C N 1
ATOM 4385 C CA . SER C 3 317 ? 161.421 179.596 157.126 1.00 51.98 608 SER C CA 1
ATOM 4386 C C . SER C 3 317 ? 161.895 180.732 158.023 1.00 60.76 608 SER C C 1
ATOM 4387 O O . SER C 3 317 ? 161.097 181.514 158.538 1.00 58.21 608 SER C O 1
ATOM 4390 N N . GLY C 3 318 ? 163.205 180.838 158.217 1.00 64.24 609 GLY C N 1
ATOM 4391 C CA . GLY C 3 318 ? 163.742 181.940 158.986 1.00 58.10 609 GLY C CA 1
ATOM 4392 C C . GLY C 3 318 ? 163.466 181.800 160.474 1.00 56.40 609 GLY C C 1
ATOM 4393 O O . GLY C 3 318 ? 163.247 180.712 161.004 1.00 59.66 609 GLY C O 1
ATOM 4394 N N . PHE C 3 319 ? 163.478 182.945 161.149 1.00 53.85 610 PHE C N 1
ATOM 4395 C CA . PHE C 3 319 ? 163.293 182.992 162.592 1.00 56.58 610 PHE C CA 1
ATOM 4396 C C . PHE C 3 319 ? 161.835 182.901 163.009 1.00 61.67 610 PHE C C 1
ATOM 4397 O O . PHE C 3 319 ? 161.558 182.810 164.208 1.00 63.09 610 PHE C O 1
ATOM 4405 N N . LYS C 3 320 ? 160.898 182.931 162.062 1.00 69.59 611 LYS C N 1
ATOM 4406 C CA . LYS C 3 320 ? 159.489 182.810 162.416 1.00 65.92 611 LYS C CA 1
ATOM 4407 C C . LYS C 3 320 ? 159.200 181.460 163.060 1.00 64.12 611 LYS C C 1
ATOM 4408 O O . LYS C 3 320 ? 158.621 181.391 164.149 1.00 62.12 611 LYS C O 1
ATOM 4414 N N . ASP C 3 321 ? 159.600 180.378 162.402 1.00 68.40 612 ASP C N 1
ATOM 4415 C CA . ASP C 3 321 ? 159.326 179.022 162.877 1.00 68.54 612 ASP C CA 1
ATOM 4416 C C . ASP C 3 321 ? 160.526 178.468 163.641 1.00 67.46 612 ASP C C 1
ATOM 4417 O O . ASP C 3 321 ? 161.163 177.500 163.233 1.00 69.85 612 ASP C O 1
ATOM 4422 N N . MET C 3 322 ? 160.822 179.095 164.774 1.00 63.20 613 MET C N 1
ATOM 4423 C CA . MET C 3 322 ? 161.971 178.732 165.589 1.00 62.71 613 MET C CA 1
ATOM 4424 C C . MET C 3 322 ? 161.504 177.912 166.782 1.00 58.50 613 MET C C 1
ATOM 4425 O O . MET C 3 322 ? 160.570 178.309 167.484 1.00 65.25 613 MET C O 1
ATOM 4430 N N . HIS C 3 323 ? 162.155 176.776 167.007 1.00 55.40 614 HIS C N 1
ATOM 4431 C CA . HIS C 3 323 ? 161.776 175.837 168.052 1.00 59.41 614 HIS C CA 1
ATOM 4432 C C . HIS C 3 323 ? 162.844 175.780 169.132 1.00 60.48 614 HIS C C 1
ATOM 4433 O O . HIS C 3 323 ? 164.039 175.710 168.836 1.00 62.01 614 HIS C O 1
ATOM 4440 N N . GLY C 3 324 ? 162.404 175.812 170.381 1.00 66.57 615 GLY C N 1
ATOM 4441 C CA . GLY C 3 324 ? 163.266 175.569 171.515 1.00 65.47 615 GLY C CA 1
ATOM 4442 C C . GLY C 3 324 ? 163.239 174.110 171.909 1.00 64.91 615 GLY C C 1
ATOM 4443 O O . GLY C 3 324 ? 162.757 173.248 171.172 1.00 69.39 615 GLY C O 1
ATOM 4444 N N . SER C 3 325 ? 163.765 173.831 173.101 1.00 62.32 616 SER C N 1
ATOM 4445 C CA . SER C 3 325 ? 163.765 172.457 173.588 1.00 62.42 616 SER C CA 1
ATOM 4446 C C . SER C 3 325 ? 162.345 171.940 173.773 1.00 63.03 616 SER C C 1
ATOM 4447 O O . SER C 3 325 ? 162.032 170.809 173.385 1.00 62.03 616 SER C O 1
ATOM 4450 N N . ASP C 3 326 ? 161.470 172.755 174.357 1.00 67.62 617 ASP C N 1
ATOM 4451 C CA . ASP C 3 326 ? 160.118 172.335 174.692 1.00 69.98 617 ASP C CA 1
ATOM 4452 C C . ASP C 3 326 ? 159.082 172.746 173.655 1.00 67.10 617 ASP C C 1
ATOM 4453 O O . ASP C 3 326 ? 157.917 172.359 173.784 1.00 69.64 617 ASP C O 1
ATOM 4458 N N . GLY C 3 327 ? 159.465 173.514 172.641 1.00 65.73 618 GLY C N 1
ATOM 4459 C CA . GLY C 3 327 ? 158.525 173.965 171.643 1.00 66.85 618 GLY C CA 1
ATOM 4460 C C . GLY C 3 327 ? 158.922 175.298 171.048 1.00 67.53 618 GLY C C 1
ATOM 4461 O O . GLY C 3 327 ? 160.051 175.765 171.217 1.00 71.81 618 GLY C O 1
ATOM 4462 N N . PRO C 3 328 ? 157.997 175.941 170.337 1.00 60.42 619 PRO C N 1
ATOM 4463 C CA . PRO C 3 328 ? 158.326 177.216 169.686 1.00 61.13 619 PRO C CA 1
ATOM 4464 C C . PRO C 3 328 ? 158.838 178.236 170.691 1.00 65.28 619 PRO C C 1
ATOM 4465 O O . PRO C 3 328 ? 158.271 178.408 171.772 1.00 66.79 619 PRO C O 1
ATOM 4469 N N . ARG C 3 329 ? 159.923 178.920 170.324 1.00 61.94 620 ARG C N 1
ATOM 4470 C CA . ARG C 3 329 ? 160.538 179.895 171.220 1.00 56.37 620 ARG C CA 1
ATOM 4471 C C . ARG C 3 329 ? 161.312 180.888 170.355 1.00 58.50 620 ARG C C 1
ATOM 4472 O O . ARG C 3 329 ? 162.429 180.593 169.926 1.00 62.20 620 ARG C O 1
ATOM 4480 N N . LYS C 3 330 ? 160.723 182.055 170.122 1.00 61.54 621 LYS C N 1
ATOM 4481 C CA . LYS C 3 330 ? 161.389 183.061 169.312 1.00 58.39 621 LYS C CA 1
ATOM 4482 C C . LYS C 3 330 ? 162.608 183.613 170.044 1.00 57.18 621 LYS C C 1
ATOM 4483 O O . LYS C 3 330 ? 162.677 183.626 171.274 1.00 61.29 621 LYS C O 1
ATOM 4489 N N . PHE C 3 331 ? 163.582 184.072 169.263 1.00 45.98 622 PHE C N 1
ATOM 4490 C CA . PHE C 3 331 ? 164.783 184.659 169.838 1.00 39.47 622 PHE C CA 1
ATOM 4491 C C . PHE C 3 331 ? 164.398 185.778 170.794 1.00 42.85 622 PHE C C 1
ATOM 4492 O O . PHE C 3 331 ? 163.623 186.669 170.441 1.00 54.66 622 PHE C O 1
ATOM 4500 N N . THR C 3 332 ? 164.937 185.728 172.007 1.00 44.63 623 THR C N 1
ATOM 4501 C CA . THR C 3 332 ? 164.558 186.646 173.070 1.00 43.25 623 THR C CA 1
ATOM 4502 C C . THR C 3 332 ? 165.778 187.392 173.583 1.00 41.90 623 THR C C 1
ATOM 4503 O O . THR C 3 332 ? 166.852 186.808 173.741 1.00 54.61 623 THR C O 1
ATOM 4507 N N . ILE C 3 333 ? 165.605 188.683 173.843 1.00 38.57 624 ILE C N 1
ATOM 4508 C CA . ILE C 3 333 ? 166.642 189.514 174.447 1.00 41.88 624 ILE C CA 1
ATOM 4509 C C . ILE C 3 333 ? 166.111 190.028 175.775 1.00 48.00 624 ILE C C 1
ATOM 4510 O O . ILE C 3 333 ? 165.009 190.582 175.831 1.00 62.32 624 ILE C O 1
ATOM 4515 N N . GLU C 3 334 ? 166.890 189.852 176.837 1.00 45.09 625 GLU C N 1
ATOM 4516 C CA . GLU C 3 334 ? 166.436 190.186 178.177 1.00 48.62 625 GLU C CA 1
ATOM 4517 C C . GLU C 3 334 ? 167.501 190.982 178.915 1.00 55.33 625 GLU C C 1
ATOM 4518 O O . GLU C 3 334 ? 168.698 190.833 178.663 1.00 63.53 625 GLU C O 1
ATOM 4524 N N . LYS C 3 335 ? 167.049 191.833 179.832 1.00 53.09 626 LYS C N 1
ATOM 4525 C CA . LYS C 3 335 ? 167.937 192.639 180.666 1.00 46.42 626 LYS C CA 1
ATOM 4526 C C . LYS C 3 335 ? 168.176 191.884 181.964 1.00 50.40 626 LYS C C 1
ATOM 4527 O O . LYS C 3 335 ? 167.291 191.797 182.815 1.00 59.69 626 LYS C O 1
ATOM 4533 N N . VAL C 3 336 ? 169.381 191.347 182.125 1.00 51.21 627 VAL C N 1
ATOM 4534 C CA . VAL C 3 336 ? 169.741 190.576 183.309 1.00 50.24 627 VAL C CA 1
ATOM 4535 C C . VAL C 3 336 ? 171.241 190.688 183.525 1.00 51.79 627 VAL C C 1
ATOM 4536 O O . VAL C 3 336 ? 172.024 190.457 182.600 1.00 56.81 627 VAL C O 1
ATOM 4540 N N . GLY C 3 337 ? 171.640 191.031 184.740 1.00 63.67 628 GLY C N 1
ATOM 4541 C CA . GLY C 3 337 ? 173.033 191.011 185.134 1.00 66.55 628 GLY C CA 1
ATOM 4542 C C . GLY C 3 337 ? 173.579 192.402 185.401 1.00 66.90 628 GLY C C 1
ATOM 4543 O O . GLY C 3 337 ? 172.945 193.421 185.137 1.00 63.64 628 GLY C O 1
ATOM 4544 N N . HIS C 3 338 ? 174.791 192.409 185.943 1.00 75.17 629 HIS C N 1
ATOM 4545 C CA . HIS C 3 338 ? 175.517 193.630 186.248 1.00 75.51 629 HIS C CA 1
ATOM 4546 C C . HIS C 3 338 ? 176.252 194.121 185.006 1.00 74.76 629 HIS C C 1
ATOM 4547 O O . HIS C 3 338 ? 176.402 193.399 184.019 1.00 78.89 629 HIS C O 1
ATOM 4554 N N . ILE C 3 339 ? 176.716 195.369 185.066 1.00 67.66 630 ILE C N 1
ATOM 4555 C CA . ILE C 3 339 ? 177.373 195.965 183.905 1.00 69.17 630 ILE C CA 1
ATOM 4556 C C . ILE C 3 339 ? 178.647 195.206 183.559 1.00 74.62 630 ILE C C 1
ATOM 4557 O O . ILE C 3 339 ? 178.934 194.951 182.384 1.00 76.26 630 ILE C O 1
ATOM 4562 N N . SER C 3 340 ? 179.437 194.841 184.571 1.00 77.71 631 SER C N 1
ATOM 4563 C CA . SER C 3 340 ? 180.727 194.208 184.311 1.00 73.62 631 SER C CA 1
ATOM 4564 C C . SER C 3 340 ? 180.566 192.846 183.644 1.00 72.59 631 SER C C 1
ATOM 4565 O O . SER C 3 340 ? 181.323 192.507 182.728 1.00 71.29 631 SER C O 1
ATOM 4568 N N . GLN C 3 341 ? 179.593 192.055 184.086 1.00 71.24 632 GLN C N 1
ATOM 4569 C CA . GLN C 3 341 ? 179.457 190.690 183.598 1.00 71.88 632 GLN C CA 1
ATOM 4570 C C . GLN C 3 341 ? 179.167 190.664 182.101 1.00 72.54 632 GLN C C 1
ATOM 4571 O O . GLN C 3 341 ? 178.504 191.548 181.556 1.00 71.64 632 GLN C O 1
ATOM 4577 N N . LEU C 3 342 ? 179.678 189.630 181.438 1.00 59.74 633 LEU C N 1
ATOM 4578 C CA . LEU C 3 342 ? 179.472 189.471 180.011 1.00 58.95 633 LEU C CA 1
ATOM 4579 C C . LEU C 3 342 ? 178.037 189.040 179.723 1.00 59.61 633 LEU C C 1
ATOM 4580 O O . LEU C 3 342 ? 177.345 188.527 180.604 1.00 63.19 633 LEU C O 1
ATOM 4585 N N . PRO C 3 343 ? 177.562 189.243 178.495 1.00 43.98 634 PRO C N 1
ATOM 4586 C CA . PRO C 3 343 ? 176.236 188.733 178.137 1.00 37.73 634 PRO C CA 1
ATOM 4587 C C . PRO C 3 343 ? 176.181 187.224 178.288 1.00 42.67 634 PRO C C 1
ATOM 4588 O O . PRO C 3 343 ? 177.146 186.520 177.991 1.00 56.91 634 PRO C O 1
ATOM 4592 N N . LYS C 3 344 ? 175.041 186.726 178.752 1.00 40.85 635 LYS C N 1
ATOM 4593 C CA . LYS C 3 344 ? 174.850 185.297 178.960 1.00 41.23 635 LYS C CA 1
ATOM 4594 C C . LYS C 3 344 ? 173.809 184.764 177.988 1.00 44.00 635 LYS C C 1
ATOM 4595 O O . LYS C 3 344 ? 173.137 185.518 177.289 1.00 51.73 635 LYS C O 1
ATOM 4601 N N . ALA C 3 345 ? 173.677 183.443 177.948 1.00 44.60 636 ALA C N 1
ATOM 4602 C CA . ALA C 3 345 ? 172.783 182.808 176.994 1.00 44.92 636 ALA C CA 1
ATOM 4603 C C . ALA C 3 345 ? 172.091 181.614 177.627 1.00 46.13 636 ALA C C 1
ATOM 4604 O O . ALA C 3 345 ? 172.726 180.803 178.304 1.00 55.19 636 ALA C O 1
ATOM 4606 N N . HIS C 3 346 ? 170.788 181.514 177.394 1.00 44.08 637 HIS C N 1
ATOM 4607 C CA . HIS C 3 346 ? 170.000 180.337 177.735 1.00 47.36 637 HIS C CA 1
ATOM 4608 C C . HIS C 3 346 ? 169.678 179.620 176.433 1.00 49.09 637 HIS C C 1
ATOM 4609 O O . HIS C 3 346 ? 168.848 180.091 175.646 1.00 58.67 637 HIS C O 1
ATOM 4616 N N . THR C 3 347 ? 170.336 178.484 176.214 1.00 46.48 638 THR C N 1
ATOM 4617 C CA . THR C 3 347 ? 170.240 177.799 174.931 1.00 44.50 638 THR C CA 1
ATOM 4618 C C . THR C 3 347 ? 168.861 177.188 174.728 1.00 46.00 638 THR C C 1
ATOM 4619 O O . THR C 3 347 ? 168.256 177.343 173.663 1.00 53.23 638 THR C O 1
ATOM 4623 N N . CYS C 3 348 ? 168.342 176.488 175.737 1.00 50.96 639 CYS C N 1
ATOM 4624 C CA . CYS C 3 348 ? 167.081 175.783 175.553 1.00 55.81 639 CYS C CA 1
ATOM 4625 C C . CYS C 3 348 ? 165.889 176.725 175.450 1.00 54.24 639 CYS C C 1
ATOM 4626 O O . CYS C 3 348 ? 164.793 176.267 175.116 1.00 55.31 639 CYS C O 1
ATOM 4629 N N . PHE C 3 349 ? 166.072 178.017 175.716 1.00 48.54 640 PHE C N 1
ATOM 4630 C CA . PHE C 3 349 ? 165.013 179.002 175.549 1.00 51.61 640 PHE C CA 1
ATOM 4631 C C . PHE C 3 349 ? 165.357 180.084 174.535 1.00 55.09 640 PHE C C 1
ATOM 4632 O O . PHE C 3 349 ? 164.578 181.030 174.379 1.00 53.80 640 PHE C O 1
ATOM 4640 N N . ASN C 3 350 ? 166.491 179.977 173.845 1.00 54.30 641 ASN C N 1
ATOM 4641 C CA . ASN C 3 350 ? 166.890 180.960 172.841 1.00 44.49 641 ASN C CA 1
ATOM 4642 C C . ASN C 3 350 ? 166.922 182.367 173.424 1.00 43.99 641 ASN C C 1
ATOM 4643 O O . ASN C 3 350 ? 166.461 183.322 172.800 1.00 49.54 641 ASN C O 1
ATOM 4648 N N . ARG C 3 351 ? 167.470 182.505 174.626 1.00 50.03 642 ARG C N 1
ATOM 4649 C CA . ARG C 3 351 ? 167.502 183.784 175.321 1.00 47.10 642 ARG C CA 1
ATOM 4650 C C . ARG C 3 351 ? 168.921 184.324 175.381 1.00 44.96 642 ARG C C 1
ATOM 4651 O O . ARG C 3 351 ? 169.872 183.568 175.582 1.00 58.24 642 ARG C O 1
ATOM 4659 N N . LEU C 3 352 ? 169.051 185.635 175.221 1.00 35.09 643 LEU C N 1
ATOM 4660 C CA . LEU C 3 352 ? 170.322 186.329 175.366 1.00 35.56 643 LEU C CA 1
ATOM 4661 C C . LEU C 3 352 ? 170.144 187.417 176.412 1.00 42.55 643 LEU C C 1
ATOM 4662 O O . LEU C 3 352 ? 169.258 188.266 176.280 1.00 56.52 643 LEU C O 1
ATOM 4667 N N . ASP C 3 353 ? 170.977 187.392 177.445 1.00 41.27 644 ASP C N 1
ATOM 4668 C CA . ASP C 3 353 ? 170.920 188.356 178.536 1.00 38.46 644 ASP C CA 1
ATOM 4669 C C . ASP C 3 353 ? 172.039 189.368 178.347 1.00 40.58 644 ASP C C 1
ATOM 4670 O O . ASP C 3 353 ? 173.215 189.044 178.543 1.00 56.67 644 ASP C O 1
ATOM 4675 N N . ILE C 3 354 ? 171.669 190.589 177.976 1.00 27.82 645 ILE C N 1
ATOM 4676 C CA . ILE C 3 354 ? 172.601 191.684 177.738 1.00 34.72 645 ILE C CA 1
ATOM 4677 C C . ILE C 3 354 ? 172.419 192.696 178.867 1.00 40.24 645 ILE C C 1
ATOM 4678 O O . ILE C 3 354 ? 171.388 193.381 178.916 1.00 47.34 645 ILE C O 1
ATOM 4683 N N . PRO C 3 355 ? 173.375 192.841 179.778 1.00 45.97 646 PRO C N 1
ATOM 4684 C CA . PRO C 3 355 ? 173.245 193.848 180.830 1.00 46.79 646 PRO C CA 1
ATOM 4685 C C . PRO C 3 355 ? 173.089 195.234 180.236 1.00 47.89 646 PRO C C 1
ATOM 4686 O O . PRO C 3 355 ? 173.340 195.436 179.041 1.00 55.83 646 PRO C O 1
ATOM 4690 N N . PRO C 3 356 ? 172.664 196.209 181.027 1.00 51.57 647 PRO C N 1
ATOM 4691 C CA . PRO C 3 356 ? 172.485 197.566 180.496 1.00 53.63 647 PRO C CA 1
ATOM 4692 C C . PRO C 3 356 ? 173.777 198.362 180.419 1.00 54.31 647 PRO C C 1
ATOM 4693 O O . PRO C 3 356 ? 174.091 199.122 181.339 1.00 51.25 647 PRO C O 1
ATOM 4697 N N . TYR C 3 357 ? 174.530 198.206 179.333 1.00 60.25 648 TYR C N 1
ATOM 4698 C CA . TYR C 3 357 ? 175.766 198.952 179.164 1.00 57.56 648 TYR C CA 1
ATOM 4699 C C . TYR C 3 357 ? 175.459 200.430 178.944 1.00 63.29 648 TYR C C 1
ATOM 4700 O O . TYR C 3 357 ? 174.304 200.863 178.946 1.00 69.14 648 TYR C O 1
ATOM 4709 N N . ASN C 3 358 ? 176.515 201.221 178.753 1.00 69.26 649 ASN C N 1
ATOM 4710 C CA . ASN C 3 358 ? 176.384 202.665 178.647 1.00 70.69 649 ASN C CA 1
ATOM 4711 C C . ASN C 3 358 ? 176.784 203.235 177.295 1.00 74.55 649 ASN C C 1
ATOM 4712 O O . ASN C 3 358 ? 176.457 204.395 177.020 1.00 78.02 649 ASN C O 1
ATOM 4717 N N . SER C 3 359 ? 177.479 202.477 176.450 1.00 79.99 650 SER C N 1
ATOM 4718 C CA . SER C 3 359 ? 177.884 202.983 175.146 1.00 79.29 650 SER C CA 1
ATOM 4719 C C . SER C 3 359 ? 178.011 201.822 174.172 1.00 79.95 650 SER C C 1
ATOM 4720 O O . SER C 3 359 ? 178.183 200.668 174.569 1.00 81.36 650 SER C O 1
ATOM 4723 N N . LYS C 3 360 ? 177.938 202.146 172.880 1.00 74.23 651 LYS C N 1
ATOM 4724 C CA . LYS C 3 360 ? 177.972 201.103 171.860 1.00 72.53 651 LYS C CA 1
ATOM 4725 C C . LYS C 3 360 ? 179.304 200.367 171.863 1.00 68.82 651 LYS C C 1
ATOM 4726 O O . LYS C 3 360 ? 179.345 199.153 171.645 1.00 69.28 651 LYS C O 1
ATOM 4732 N N . GLU C 3 361 ? 180.405 201.084 172.090 1.00 76.40 652 GLU C N 1
ATOM 4733 C CA . GLU C 3 361 ? 181.714 200.440 172.054 1.00 79.02 652 GLU C CA 1
ATOM 4734 C C . GLU C 3 361 ? 181.824 199.364 173.124 1.00 80.88 652 GLU C C 1
ATOM 4735 O O . GLU C 3 361 ? 182.349 198.273 172.869 1.00 81.50 652 GLU C O 1
ATOM 4741 N N . GLU C 3 362 ? 181.339 199.655 174.333 1.00 71.58 653 GLU C N 1
ATOM 4742 C CA . GLU C 3 362 ? 181.381 198.658 175.396 1.00 66.64 653 GLU C CA 1
ATOM 4743 C C . GLU C 3 362 ? 180.537 197.446 175.034 1.00 62.66 653 GLU C C 1
ATOM 4744 O O . GLU C 3 362 ? 180.943 196.302 175.272 1.00 68.92 653 GLU C O 1
ATOM 4750 N N . LEU C 3 363 ? 179.359 197.677 174.453 1.00 54.75 654 LEU C N 1
ATOM 4751 C CA . LEU C 3 363 ? 178.524 196.561 174.028 1.00 57.80 654 LEU C CA 1
ATOM 4752 C C . LEU C 3 363 ? 179.245 195.709 172.998 1.00 58.68 654 LEU C C 1
ATOM 4753 O O . LEU C 3 363 ? 179.238 194.477 173.088 1.00 64.31 654 LEU C O 1
ATOM 4758 N N . GLU C 3 364 ? 179.878 196.345 172.014 1.00 62.85 655 GLU C N 1
ATOM 4759 C CA . GLU C 3 364 ? 180.577 195.587 170.985 1.00 61.46 655 GLU C CA 1
ATOM 4760 C C . GLU C 3 364 ? 181.702 194.762 171.587 1.00 62.70 655 GLU C C 1
ATOM 4761 O O . GLU C 3 364 ? 181.858 193.581 171.260 1.00 63.26 655 GLU C O 1
ATOM 4767 N N . GLN C 3 365 ? 182.498 195.365 172.470 1.00 65.91 656 GLN C N 1
ATOM 4768 C CA . GLN C 3 365 ? 183.615 194.636 173.062 1.00 63.16 656 GLN C CA 1
ATOM 4769 C C . GLN C 3 365 ? 183.122 193.440 173.866 1.00 62.54 656 GLN C C 1
ATOM 4770 O O . GLN C 3 365 ? 183.619 192.318 173.702 1.00 65.51 656 GLN C O 1
ATOM 4776 N N . LYS C 3 366 ? 182.131 193.657 174.734 1.00 58.69 657 LYS C N 1
ATOM 4777 C CA . LYS C 3 366 ? 181.631 192.561 175.555 1.00 55.98 657 LYS C CA 1
ATOM 4778 C C . LYS C 3 366 ? 181.024 191.464 174.693 1.00 59.84 657 LYS C C 1
ATOM 4779 O O . LYS C 3 366 ? 181.232 190.274 174.954 1.00 69.30 657 LYS C O 1
ATOM 4785 N N . LEU C 3 367 ? 180.278 191.841 173.656 1.00 46.06 658 LEU C N 1
ATOM 4786 C CA . LEU C 3 367 ? 179.597 190.844 172.841 1.00 46.57 658 LEU C CA 1
ATOM 4787 C C . LEU C 3 367 ? 180.583 190.058 171.988 1.00 52.07 658 LEU C C 1
ATOM 4788 O O . LEU C 3 367 ? 180.380 188.864 171.743 1.00 52.34 658 LEU C O 1
ATOM 4793 N N . THR C 3 368 ? 181.653 190.704 171.515 1.00 60.80 659 THR C N 1
ATOM 4794 C CA . THR C 3 368 ? 182.672 189.973 170.770 1.00 61.32 659 THR C CA 1
ATOM 4795 C C . THR C 3 368 ? 183.456 189.041 171.681 1.00 59.23 659 THR C C 1
ATOM 4796 O O . THR C 3 368 ? 183.827 187.936 171.272 1.00 62.20 659 THR C O 1
ATOM 4800 N N . ILE C 3 369 ? 183.728 189.467 172.916 1.00 54.90 660 ILE C N 1
ATOM 4801 C CA . ILE C 3 369 ? 184.481 188.616 173.832 1.00 53.94 660 ILE C CA 1
ATOM 4802 C C . ILE C 3 369 ? 183.643 187.423 174.274 1.00 56.12 660 ILE C C 1
ATOM 4803 O O . ILE C 3 369 ? 184.160 186.311 174.426 1.00 60.44 660 ILE C O 1
ATOM 4808 N N . ALA C 3 370 ? 182.344 187.626 174.493 1.00 48.59 661 ALA C N 1
ATOM 4809 C CA . ALA C 3 370 ? 181.520 186.571 175.065 1.00 49.56 661 ALA C CA 1
ATOM 4810 C C . ALA C 3 370 ? 181.320 185.391 174.126 1.00 53.92 661 ALA C C 1
ATOM 4811 O O . ALA C 3 370 ? 180.895 184.325 174.582 1.00 56.34 661 ALA C O 1
ATOM 4813 N N . ILE C 3 371 ? 181.611 185.544 172.836 1.00 61.49 662 ILE C N 1
ATOM 4814 C CA . ILE C 3 371 ? 181.319 184.517 171.842 1.00 59.45 662 ILE C CA 1
ATOM 4815 C C . ILE C 3 371 ? 182.586 183.878 171.290 1.00 60.27 662 ILE C C 1
ATOM 4816 O O . ILE C 3 371 ? 182.506 183.036 170.392 1.00 62.35 662 ILE C O 1
ATOM 4821 N N . GLN C 3 372 ? 183.759 184.247 171.809 1.00 70.47 663 GLN C N 1
ATOM 4822 C CA . GLN C 3 372 ? 185.001 183.718 171.254 1.00 70.72 663 GLN C CA 1
ATOM 4823 C C . GLN C 3 372 ? 185.071 182.204 171.397 1.00 73.18 663 GLN C C 1
ATOM 4824 O O . GLN C 3 372 ? 185.472 181.503 170.461 1.00 71.82 663 GLN C O 1
ATOM 4830 N N . GLU C 3 373 ? 184.682 181.678 172.558 1.00 75.74 664 GLU C N 1
ATOM 4831 C CA . GLU C 3 373 ? 184.786 180.245 172.798 1.00 77.22 664 GLU C CA 1
ATOM 4832 C C . GLU C 3 373 ? 183.832 179.431 171.933 1.00 78.89 664 GLU C C 1
ATOM 4833 O O . GLU C 3 373 ? 183.969 178.205 171.881 1.00 73.91 664 GLU C O 1
ATOM 4839 N N . THR C 3 374 ? 182.879 180.073 171.262 1.00 78.96 665 THR C N 1
ATOM 4840 C CA . THR C 3 374 ? 181.899 179.389 170.430 1.00 75.99 665 THR C CA 1
ATOM 4841 C C . THR C 3 374 ? 182.296 179.505 168.965 1.00 76.88 665 THR C C 1
ATOM 4842 O O . THR C 3 374 ? 182.648 180.592 168.497 1.00 75.82 665 THR C O 1
ATOM 4846 N N . ALA C 3 375 ? 182.233 178.386 168.249 1.00 77.89 666 ALA C N 1
ATOM 4847 C CA . ALA C 3 375 ? 182.590 178.324 166.839 1.00 75.25 666 ALA C CA 1
ATOM 4848 C C . ALA C 3 375 ? 181.343 178.053 166.010 1.00 71.93 666 ALA C C 1
ATOM 4849 O O . ALA C 3 375 ? 180.599 177.109 166.293 1.00 71.19 666 ALA C O 1
ATOM 4851 N N . GLY C 3 376 ? 181.120 178.879 164.990 1.00 71.83 667 GLY C N 1
ATOM 4852 C CA . GLY C 3 376 ? 179.986 178.712 164.103 1.00 71.70 667 GLY C CA 1
ATOM 4853 C C . GLY C 3 376 ? 180.408 178.647 162.651 1.00 76.92 667 GLY C C 1
ATOM 4854 O O . GLY C 3 376 ? 181.463 179.174 162.286 1.00 80.90 667 GLY C O 1
ATOM 4855 N N . PHE C 3 377 ? 179.593 178.017 161.812 1.00 65.95 668 PHE C N 1
ATOM 4856 C CA . PHE C 3 377 ? 179.956 177.785 160.417 1.00 65.21 668 PHE C CA 1
ATOM 4857 C C . PHE C 3 377 ? 181.299 177.070 160.336 1.00 68.34 668 PHE C C 1
ATOM 4858 O O . PHE C 3 377 ? 182.301 177.653 159.922 1.00 69.58 668 PHE C O 1
#

GO terms:
  GO:0061631 ubiquitin conjugating enzyme activity (F, IDA)
  GO:0005634 nucleus (C, IDA)
  GO:0005737 cytoplasm (C, IDA)
  GO:0031146 SCF-dependent proteasomal ubiquitin-dependent protein catabolic process (P, IDA)
  GO:0032933 SREBP signaling pathway (P, EXP)
  GO:0061631 ubiquitin conjugating enzyme activity (F, IMP)
  GO:0005634 nucleus (C, HDA)
  GO:0005829 cytosol (C, HDA)
  GO:0045842 positive regulation of mitotic metaphase/anaphase transition (P, IMP)
  GO:0032933 SREBP signaling pathway (P, IMP)
  GO:0006511 ubiquitin-dependent protein catabolic process (P, IMP)
  GO:0005515 protein binding (F, IPI)

Foldseek 3Di:
DQPVLLVVLQVVCVVDPPVAKHKDADPDDSQKMKMWGAADCQALLHPFIWIWIWGHDPPPPADHIWIFTDWAFLAQPADRRGGDDDCPDVPDRDNPDGVRVVSVVVNVCRRPPDLVDGPPVVLSVCCVPPVVVNSVVRNVSSVVIRD/DKEWEAEDVRDIDIDDDDQADWPVVVLVVCCVVPVDDSVQWFKDFPRDTDDGPDTNVVVVDDPHGYIYGDHDDDD/DVVVVLVVLLVVLCPDPQLAADADEDEQEDAPVPLQVSLLVPLLPDDLNRLRYHYQYDHPPDDDDPSVVVVLVSLQSNLLPLQPVVVVQWAALDQLAGAIDGHLLCVVDPDLLSSLLSVLLSLLSCLSNQHAYAHHHFLLLLCVLLVHDDDLVSVCRRPNVVSVVLVCPVPDFDDVVPVDWQWDWDAHPNDIDIDGLDVVTNPGGAHRVCSVVSSVSVRCCVRPPSCPSSVVSNSVSNCSRPPSVSSNVDHSPSVSCSHHNDDAADLVLLLVFEEEDPDDCPDPLNVLVSVVVVPDDRFVVLLLQCQAQPASDAHSVHQNQRAAPVGRAGQYEYADDDQPDAWHYDHRRSYIHHHDYDDSVSSVVSSSVVRPVGGGD

Secondary structure (DSSP, 8-state):
-TTHHHHHHHHHHHHS--SS-EEEESSS-TTEEEEEEEPPTTSTTTT-EEEEEEE--TTTTSS--EEEE-S----TT--SS------SSS-S--TT--HHHHHHHHHHHHTS--TTS-SSHHHHHHHHH-HHHHHHHHHHHIIIII-/-EEEEE-TTS-EEEEE--TT-BHHHHHHHHHHHH---GGG--EEETTEE--TT-BTGGGT--TTEEEEE------/-HHHHHHHHHHHHHTSTTS--EEEEEEEEE-STTHHHHHHHHHTT--HHHHTEEEEEEETT---S-HHHHHHHHHHHHHHHHT-GGGTSEEESSSSS--EEE-GGGGGSS-HHHHHHHHHHHHHHHHHTT------B-HHHHHHHTT----GGGHHHH-HHHHHHHHHHHHS---TTS--BSEEEEEETTEEEEEESSTTGGG-B--TTTHHHHHHHHHHHHHTGGGHHHHHHHHHHHHTTS-HHHHTTS-TTHHHHHHH-S----SHHHHHTEEEES--TT-HHHHHHHHHHHTS-HHHHHHHHHHHHS-S---TTTTTT-B-SSSB--EEEE--S-SSSPPEEEGGGTEEE----SSHHHHHHHHHHHTTT----

Nearest PDB structures (foldseek):
  9b57-assembly1_C  TM=1.001E+00  e=3.689E-69  Schizosaccharomyces pombe 972h-
  5hpl-assembly2_B  TM=7.291E-01  e=5.508E-43  Saccharomyces cerevisiae
  3olm-assembly1_A  TM=6.994E-01  e=3.789E-42  Saccharomyces cerevisiae
  4lcd-assembly1_A  TM=6.794E-01  e=7.611E-41  Saccharomyces cerevisiae S288C
  1zvd-assembly1_A  TM=6.347E-01  e=9.998E-36  Homo sapiens

Radius of gyration: 27.82 Å; Cα contacts (8 Å, |Δi|>4): 1007; chains: 3; bounding box: 45×66×88 Å

Sequence (599 aa):
MALKRINRELADLGKDPPSSSSAGPVGDDLFHWQATIMGPADSPYAGGVFFLSIHFPTDYPFKPPKVNFTTRIYHPNINSNGSICLDILRDQWSPALTISKVLLSISSLLTDPNPDDPLVPEIAHVYKTDRSRYELSAREWTRKYAIMQIFVKTLTGKTITLEVESSDTIDNVKSKIQDKEGIPPDQQRLIFAGKQLEDGRTLSDYNIQKESTLHLVLRLRGSHMDEYQRKIAYMYDRPEMAVNDAQLQLKVSRATTFEDAYDIISKLSVSDMKKKLLIRFRNEDGLDYGGVSRREFFYILSHAIFNPGYSLFEYATDDNYGLQISPLSSVNPDFRSYFRFVGRVMGLAIYHRRYLDVQFVLPFYKRILQKPLCLEDVKDVDEVYYESLKWIKNNDVDESLCLNFSVEENRFGESVTVDLIPNGRNIAVNNQNKMNYLKALTEHKLVTSTEEQFNALKGGLNELIPDSVLQIFNENELDTLLNGKRDIDVQDWKRFTDYRSYTETDDIVIWFWELLSEWSPEKKAKLLQFATGTSRLPLSGFKDMHGSDGPRKFTIEKVGHISQLPKAHTCFNRLDIPPYNSKEELEQKLTIAIQETAGF

InterPro domains:
  IPR000608 Ubiquitin-conjugating (UBC), catalytic core domain [PF00179] (5-141)
  IPR000608 Ubiquitin-conjugating (UBC), catalytic core domain [PS50127] (1-147)
  IPR016135 Ubiquitin-conjugating enzyme/RWD-like [G3DSA:3.10.110.10] (1-147)
  IPR016135 Ubiquitin-conjugating enzyme/RWD-like [SSF54495] (1-146)
  IPR023313 Ubiquitin-conjugating enzyme, active site [PS00183] (74-89)

Solvent-accessible surface area: 28107 Å² total; per-residue (Å²): 10,0,64,107,6,0,68,106,5,54,57,68,18,66,157,118,66,64,110,63,11,65,14,24,41,60,72,147,76,56,39,54,0,87,1,32,1,87,12,23,95,92,18,17,1,52,52,0,43,1,81,1,25,0,76,9,36,49,43,0,0,0,39,46,16,100,6,42,8,93,22,87,14,26,0,0,0,4,24,80,75,3,8,12,33,34,54,77,109,97,93,35,17,11,0,12,1,54,0,41,16,8,1,60,2,0,21,5,3,1,15,23,22,53,44,98,28,15,9,18,37,112,17,1,122,40,25,115,102,71,118,83,129,4,54,73,24,0,102,62,73,10,149,145,93,9,153,22,65,0,54,0,79,7,41,64,54,109,68,10,60,8,121,3,98,38,86,34,63,0,72,71,1,18,46,51,0,75,118,110,55,55,45,52,48,122,77,8,17,1,6,42,86,35,92,57,4,95,85,70,113,35,0,56,64,31,112,0,111,147,82,17,64,0,53,7,6,2,73,9,74,4,127,112,104,98,69,15,95,149,36,17,64,120,0,40,117,71,114,66,9,61,63,73,129,54,120,24,120,2,98,0,28,95,101,65,6,25,110,39,0,62,72,60,0,20,161,24,58,54,75,48,0,59,48,84,31,34,0,86,8,98,141,76,152,40,148,111,93,41,41,30,6,85,72,0,1,88,41,0,0,41,17,0,0,47,37,72,111,48,7,1,52,53,20,21,102,70,33,9,0,3,42,6,6,55,61,0,56,91,42,140,71,19,141,36,80,0,83,2,0,0,11,0,0,0,0,0,2,6,23,139,77,98,1,69,1,43,4,4,47,4,7,1,27,35,1,7,110,78,120,42,65,24,99,12,0,96,46,4,7,25,37,10,23,24,0,0,69,44,0,70,98,63,89,3,85,160,69,20,8,2,8,6,2,11,25,48,66,108,140,61,126,51,54,41,47,45,34,62,124,96,0,107,112,59,55,8,78,69,141,44,27,103,90,0,8,143,20,2,8,92,33,60,14,40,66,38,8,84,95,7,10,94,22,0,26,43,2,2,40,54,4,0,41,43,77,3,0,90,56,12,45,45,85,9,0,21,39,12,2,12,8,142,61,86,6,89,16,105,21,0,82,160,44,15,56,46,103,84,14,83,141,109,45,71,8,1,72,52,0,13,90,0,0,71,113,28,56,29,91,62,15,0,45,0,0,43,30,0,13,23,20,21,32,40,11,17,53,19,1,124,72,3,72,5,54,46,15,104,65,89,0,9,0,12,82,22,42,125,72,73,91,74,5,90,13,12,56,25,5,4,3,0,2,0,1,48,10,114,50,59,102,57,0,59,110,48,0,29,100,10,0,120,129,23,85,14,106